Protein AF-A0A2V9QFQ6-F1 (afdb_monomer)

Radius of gyration: 29.49 Å; Cα contacts (8 Å, |Δi|>4): 1393; chains: 1; bounding box: 113×43×101 Å

pLDDT: mean 92.81, std 12.6, range [38.09, 98.94]

Foldseek 3Di:
DDDDDDDDDDDDDPVNVVVVVVVVVVVVVVVVVPPQQDWAKEKPPQEEEDEAFWKDKMAMAIDSDPQGAWFKDKQPHGQYDQQRWGKAHQQFPDNRMIMTTGHNDQHVVQKMWIKTAGPVDNVYIGIHIYGYDHFQLVDEEFEEECPADLPFPRDPVHHHHAPQSVLVVDDASYEYAYEADEHQAQHERPAEHDRPNAAHEYEHHPPHEYELAPVPPDQDAQDEGESYEAEAYERYEAYRYEFEHNEDAWFNREYEHYYHEEAYEHYEYYQYEFAHQEFQDQAQNGTFYEPEYAFHQEPPGGHERYEAENYEYAHYQGQNDEHAEHWFQYEHYEREHYEFAHYEAEGYEWEFDPCSYVDNVRGGYAHYEYYQYEFAHYWNCPRSHCVRDTDHESYEYALHESYEHDPYHFDHHSHDYYFAHPDPPGGYYSYHHD

Mean predicted aligned error: 6.87 Å

Solvent-accessible surface area (backbone atoms only — not comparable to full-atom values): 20189 Å² total; per-residue (Å²): 141,78,89,88,79,86,83,79,81,80,73,80,47,77,67,56,55,50,50,53,50,50,51,49,49,49,48,47,52,50,53,62,73,59,62,70,55,65,70,44,45,42,50,39,60,52,60,50,77,41,40,48,50,36,54,48,75,37,38,36,51,50,42,50,52,91,59,50,54,64,47,42,20,28,73,86,32,73,36,27,44,76,64,70,8,34,33,42,63,64,37,45,91,51,77,42,30,28,47,32,34,37,14,85,53,67,38,91,65,41,57,40,38,44,30,41,29,31,68,73,45,75,92,31,52,24,65,20,46,36,37,43,36,75,62,42,61,78,39,58,74,34,23,27,25,78,86,36,37,74,88,42,86,20,33,90,92,38,18,15,31,44,67,50,60,50,42,76,68,61,50,45,6,17,35,39,34,29,37,54,42,79,40,79,52,67,28,63,45,85,65,48,24,39,92,80,41,9,33,28,33,42,31,30,24,91,98,37,54,18,27,39,33,26,70,90,55,81,59,52,72,76,36,72,53,21,43,40,25,39,62,52,42,27,22,38,35,45,31,40,33,38,31,31,46,25,50,30,79,44,62,40,10,24,26,23,36,37,25,36,42,27,30,32,36,46,36,36,43,32,44,28,38,30,30,37,19,27,20,69,35,55,48,50,98,33,10,32,10,19,39,27,41,40,35,6,48,30,69,92,54,33,28,30,32,34,28,40,30,50,26,37,39,32,55,30,31,10,32,64,33,33,33,30,35,34,27,7,12,26,32,42,32,36,44,29,44,28,40,35,32,56,23,23,22,28,39,38,36,28,24,27,72,83,63,53,7,84,41,77,94,45,11,29,16,25,55,26,38,40,34,47,26,39,30,32,44,11,31,13,53,81,27,53,37,53,73,56,43,71,72,7,23,22,33,38,25,32,25,15,32,26,32,39,40,34,64,54,49,64,44,73,22,64,32,42,71,50,76,40,38,90,48,89,94,56,56,40,38,40,66,44,80,92

Nearest PDB structures (foldseek):
  5olq-assembly3_C  TM=6.083E-01  e=1.394E-06  Bacteroides thetaiotaomicron
  3vsv-assembly1_C  TM=3.151E-01  e=6.504E-07  Thermoanaerobacterium saccharolyticum JW/SL-YS485
  4xb7-assembly1_B  TM=5.404E-01  e=2.211E-02  Drosophila melanogaster
  1qz1-assembly1_A-2  TM=5.161E-01  e=3.917E-02  Rattus norvegicus
  2yd1-assembly1_A  TM=5.219E-01  e=1.887E-01  Drosophila mela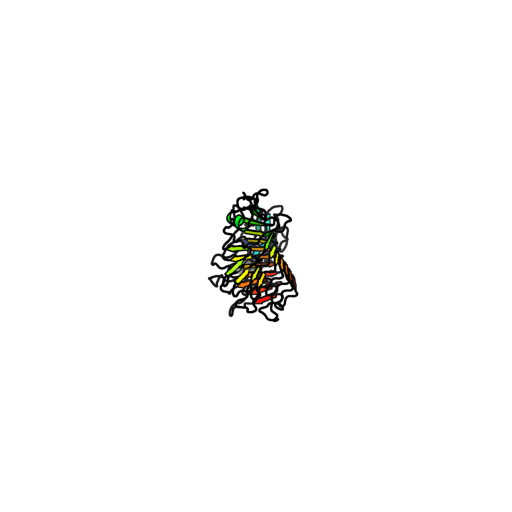nogaster

Secondary structure (DSSP, 8-state):
---------PPPPHHHHHHHHHHHHHHHHHHHHT-PPPPEEEEESSEEEEETT-EEEEEEEEESSS---EEEEETTEETEETTTEEEPPPPTTSSSEEEEE--SS--SSSEEEEEEEESS-TT-EEEEEEEEE---B-S-EEEE-TT--TTS-SBTTB-BS-HHHHHHH--TT-EEEE-SEEE---EEE----BTTTB-EEEEEPTT--EEEE-TTPPPPTTEEEEEEEEES--SEEEES-EEEEEEE-STTEEEEEEEEES-EEEEEEES-EEEEEEE--S-GGG-B-EEEEEEE-SSSSPEEEEEEES-EEES-B-BTS-SEEEEESEES-EEES-EEEEESS-SEEEEBSSS-SSSTTT-B-BS-EEES-EEEEE-STT-TTTTT----EEEEEEB-BS-EEES-EEESSSEEEEEE-SSTT---BS-EE-

Sequence (434 aa):
MTNMSFVHQSGISRGTARVYLAVLLFLFVVLQGYARAQVSVTISPTTATLATLATQPFTATVSGNTNTAVTWQVNGVSGGNSTVGLVSTTVPGTSNEALYLGPSAVPSPATVSVTAVSQADPTKSASATVTLQVPSRSGSTFFVSTTGNDANAGTSTAPWRTIQHAANSVHPGDTVQVMGGVYNESVTIPGSGNATTGYITFESALGQTAIFDGTGINVAKGQEFGLFTLRTNSYIVVQGFEIRNFQSSTSNAVPVGIDFEGSGSNIEILNNHIHNIVQTLGTCNSANALAMAIYGTQAPTSISNITISGNELDHNTTGCSENMSLDGNVQFFAVTKNLVHDNDNIGIDNIGFEGVAPNVSFDQARDGWDFQNTIFNITAANNPVYHGKLGANGQYCDGCTRVIIERNLIHDSDIPVEVASEHAGHVSSFVAVR

Structure (mmCIF, N/CA/C/O backbone):
data_AF-A0A2V9QFQ6-F1
#
_entry.id   AF-A0A2V9QFQ6-F1
#
loop_
_atom_site.group_PDB
_atom_site.id
_atom_site.type_symbol
_atom_site.label_atom_id
_atom_site.label_alt_id
_atom_site.label_comp_id
_atom_site.label_asym_id
_atom_site.label_entity_id
_atom_site.label_seq_id
_atom_site.pdbx_PDB_ins_code
_atom_site.Cartn_x
_atom_site.Cartn_y
_atom_site.Cartn_z
_atom_site.occupancy
_atom_site.B_iso_or_equiv
_atom_site.auth_seq_id
_atom_site.auth_comp_id
_atom_site.auth_asym_id
_atom_site.auth_atom_id
_atom_site.pdbx_PDB_model_num
ATOM 1 N N . MET A 1 1 ? -87.354 17.783 68.858 1.00 38.09 1 MET A N 1
ATOM 2 C CA . MET A 1 1 ? -86.927 17.130 67.602 1.00 38.09 1 MET A CA 1
ATOM 3 C C . MET A 1 1 ? -86.293 18.205 66.730 1.00 38.09 1 MET A C 1
ATOM 5 O O . MET A 1 1 ? -86.997 19.151 66.434 1.00 38.09 1 MET A O 1
ATOM 9 N N . THR A 1 2 ? -85.023 18.242 66.346 1.00 40.25 2 THR A N 1
ATOM 10 C CA . THR A 1 2 ? -83.809 17.472 66.657 1.00 40.25 2 THR A CA 1
ATOM 11 C C . THR A 1 2 ? -82.666 18.404 66.212 1.00 40.25 2 THR A C 1
ATOM 13 O O . THR A 1 2 ? -82.749 18.968 65.124 1.00 40.25 2 THR A O 1
ATOM 16 N N . ASN A 1 3 ? -81.662 18.643 67.061 1.00 38.81 3 ASN A N 1
ATOM 17 C CA . ASN A 1 3 ? -80.534 19.542 66.776 1.00 38.81 3 ASN A CA 1
ATOM 18 C C . ASN A 1 3 ? -79.631 18.968 65.669 1.00 38.81 3 ASN A C 1
ATOM 20 O O . ASN A 1 3 ? -79.190 17.825 65.779 1.00 38.81 3 ASN A O 1
ATOM 24 N N . MET A 1 4 ? -79.310 19.773 64.651 1.00 41.16 4 MET A N 1
ATOM 25 C CA . MET A 1 4 ? -78.215 19.509 63.711 1.00 41.16 4 MET A CA 1
ATOM 26 C C . MET A 1 4 ? -76.890 19.947 64.343 1.00 41.16 4 MET A C 1
ATOM 28 O O . MET A 1 4 ? -76.680 21.130 64.604 1.00 41.16 4 MET A O 1
ATOM 32 N N . SER A 1 5 ? -75.994 18.992 64.584 1.00 38.62 5 SER A N 1
ATOM 33 C CA . SER A 1 5 ? -74.608 19.234 64.982 1.00 38.62 5 SER A CA 1
ATOM 34 C C . SER A 1 5 ? -73.700 19.267 63.748 1.00 38.62 5 SER A C 1
ATOM 36 O O . SER A 1 5 ? -73.650 18.326 62.958 1.00 38.62 5 SER A O 1
ATOM 38 N N . PHE A 1 6 ? -72.959 20.365 63.593 1.00 43.91 6 PHE A N 1
ATOM 39 C CA . PHE A 1 6 ? -71.849 20.479 62.651 1.00 43.91 6 PHE A CA 1
ATOM 40 C C . PHE A 1 6 ? -70.670 19.629 63.146 1.00 43.91 6 PHE A C 1
ATOM 42 O O . PHE A 1 6 ? -70.131 19.880 64.224 1.00 43.91 6 PHE A O 1
ATOM 49 N N . VAL A 1 7 ? -70.254 18.637 62.355 1.00 41.50 7 VAL A N 1
ATOM 50 C CA . VAL A 1 7 ? -69.014 17.885 62.587 1.00 41.50 7 VAL A CA 1
ATOM 51 C C . VAL A 1 7 ? -67.854 18.655 61.957 1.00 41.50 7 VAL A C 1
ATOM 53 O O . VAL A 1 7 ? -67.786 18.843 60.745 1.00 41.50 7 VAL A O 1
ATOM 56 N N . HIS A 1 8 ? -66.945 19.113 62.811 1.00 42.25 8 HIS A N 1
ATOM 57 C CA . HIS A 1 8 ? -65.693 19.764 62.455 1.00 42.25 8 HIS A CA 1
ATOM 58 C C . HIS A 1 8 ? -64.721 18.707 61.899 1.00 42.25 8 HIS A C 1
ATOM 60 O O . HIS A 1 8 ? -64.248 17.852 62.647 1.00 42.25 8 HIS A O 1
ATOM 66 N N . GLN A 1 9 ? -64.439 18.726 60.591 1.00 43.78 9 GLN A N 1
ATOM 67 C CA . GLN A 1 9 ? -63.351 17.925 60.024 1.00 43.78 9 GLN A CA 1
ATOM 68 C C . GLN A 1 9 ? -62.015 18.496 60.508 1.00 43.78 9 GLN A C 1
ATOM 70 O O . GLN A 1 9 ? -61.644 19.629 60.204 1.00 43.78 9 GLN A O 1
ATOM 75 N N . SER A 1 10 ? -61.319 17.691 61.304 1.00 50.31 10 SER A N 1
ATOM 76 C CA . SER A 1 10 ? -60.003 17.960 61.867 1.00 50.31 10 SER A CA 1
ATOM 77 C C . SER A 1 10 ? -58.984 18.271 60.772 1.00 50.31 10 SER A C 1
ATOM 79 O O . SER A 1 10 ? -58.693 17.426 59.924 1.00 50.31 10 SER A O 1
ATOM 81 N N . GLY A 1 11 ? -58.420 19.478 60.823 1.00 52.62 11 GLY A N 1
ATOM 82 C CA . GLY A 1 11 ? -57.299 19.879 59.985 1.00 52.62 11 GLY A CA 1
ATOM 83 C C . GLY A 1 11 ? -56.081 18.983 60.205 1.00 52.62 11 GLY A C 1
ATOM 84 O O . GLY A 1 11 ? -55.742 18.626 61.335 1.00 52.62 11 GLY A O 1
ATOM 85 N N . ILE A 1 12 ? -55.409 18.646 59.105 1.00 53.03 12 ILE A N 1
ATOM 86 C CA . ILE A 1 12 ? -54.086 18.017 59.103 1.00 53.03 12 ILE A CA 1
ATOM 87 C C . ILE A 1 12 ? -53.173 18.859 60.005 1.00 53.03 12 ILE A C 1
ATOM 89 O O . ILE A 1 12 ? -53.021 20.067 59.806 1.00 53.03 12 ILE A O 1
ATOM 93 N N . SER A 1 13 ? -52.596 18.246 61.039 1.00 55.25 13 SER A N 1
ATOM 94 C CA . SER A 1 13 ? -51.735 18.960 61.980 1.00 55.25 13 SER A CA 1
ATOM 95 C C . SER A 1 13 ? -50.508 19.521 61.249 1.00 55.25 13 SER A C 1
ATOM 97 O O . SER A 1 13 ? -49.960 18.895 60.341 1.00 55.25 13 SER A O 1
ATOM 99 N N . ARG A 1 14 ? -50.006 20.693 61.663 1.00 56.25 14 ARG A N 1
ATOM 100 C CA . ARG A 1 14 ? -48.775 21.278 61.085 1.00 56.25 14 ARG A CA 1
ATOM 101 C C . ARG A 1 14 ? -47.582 20.304 61.105 1.00 56.25 14 ARG A C 1
ATOM 103 O O . ARG A 1 14 ? -46.694 20.422 60.267 1.00 56.25 14 ARG A O 1
ATOM 110 N N . GLY A 1 15 ? -47.571 19.345 62.036 1.00 58.03 15 GLY A N 1
ATOM 111 C CA . GLY A 1 15 ? -46.583 18.265 62.097 1.00 58.03 15 GLY A CA 1
ATOM 112 C C . GLY A 1 15 ? -46.756 17.214 60.997 1.00 58.03 15 GLY A C 1
ATOM 113 O O . GLY A 1 15 ? -45.775 16.841 60.366 1.00 58.03 15 GLY A O 1
ATOM 114 N N . THR A 1 16 ? -47.989 16.794 60.694 1.00 58.22 16 THR A N 1
ATOM 115 C CA . THR A 1 16 ? -48.260 15.827 59.614 1.00 58.22 16 THR A CA 1
ATOM 116 C C . THR A 1 16 ? -48.013 16.439 58.235 1.00 58.22 16 THR A C 1
ATOM 118 O O . THR A 1 16 ? -47.343 15.818 57.417 1.00 58.22 16 THR A O 1
ATOM 121 N N . ALA A 1 17 ? -48.416 17.692 57.998 1.00 56.34 17 ALA A N 1
ATOM 122 C CA . ALA A 1 17 ? -48.123 18.397 56.743 1.00 56.34 17 ALA A CA 1
ATOM 123 C C . ALA A 1 17 ? -46.609 18.562 56.470 1.00 56.34 17 ALA A C 1
ATOM 125 O O . ALA A 1 17 ? -46.172 18.440 55.328 1.00 56.34 17 ALA A O 1
ATOM 126 N N . ARG A 1 18 ? -45.791 18.783 57.512 1.00 58.53 18 ARG A N 1
ATOM 127 C CA . ARG A 1 18 ? -44.321 18.859 57.393 1.00 58.53 18 ARG A CA 1
ATOM 128 C C . ARG A 1 18 ? -43.680 17.514 57.060 1.00 58.53 18 ARG A C 1
ATOM 130 O O . ARG A 1 18 ? -42.728 17.490 56.291 1.00 58.53 18 ARG A O 1
ATOM 137 N N . VAL A 1 19 ? -44.206 16.414 57.599 1.00 64.88 19 VAL A N 1
ATOM 138 C CA . VAL A 1 19 ? -43.727 15.060 57.281 1.00 64.88 19 VAL A CA 1
ATOM 139 C C . VAL A 1 19 ? -44.084 14.686 55.842 1.00 64.88 19 VAL A C 1
ATOM 141 O O . VAL A 1 19 ? -43.213 14.217 55.120 1.00 64.88 19 VAL A O 1
ATOM 144 N N . TYR A 1 20 ? -45.303 14.978 55.376 1.00 65.50 20 TYR A N 1
ATOM 145 C CA . TYR A 1 20 ? -45.672 14.761 53.971 1.00 65.50 20 TYR A CA 1
ATOM 146 C C . TYR A 1 20 ? -44.826 15.599 53.011 1.00 65.50 20 TYR A C 1
ATOM 148 O O . TYR A 1 20 ? -44.370 15.074 52.001 1.00 65.50 20 TYR A O 1
ATOM 156 N N . LEU A 1 21 ? -44.562 16.868 53.337 1.00 64.19 21 LEU A N 1
ATOM 157 C CA . LEU A 1 21 ? -43.717 17.733 52.514 1.00 64.19 21 LEU A CA 1
ATOM 158 C C . LEU A 1 21 ? -42.255 17.263 52.501 1.00 64.19 21 LEU A C 1
ATOM 160 O O . LEU A 1 21 ? -41.631 17.283 51.449 1.00 64.19 21 LEU A O 1
ATOM 164 N N . ALA A 1 22 ? -41.723 16.789 53.632 1.00 65.69 22 ALA A N 1
ATOM 165 C CA . ALA A 1 22 ? -40.377 16.225 53.714 1.00 65.69 22 ALA A CA 1
ATOM 166 C C . ALA A 1 22 ? -40.254 14.894 52.957 1.00 65.69 22 ALA A C 1
ATOM 168 O O . ALA A 1 22 ? -39.265 14.688 52.266 1.00 65.69 22 ALA A O 1
ATOM 169 N N . VAL A 1 23 ? -41.264 14.019 53.024 1.00 71.44 23 VAL A N 1
ATOM 170 C CA . VAL A 1 23 ? -41.313 12.770 52.246 1.00 71.44 23 VAL A CA 1
ATOM 171 C C . VAL A 1 23 ? -41.471 13.059 50.754 1.00 71.44 23 VAL A C 1
ATOM 173 O O . VAL A 1 23 ? -40.799 12.421 49.957 1.00 71.44 23 VAL A O 1
ATOM 176 N N . LEU A 1 24 ? -42.286 14.045 50.364 1.00 64.50 24 LEU A N 1
ATOM 177 C CA . LEU A 1 24 ? -42.423 14.484 48.972 1.00 64.50 24 LEU A CA 1
ATOM 178 C C . LEU A 1 24 ? -41.142 15.127 48.442 1.00 64.50 24 LEU A C 1
ATOM 180 O O . LEU A 1 24 ? -40.755 14.796 47.331 1.00 64.50 24 LEU A O 1
ATOM 184 N N . LEU A 1 25 ? -40.458 15.981 49.215 1.00 60.75 25 LEU A N 1
ATOM 185 C CA . LEU A 1 25 ? -39.150 16.533 48.840 1.00 60.75 25 LEU A CA 1
ATOM 186 C C . LEU A 1 25 ? -38.073 15.449 48.781 1.00 60.75 25 LEU A C 1
ATOM 188 O O . LEU A 1 25 ? -37.262 15.469 47.867 1.00 60.75 25 LEU A O 1
ATOM 192 N N . PHE A 1 26 ? -38.070 14.490 49.709 1.00 63.09 26 PHE A N 1
ATOM 193 C CA . PHE A 1 26 ? -37.130 13.372 49.683 1.00 63.09 26 PHE A CA 1
ATOM 194 C C . PHE A 1 26 ? -37.408 12.450 48.493 1.00 63.09 26 PHE A C 1
ATOM 196 O O . PHE A 1 26 ? -36.474 12.082 47.795 1.00 63.09 26 PHE A O 1
ATOM 203 N N . LEU A 1 27 ? -38.675 12.158 48.171 1.00 57.12 27 LEU A N 1
ATOM 204 C CA . LEU A 1 27 ? -39.034 11.462 46.935 1.00 57.12 27 LEU A CA 1
ATOM 205 C C . LEU A 1 27 ? -38.672 12.283 45.697 1.00 57.12 27 LEU A C 1
ATOM 207 O O . LEU A 1 27 ? -38.217 11.686 44.738 1.00 57.12 27 LEU A O 1
ATOM 211 N N . PHE A 1 28 ? -38.828 13.610 45.694 1.00 57.25 28 PHE A N 1
ATOM 212 C CA . PHE A 1 28 ? -38.440 14.463 44.564 1.00 57.25 28 PHE A CA 1
ATOM 213 C C . PHE A 1 28 ? -36.920 14.506 44.377 1.00 57.25 28 PHE A C 1
ATOM 215 O O . PHE A 1 28 ? -36.457 14.451 43.248 1.00 57.25 28 PHE A O 1
ATOM 222 N N . VAL A 1 29 ? -36.141 14.554 45.460 1.00 58.47 29 VAL A N 1
ATOM 223 C CA . VAL A 1 29 ? -34.669 14.524 45.436 1.00 58.47 29 VAL A CA 1
ATOM 224 C C . VAL A 1 29 ? -34.154 13.133 45.065 1.00 58.47 29 VAL A C 1
ATOM 226 O O . VAL A 1 29 ? -33.204 13.024 44.298 1.00 58.47 29 VAL A O 1
ATOM 229 N N . VAL A 1 30 ? -34.808 12.064 45.526 1.00 57.91 30 VAL A N 1
ATOM 230 C CA . VAL A 1 30 ? -34.511 10.691 45.098 1.00 57.91 30 VAL A CA 1
ATOM 231 C C . VAL A 1 30 ? -34.912 10.507 43.628 1.00 57.91 30 VAL A C 1
ATOM 233 O O . VAL A 1 30 ? -34.092 10.063 42.844 1.00 57.91 30 VAL A O 1
ATOM 236 N N . LEU A 1 31 ? -36.095 10.940 43.187 1.00 52.84 31 LEU A N 1
ATOM 237 C CA . LEU A 1 31 ? -36.527 10.865 41.782 1.00 52.84 31 LEU A CA 1
ATOM 238 C C . LEU A 1 31 ? -35.673 11.740 40.847 1.00 52.84 31 LEU A C 1
ATOM 240 O O . LEU A 1 31 ? -35.397 11.317 39.729 1.00 52.84 31 LEU A O 1
ATOM 244 N N . GLN A 1 32 ? -35.195 12.907 41.296 1.00 51.34 32 GLN A N 1
ATOM 245 C CA . GLN A 1 32 ? -34.226 13.728 40.554 1.00 51.34 32 GLN A CA 1
ATOM 246 C C . GLN A 1 32 ? -32.814 13.124 40.569 1.00 51.34 32 GLN A C 1
ATOM 248 O O . GLN A 1 32 ? -32.103 13.235 39.576 1.00 51.34 32 GLN A O 1
ATOM 253 N N . GLY A 1 33 ? -32.431 12.417 41.637 1.00 46.69 33 GLY A N 1
ATOM 254 C CA . GLY A 1 33 ? -31.207 11.608 41.706 1.00 46.69 33 GLY A CA 1
ATOM 255 C C . GLY A 1 33 ? -31.271 10.292 40.913 1.00 46.69 33 GLY A C 1
ATOM 256 O O . GLY A 1 33 ? -30.243 9.649 40.721 1.00 46.69 33 GLY A O 1
ATOM 257 N N . TYR A 1 34 ? -32.459 9.909 40.430 1.00 48.81 34 TYR A N 1
ATOM 258 C CA . TYR A 1 34 ? -32.731 8.724 39.607 1.00 48.81 34 TYR A CA 1
ATOM 259 C C . TYR A 1 34 ? -33.163 9.063 38.172 1.00 48.81 34 TYR A C 1
ATOM 261 O O . TYR A 1 34 ? -33.603 8.172 37.440 1.00 48.81 34 TYR A O 1
ATOM 269 N N . ALA A 1 35 ? -33.001 10.309 37.714 1.00 53.59 35 ALA A N 1
ATOM 270 C CA . ALA A 1 35 ? -33.013 10.583 36.283 1.00 53.59 35 ALA A CA 1
ATOM 271 C C . ALA A 1 35 ? -31.761 9.931 35.673 1.00 53.59 35 ALA A C 1
ATOM 273 O O . ALA A 1 35 ? -30.704 10.552 35.581 1.00 53.59 35 ALA A O 1
ATOM 274 N N . ARG A 1 36 ? -31.853 8.637 35.322 1.00 60.62 36 ARG A N 1
ATOM 275 C CA . ARG A 1 36 ? -30.806 7.939 34.567 1.00 60.62 36 ARG A CA 1
ATOM 276 C C . ARG A 1 36 ? -30.476 8.809 33.363 1.00 60.62 36 ARG A C 1
ATOM 278 O O . ARG A 1 36 ? -31.368 9.097 32.564 1.00 60.62 36 ARG A O 1
ATOM 285 N N . ALA A 1 37 ? -29.217 9.221 33.246 1.00 70.38 37 ALA A N 1
ATOM 286 C CA . ALA A 1 37 ? -28.752 9.875 32.039 1.00 70.38 37 ALA A CA 1
ATOM 287 C C . ALA A 1 37 ? -29.097 8.958 30.856 1.00 70.38 37 ALA A C 1
ATOM 289 O O . ALA A 1 37 ? -28.812 7.760 30.878 1.00 70.38 37 ALA A O 1
ATOM 290 N N . GLN A 1 38 ? -29.831 9.489 29.883 1.00 88.25 38 GLN A N 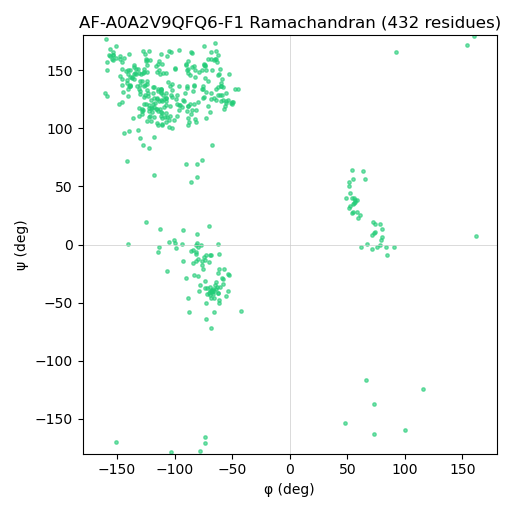1
ATOM 291 C CA . GLN A 1 38 ? -30.293 8.696 28.755 1.00 88.25 38 GLN A CA 1
ATOM 292 C C . GLN A 1 38 ? -29.101 8.403 27.845 1.00 88.25 38 GLN A C 1
ATOM 294 O O . GLN A 1 38 ? -28.362 9.323 27.498 1.00 88.25 38 GLN A O 1
ATOM 299 N N . VAL A 1 39 ? -28.925 7.138 27.452 1.00 96.31 39 VAL A N 1
ATOM 300 C CA . VAL A 1 39 ? -27.876 6.771 26.498 1.00 96.31 39 VAL A CA 1
ATOM 301 C C . VAL A 1 39 ? -28.138 7.479 25.170 1.00 96.31 39 VAL A C 1
ATOM 303 O O . VAL A 1 39 ? -29.241 7.400 24.618 1.00 96.31 39 VAL A O 1
ATOM 306 N N . SER A 1 40 ? -27.120 8.162 24.659 1.00 96.88 40 SER A N 1
ATOM 307 C CA . SER A 1 40 ? -27.129 8.787 23.338 1.00 96.88 40 SER A CA 1
ATOM 308 C C . SER A 1 40 ? -25.829 8.496 22.606 1.00 96.88 40 SER A C 1
ATOM 310 O O . SER A 1 40 ? -24.776 8.383 23.232 1.00 96.88 40 SER A O 1
ATOM 312 N N . VAL A 1 41 ? -25.921 8.387 21.282 1.00 98.38 41 VAL A N 1
ATOM 313 C CA . VAL A 1 41 ? -24.790 8.125 20.391 1.00 98.38 41 VAL A CA 1
ATOM 314 C C . VAL A 1 41 ? -24.733 9.239 19.351 1.00 98.38 41 VAL A C 1
ATOM 316 O O . VAL A 1 41 ? -25.773 9.639 18.827 1.00 98.38 41 VAL A O 1
ATOM 319 N N . THR A 1 42 ? -23.539 9.734 19.044 1.00 98.44 42 THR A N 1
ATOM 320 C CA . THR A 1 42 ? -23.266 10.577 17.872 1.00 98.44 42 THR A CA 1
ATOM 321 C C . THR A 1 42 ? -22.152 9.954 17.038 1.00 98.44 42 THR A C 1
ATOM 323 O O . THR A 1 42 ? -21.398 9.123 17.538 1.00 98.44 42 THR A O 1
ATOM 326 N N . ILE A 1 43 ? -22.060 10.341 15.766 1.00 98.56 43 ILE A N 1
ATOM 327 C CA . ILE A 1 43 ? -21.033 9.877 14.828 1.00 98.56 43 ILE A CA 1
ATOM 328 C C . ILE A 1 43 ? -20.482 11.063 14.034 1.00 98.56 43 ILE A C 1
ATOM 330 O O . ILE A 1 43 ? -21.237 11.978 13.697 1.00 98.56 43 ILE A O 1
ATOM 334 N N . SER A 1 44 ? -19.180 11.057 13.756 1.00 97.94 44 SER A N 1
ATOM 335 C CA . SER A 1 44 ? -18.506 12.058 12.929 1.00 97.94 44 SER A CA 1
ATOM 336 C C . SER A 1 44 ? -17.478 11.398 11.999 1.00 97.94 44 SER A C 1
ATOM 338 O O . SER A 1 44 ? -16.729 10.548 12.473 1.00 97.94 44 SER A O 1
ATOM 340 N N . PRO A 1 45 ? -17.391 11.802 10.718 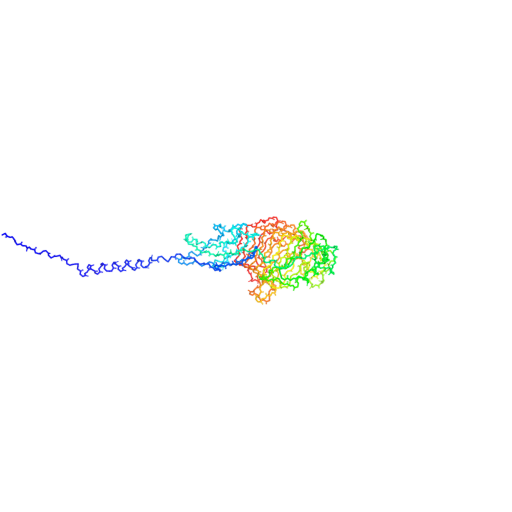1.00 97.94 45 PRO A N 1
ATOM 341 C CA . PRO A 1 45 ? -18.337 12.685 10.032 1.00 97.94 45 PRO A CA 1
ATOM 342 C C . PRO A 1 45 ? -19.721 12.022 9.877 1.00 97.94 45 PRO A C 1
ATOM 344 O O . PRO A 1 45 ? -19.851 10.805 9.952 1.00 97.94 45 PRO A O 1
ATOM 347 N N . THR A 1 46 ? -20.781 12.813 9.686 1.00 98.25 46 THR A N 1
ATOM 348 C CA . THR A 1 46 ? -22.142 12.279 9.448 1.00 98.25 46 THR A CA 1
ATOM 349 C C . THR A 1 46 ? -22.391 11.930 7.982 1.00 98.25 46 THR A C 1
ATOM 351 O O . THR A 1 46 ? -23.333 11.199 7.667 1.00 98.25 46 THR A O 1
ATOM 354 N N . THR A 1 47 ? -21.547 12.425 7.078 1.00 97.94 47 THR A N 1
ATOM 355 C CA . THR A 1 47 ? -21.553 12.085 5.657 1.00 97.94 47 THR A CA 1
ATOM 356 C C . THR A 1 47 ? -20.132 11.948 5.124 1.00 97.94 47 THR A C 1
ATOM 358 O O . THR A 1 47 ? -19.216 12.614 5.602 1.00 97.94 47 THR A O 1
ATOM 361 N N . ALA A 1 48 ? -19.954 11.101 4.114 1.00 95.88 48 ALA A N 1
ATOM 362 C CA . ALA A 1 48 ? -18.722 11.012 3.336 1.00 95.88 48 ALA A CA 1
ATOM 363 C C . ALA A 1 48 ? -19.047 10.662 1.877 1.00 95.88 48 ALA A C 1
ATOM 365 O O . ALA A 1 48 ? -20.042 9.985 1.609 1.00 95.88 48 ALA A O 1
ATOM 366 N N . THR A 1 49 ? -18.198 11.097 0.948 1.00 93.38 49 THR A N 1
ATOM 367 C CA . THR A 1 49 ? -18.235 10.668 -0.456 1.00 93.38 49 THR A CA 1
ATOM 368 C C . THR A 1 49 ? -16.889 10.056 -0.790 1.00 93.38 49 THR A C 1
ATOM 370 O O . THR A 1 49 ? -15.874 10.738 -0.671 1.00 93.38 49 THR A O 1
ATOM 373 N N . LEU A 1 50 ? -16.880 8.785 -1.182 1.00 90.56 50 LEU A N 1
ATOM 374 C CA . LEU A 1 50 ? -15.660 8.000 -1.358 1.00 90.56 50 LEU A CA 1
ATOM 375 C C . LEU A 1 50 ? -15.661 7.292 -2.710 1.00 90.56 50 LEU A C 1
ATOM 377 O O . LEU A 1 50 ? -16.710 6.876 -3.213 1.00 90.56 50 LEU A O 1
ATOM 381 N N . ALA A 1 51 ? -14.469 7.125 -3.274 1.00 88.06 51 ALA A N 1
ATOM 382 C CA . ALA A 1 51 ? -14.250 6.129 -4.309 1.00 88.06 51 ALA A CA 1
ATOM 383 C C . ALA A 1 51 ? -14.481 4.712 -3.748 1.00 88.06 51 ALA A C 1
ATOM 385 O O . ALA A 1 51 ? -14.380 4.476 -2.540 1.00 88.06 51 ALA A O 1
ATOM 386 N N . THR A 1 52 ? -14.782 3.752 -4.623 1.00 89.75 52 THR A N 1
ATOM 387 C CA . THR A 1 52 ? -14.658 2.322 -4.292 1.00 89.75 52 THR A CA 1
ATOM 388 C C . THR A 1 52 ? -13.261 2.025 -3.748 1.00 89.75 52 THR A C 1
ATOM 390 O O . THR A 1 52 ? -12.311 2.661 -4.180 1.00 89.75 52 THR A O 1
ATOM 393 N N . LEU A 1 53 ? -13.140 1.072 -2.818 1.00 89.50 53 LEU A N 1
ATOM 394 C CA . LEU A 1 53 ? -11.879 0.682 -2.162 1.00 89.50 53 LEU A CA 1
ATOM 395 C C . LEU A 1 53 ? -11.157 1.764 -1.338 1.00 89.50 53 LEU A C 1
ATOM 397 O O . LEU A 1 53 ? -10.162 1.444 -0.695 1.00 89.50 53 LEU A O 1
ATOM 401 N N . ALA A 1 54 ? -11.652 3.000 -1.275 1.00 89.94 54 ALA A N 1
ATOM 402 C CA . ALA A 1 54 ? -11.086 4.023 -0.401 1.00 89.94 54 ALA A CA 1
ATOM 403 C C . ALA A 1 54 ? -11.443 3.774 1.074 1.00 89.94 54 ALA A C 1
ATOM 405 O O . ALA A 1 54 ? -12.480 3.173 1.395 1.00 89.94 54 ALA A O 1
ATOM 406 N N . THR A 1 55 ? -10.599 4.284 1.971 1.00 92.19 55 THR A N 1
ATOM 407 C CA . THR A 1 55 ? -10.797 4.221 3.420 1.00 92.19 55 THR A CA 1
ATOM 408 C C . THR A 1 55 ? -11.352 5.536 3.980 1.00 92.19 55 THR A C 1
ATOM 410 O O . THR A 1 55 ? -11.128 6.614 3.431 1.00 92.19 55 THR A O 1
ATOM 413 N N . GLN A 1 56 ? -12.109 5.461 5.079 1.00 93.94 56 GLN A N 1
ATOM 414 C CA . GLN A 1 56 ? -12.625 6.631 5.797 1.00 93.94 56 GLN A CA 1
ATOM 415 C C . GLN A 1 56 ? -12.741 6.345 7.299 1.00 93.94 56 GLN A C 1
ATOM 417 O O . GLN A 1 56 ? -13.496 5.446 7.682 1.00 93.94 56 GLN A O 1
ATOM 422 N N . PRO A 1 57 ? -12.064 7.113 8.169 1.00 94.62 57 PRO A N 1
ATOM 423 C CA . PRO A 1 57 ? -12.267 7.005 9.606 1.00 94.62 57 PRO A CA 1
ATOM 424 C C . PRO A 1 57 ? -13.610 7.615 10.034 1.00 94.62 57 PRO A C 1
ATOM 426 O O . PRO A 1 57 ? -14.032 8.655 9.518 1.00 94.62 57 PRO A O 1
ATOM 429 N N . PHE A 1 58 ? -14.254 6.988 11.016 1.00 97.31 58 PHE A N 1
ATOM 430 C CA . PHE A 1 58 ? -15.427 7.493 11.728 1.00 97.31 58 PHE A CA 1
ATOM 431 C C . PHE A 1 58 ? -15.209 7.397 13.233 1.00 97.31 58 PHE A C 1
ATOM 433 O O . PHE A 1 58 ? -14.720 6.384 13.719 1.00 97.31 58 PHE A O 1
ATOM 440 N N . THR A 1 59 ? -15.653 8.404 13.979 1.00 97.88 59 THR A N 1
ATOM 441 C CA . THR A 1 59 ? -15.611 8.429 15.446 1.00 97.88 59 THR A CA 1
ATOM 442 C C . THR A 1 59 ? -17.026 8.416 16.004 1.00 97.88 59 THR A C 1
ATOM 444 O O . THR A 1 59 ? -17.873 9.192 15.551 1.00 97.88 59 THR A O 1
ATOM 447 N N . ALA A 1 60 ? -17.287 7.582 17.011 1.00 98.31 60 ALA A N 1
ATOM 448 C CA . ALA A 1 60 ? -18.562 7.547 17.720 1.00 98.31 60 ALA A CA 1
ATOM 449 C C . ALA A 1 60 ? -18.440 8.029 19.173 1.00 98.31 60 ALA A C 1
ATOM 451 O O . ALA A 1 60 ? -17.627 7.529 19.944 1.00 98.31 60 ALA A O 1
ATOM 452 N N . THR A 1 61 ? -19.324 8.929 19.601 1.00 98.00 61 THR A N 1
ATOM 453 C CA . THR A 1 61 ? -19.387 9.366 21.004 1.00 98.00 61 THR A CA 1
ATOM 454 C C . THR A 1 61 ? -20.623 8.785 21.666 1.00 98.00 61 THR A C 1
ATOM 456 O O . THR A 1 61 ? -21.740 9.020 21.208 1.00 98.00 61 THR A O 1
ATOM 459 N N . VAL A 1 62 ? -20.437 8.056 22.767 1.00 97.50 62 VAL A N 1
ATOM 460 C CA . VAL A 1 62 ? -21.525 7.545 23.611 1.00 97.50 62 VAL A CA 1
ATOM 461 C C . VAL A 1 62 ? -21.552 8.337 24.915 1.00 97.50 62 VAL A C 1
ATOM 463 O O . VAL A 1 62 ? -20.541 8.426 25.609 1.00 97.50 62 VAL A O 1
ATOM 466 N N . SER A 1 63 ? -22.705 8.900 25.271 1.00 96.00 63 SER A N 1
ATOM 467 C CA . SER A 1 63 ? -22.913 9.615 26.537 1.00 96.00 63 SER A CA 1
ATOM 468 C C . SER A 1 63 ? -24.103 9.059 27.311 1.00 96.00 63 SER A C 1
ATOM 470 O O . SER A 1 63 ? -24.925 8.323 26.771 1.00 96.00 63 SER A O 1
ATOM 472 N N . GLY A 1 64 ? -24.192 9.402 28.597 1.00 93.88 64 GLY A N 1
ATOM 473 C CA . GLY A 1 64 ? -25.259 8.925 29.482 1.00 93.88 64 GLY A CA 1
ATOM 474 C C . GLY A 1 64 ? -25.049 7.510 30.033 1.00 93.88 64 GLY A C 1
ATOM 475 O O . GLY A 1 64 ? -25.919 6.985 30.720 1.00 93.88 64 GLY A O 1
ATOM 476 N N . ASN A 1 65 ? -23.890 6.896 29.784 1.00 93.88 65 ASN A N 1
ATOM 477 C CA . ASN A 1 65 ? -23.488 5.627 30.383 1.00 93.88 65 ASN A CA 1
ATOM 478 C C . ASN A 1 65 ? -21.975 5.593 30.629 1.00 93.88 65 ASN A C 1
ATOM 480 O O . ASN A 1 65 ? -21.227 6.304 29.963 1.00 93.88 65 ASN A O 1
ATOM 484 N N . THR A 1 66 ? -21.528 4.755 31.563 1.00 94.00 66 THR A N 1
ATOM 485 C CA . THR A 1 66 ? -20.100 4.482 31.781 1.00 94.00 66 THR A CA 1
ATOM 486 C C . THR A 1 66 ? -19.540 3.489 30.766 1.00 94.00 66 THR A C 1
ATOM 488 O O . THR A 1 66 ? -18.354 3.547 30.461 1.00 94.00 66 THR A O 1
ATOM 491 N N . ASN A 1 67 ? -20.372 2.597 30.219 1.00 95.19 67 ASN A N 1
ATOM 492 C CA . ASN A 1 67 ? -20.007 1.790 29.064 1.00 95.19 67 ASN A CA 1
ATOM 493 C C . ASN A 1 67 ? -20.203 2.617 27.787 1.00 95.19 67 ASN A C 1
ATOM 495 O O . ASN A 1 67 ? -21.330 2.840 27.342 1.00 95.19 67 ASN A O 1
ATOM 499 N N . THR A 1 68 ? -19.093 3.067 27.208 1.00 95.81 68 THR A N 1
ATOM 500 C CA . THR A 1 68 ? -19.073 3.876 25.986 1.00 95.81 68 THR A CA 1
ATOM 501 C C . THR A 1 68 ? -18.744 3.073 24.728 1.00 95.81 68 THR A C 1
ATOM 503 O O . THR A 1 68 ? -18.640 3.666 23.659 1.00 95.81 68 THR A O 1
ATOM 506 N N . ALA A 1 69 ? -18.593 1.748 24.821 1.00 96.69 69 ALA A N 1
ATOM 507 C CA . ALA A 1 69 ? -18.244 0.913 23.678 1.00 96.69 69 ALA A CA 1
ATOM 508 C C . ALA A 1 69 ? -19.373 0.862 22.637 1.00 96.69 69 ALA A C 1
ATOM 510 O O . ALA A 1 69 ? -20.567 0.918 22.965 1.00 96.69 69 ALA A O 1
ATOM 511 N N . VAL A 1 70 ? -18.988 0.694 21.372 1.00 98.25 70 VAL A N 1
ATOM 512 C CA . VAL A 1 70 ? -19.914 0.553 20.245 1.00 98.25 70 VAL A CA 1
ATOM 513 C C . VAL A 1 70 ? -19.671 -0.739 19.469 1.00 98.25 70 VAL A C 1
ATOM 515 O O . VAL A 1 70 ? -18.608 -1.351 19.540 1.00 98.25 70 VAL A O 1
ATOM 518 N N . THR A 1 71 ? -20.690 -1.173 18.738 1.00 98.06 71 THR A N 1
ATOM 519 C CA . THR A 1 71 ? -20.581 -2.166 17.668 1.00 98.06 71 THR A CA 1
ATOM 520 C C . THR A 1 71 ? -20.742 -1.443 16.342 1.00 98.06 71 THR A C 1
ATOM 522 O O . THR A 1 71 ? -21.739 -0.747 16.140 1.00 98.06 71 THR A O 1
ATOM 525 N N . TRP A 1 72 ? -19.773 -1.617 15.450 1.00 98.31 72 TRP A N 1
ATOM 526 C CA . TRP A 1 72 ? -19.784 -1.014 14.124 1.00 98.31 72 TRP A CA 1
ATOM 527 C C . TRP A 1 72 ? -20.477 -1.918 13.108 1.00 98.31 72 TRP A C 1
ATOM 529 O O . TRP A 1 72 ? -20.252 -3.131 13.061 1.00 98.31 72 TRP A O 1
ATOM 539 N N . GLN A 1 73 ? -21.344 -1.320 12.298 1.00 98.56 73 GLN A N 1
ATOM 540 C CA . GLN A 1 73 ? -22.114 -2.006 11.267 1.00 98.56 73 GLN A CA 1
ATOM 541 C C . GLN A 1 73 ? -22.099 -1.206 9.966 1.00 98.56 73 GLN A C 1
ATOM 543 O O . GLN A 1 73 ? -22.028 0.021 9.993 1.00 98.56 73 GLN A O 1
ATOM 548 N N . VAL A 1 74 ? -22.253 -1.896 8.838 1.00 98.50 74 VAL A N 1
ATOM 549 C CA . VAL A 1 74 ? -22.566 -1.274 7.546 1.00 98.50 74 VAL A CA 1
ATOM 550 C C . VAL A 1 74 ? -23.878 -1.855 7.040 1.00 98.50 74 VAL A C 1
ATOM 552 O O . VAL A 1 74 ? -24.023 -3.074 6.959 1.00 98.50 74 VAL A O 1
ATOM 555 N N . ASN A 1 75 ? -24.860 -1.000 6.744 1.00 97.69 75 ASN A N 1
ATOM 556 C CA . ASN A 1 75 ? -26.216 -1.401 6.346 1.00 97.69 75 ASN A CA 1
ATOM 557 C C . ASN A 1 75 ? -26.839 -2.456 7.288 1.00 97.69 75 ASN A C 1
ATOM 559 O O . ASN A 1 75 ? -27.483 -3.405 6.846 1.00 97.69 75 ASN A O 1
ATOM 563 N N . GLY A 1 76 ? -26.621 -2.302 8.599 1.00 96.75 76 GLY A N 1
ATOM 564 C CA . GLY A 1 76 ? -27.132 -3.216 9.629 1.00 96.75 76 GLY A CA 1
ATOM 565 C C . GLY A 1 76 ? -26.352 -4.528 9.788 1.00 96.75 76 GLY A C 1
ATOM 566 O O . GLY A 1 76 ? -26.694 -5.341 10.644 1.00 96.75 76 GLY A O 1
ATOM 567 N N . VAL A 1 77 ? -25.300 -4.754 8.995 1.00 97.75 77 VAL A N 1
ATOM 568 C CA . VAL A 1 77 ? -24.432 -5.935 9.096 1.00 97.75 77 VAL A CA 1
ATOM 569 C C . VAL A 1 77 ? -23.212 -5.593 9.945 1.00 97.75 77 VAL A C 1
ATOM 571 O O . VAL A 1 77 ? -22.447 -4.697 9.595 1.00 97.75 77 VAL A O 1
ATOM 574 N N . SER A 1 78 ? -23.009 -6.306 11.057 1.00 96.75 78 SER A N 1
ATOM 575 C CA . SER A 1 78 ? -21.830 -6.130 11.921 1.00 96.75 78 SER A CA 1
ATOM 576 C C . SER A 1 78 ? -20.536 -6.353 11.145 1.00 96.75 78 SER A C 1
ATOM 578 O O . SER A 1 78 ? -20.361 -7.407 10.541 1.00 96.75 78 SER A O 1
ATOM 580 N N . GLY A 1 79 ? -19.641 -5.363 11.163 1.00 95.25 79 GLY A N 1
ATOM 581 C CA . GLY A 1 79 ? -18.404 -5.363 10.371 1.00 95.25 79 GLY A CA 1
ATOM 582 C C . GLY A 1 79 ? -18.592 -5.171 8.858 1.00 95.25 79 GLY A C 1
ATOM 583 O O . GLY A 1 79 ? -17.606 -5.049 8.138 1.00 95.25 79 GLY A O 1
ATOM 584 N N . GLY A 1 80 ? -19.831 -5.105 8.362 1.00 96.75 80 GLY A N 1
ATOM 585 C CA . GLY A 1 80 ? -20.130 -4.999 6.935 1.00 96.75 80 GLY A CA 1
ATOM 586 C C . GLY A 1 80 ? -19.903 -6.297 6.152 1.00 96.75 80 GLY A C 1
ATOM 587 O O . GLY A 1 80 ? -19.856 -7.392 6.711 1.00 96.75 80 GLY A O 1
ATOM 588 N N . ASN A 1 81 ? -19.826 -6.180 4.826 1.00 95.19 81 ASN A N 1
ATOM 589 C CA . ASN A 1 81 ? -19.526 -7.280 3.907 1.00 95.19 81 ASN A CA 1
ATOM 590 C C . ASN A 1 81 ? -19.012 -6.741 2.557 1.00 95.19 81 ASN A C 1
ATOM 592 O O . ASN A 1 81 ? -19.005 -5.540 2.308 1.00 95.19 81 ASN A O 1
ATOM 596 N N . SER A 1 82 ? -18.628 -7.628 1.641 1.00 92.62 82 SER A N 1
ATOM 597 C CA . SER A 1 82 ? -18.039 -7.247 0.348 1.00 92.62 82 SER A CA 1
ATOM 598 C C . SER A 1 82 ? -18.936 -6.398 -0.565 1.00 92.62 82 SER A C 1
ATOM 600 O O . SER A 1 82 ? -18.413 -5.734 -1.454 1.00 92.62 82 SER A O 1
ATOM 602 N N . THR A 1 83 ? -20.259 -6.409 -0.373 1.00 95.06 83 THR A N 1
ATOM 603 C CA . THR A 1 83 ? -21.215 -5.693 -1.240 1.00 95.06 83 THR A CA 1
ATOM 604 C C . THR A 1 83 ? -21.493 -4.267 -0.783 1.00 95.06 83 THR A C 1
ATOM 606 O O . THR A 1 83 ? -21.793 -3.412 -1.609 1.00 95.06 83 THR A O 1
ATOM 609 N N . VAL A 1 84 ? -21.395 -4.001 0.521 1.00 95.75 84 VAL A N 1
ATOM 610 C CA . VAL A 1 84 ? -21.691 -2.684 1.114 1.00 95.75 84 VAL A CA 1
ATOM 611 C C . VAL A 1 84 ? -20.454 -2.010 1.698 1.00 95.75 84 VAL A C 1
ATOM 613 O O . VAL A 1 84 ? -20.554 -0.891 2.182 1.00 95.75 84 VAL A O 1
ATOM 616 N N . GLY A 1 85 ? -19.302 -2.675 1.649 1.00 95.81 85 GLY A N 1
ATOM 617 C CA . GLY A 1 85 ? -18.093 -2.246 2.334 1.00 95.81 85 GLY A CA 1
ATOM 618 C C . GLY A 1 85 ? -17.974 -2.866 3.717 1.00 95.81 85 GLY A C 1
ATOM 619 O O . GLY A 1 85 ? -18.913 -3.451 4.269 1.00 95.81 85 GLY A O 1
ATOM 620 N N . LEU A 1 86 ? -16.775 -2.750 4.263 1.00 95.69 86 LEU A N 1
ATOM 621 C CA . LEU A 1 86 ? -16.396 -3.304 5.550 1.00 95.69 86 LEU A CA 1
ATOM 622 C C . LEU A 1 86 ? -16.123 -2.162 6.523 1.00 95.69 86 LEU A C 1
ATOM 624 O O . LEU A 1 86 ? -15.706 -1.080 6.123 1.00 95.69 86 LEU A O 1
ATOM 628 N N . VAL A 1 87 ? -16.354 -2.397 7.807 1.00 96.62 87 VAL A N 1
ATOM 629 C CA . VAL A 1 87 ? -15.961 -1.469 8.869 1.00 96.62 87 VAL A CA 1
ATOM 630 C C . VAL A 1 87 ? -15.204 -2.243 9.930 1.00 96.62 87 VAL A C 1
ATOM 632 O O . VAL A 1 87 ? -15.639 -3.323 10.344 1.00 96.62 87 VAL A O 1
ATOM 635 N N . SER A 1 88 ? -14.061 -1.710 10.346 1.00 94.94 88 SER A N 1
ATOM 636 C CA . SER A 1 88 ? -13.253 -2.320 11.390 1.00 94.94 88 SER A CA 1
ATOM 637 C C . SER A 1 88 ? -14.011 -2.341 12.722 1.00 94.94 88 SER A C 1
ATOM 639 O O . SER A 1 88 ? -15.009 -1.642 12.934 1.00 94.94 88 SER A O 1
ATOM 641 N N . THR A 1 89 ? -13.512 -3.113 13.684 1.00 92.62 89 THR A N 1
ATOM 642 C CA . THR A 1 89 ? -13.842 -2.823 15.087 1.00 92.62 89 THR A CA 1
ATOM 643 C C . THR A 1 89 ? -13.279 -1.475 15.514 1.00 92.62 89 THR A C 1
ATOM 645 O O . THR A 1 89 ? -12.494 -0.863 14.790 1.00 92.62 89 THR A O 1
ATOM 648 N N . THR A 1 90 ? -13.637 -1.042 16.725 1.00 94.62 90 THR A N 1
ATOM 649 C CA . THR A 1 90 ? -12.986 0.104 17.357 1.00 94.62 90 THR A CA 1
ATOM 650 C C . THR A 1 90 ? -11.465 -0.056 17.321 1.00 94.62 90 THR A C 1
ATOM 652 O O . THR A 1 90 ? -10.933 -1.046 17.829 1.00 94.62 90 THR A O 1
ATOM 655 N N . VAL A 1 91 ? -10.792 0.926 16.726 1.00 94.31 91 VAL A N 1
ATOM 656 C CA . VAL A 1 91 ? -9.341 1.072 16.709 1.00 94.31 91 VAL A CA 1
ATOM 657 C C . VAL A 1 91 ? -8.866 1.182 18.158 1.00 94.31 91 VAL A C 1
ATOM 659 O O . VAL A 1 91 ? -9.371 2.039 18.898 1.00 94.31 91 VAL A O 1
ATOM 662 N N . PRO A 1 92 ? -7.947 0.317 18.621 1.00 92.25 92 PRO A N 1
ATOM 663 C CA . PRO A 1 92 ? -7.522 0.356 20.011 1.00 92.25 92 PRO A CA 1
ATOM 664 C C . PRO A 1 92 ? -6.889 1.709 20.356 1.00 92.25 92 PRO A C 1
ATOM 666 O O . PRO A 1 92 ? -6.342 2.399 19.502 1.00 92.25 92 PRO A O 1
ATOM 669 N N . GLY A 1 93 ? -6.990 2.121 21.620 1.00 90.94 93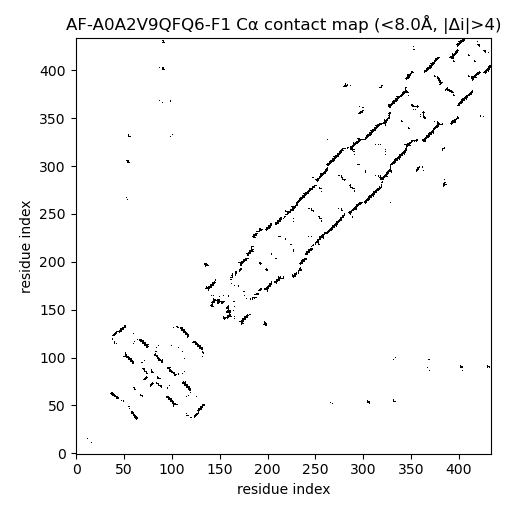 GLY A N 1
ATOM 670 C CA . GLY A 1 93 ? -6.441 3.406 22.072 1.00 90.94 93 GLY A CA 1
ATOM 671 C C . GLY A 1 93 ? -7.238 4.649 21.670 1.00 90.94 93 GLY A C 1
ATOM 672 O O . GLY A 1 93 ? -6.874 5.747 22.082 1.00 90.94 93 GLY A O 1
ATOM 673 N N . THR A 1 94 ? -8.335 4.500 20.922 1.00 92.88 94 THR A N 1
ATOM 674 C CA . THR A 1 94 ? -9.177 5.618 20.467 1.00 92.88 94 THR A CA 1
ATOM 675 C C . THR A 1 94 ? -10.491 5.722 21.249 1.00 92.88 94 THR A C 1
ATOM 677 O O . THR A 1 94 ? -10.913 4.795 21.945 1.00 92.88 94 THR A O 1
ATOM 680 N N . SER A 1 95 ? -11.184 6.857 21.110 1.00 88.31 95 SER A N 1
ATOM 681 C CA . SER A 1 95 ? -12.515 7.091 21.697 1.00 88.31 95 SER A CA 1
ATOM 682 C C . SER A 1 95 ? -13.632 6.559 20.789 1.00 88.31 95 SER A C 1
ATOM 684 O O . SER A 1 95 ? -14.540 7.300 20.429 1.00 88.31 95 SER A O 1
ATOM 686 N N . ASN A 1 96 ? -13.552 5.279 20.407 1.00 95.31 96 ASN A N 1
ATOM 687 C CA . ASN A 1 96 ? -14.390 4.633 19.386 1.00 95.31 96 ASN A CA 1
ATOM 688 C C . ASN A 1 96 ? -14.196 5.178 17.969 1.00 95.31 96 ASN A C 1
ATOM 690 O O . ASN A 1 96 ? -15.161 5.593 17.328 1.00 95.31 96 ASN A O 1
ATOM 694 N N . GLU A 1 97 ? -12.972 5.161 17.463 1.00 95.94 97 GLU A N 1
ATOM 695 C CA . GLU A 1 97 ? -12.736 5.326 16.030 1.00 95.94 97 GLU A CA 1
ATOM 696 C C . GLU A 1 97 ? -12.830 3.974 15.321 1.00 95.94 97 GLU A C 1
ATOM 698 O O . GLU A 1 97 ? -12.479 2.952 15.901 1.00 95.94 97 GLU A O 1
ATOM 703 N N . ALA A 1 98 ? -13.319 3.946 14.087 1.00 96.06 98 ALA A N 1
ATOM 704 C CA . ALA A 1 98 ? -13.267 2.786 13.203 1.00 96.06 98 ALA A CA 1
ATOM 705 C C . ALA A 1 98 ? -12.931 3.223 11.781 1.00 96.06 98 ALA A C 1
ATOM 707 O O . ALA A 1 98 ? -13.299 4.321 11.358 1.00 96.06 98 ALA A O 1
ATOM 708 N N . LEU A 1 99 ? -12.268 2.340 11.040 1.00 95.25 99 LEU A N 1
ATOM 709 C CA . LEU A 1 99 ? -11.939 2.541 9.640 1.00 95.25 99 LEU A CA 1
ATOM 710 C C . LEU A 1 99 ? -12.980 1.829 8.772 1.00 95.25 99 LEU A C 1
ATOM 712 O O . LEU A 1 99 ? -13.179 0.619 8.876 1.00 95.25 99 LEU A O 1
ATOM 716 N N . TYR A 1 100 ? -13.670 2.585 7.923 1.00 96.50 100 TYR A N 1
ATOM 717 C CA . TYR A 1 100 ? -14.524 2.042 6.873 1.00 96.50 100 TYR A CA 1
ATOM 718 C C . TYR A 1 100 ? -13.706 1.836 5.595 1.00 96.50 100 TYR A C 1
ATOM 720 O O . TYR A 1 100 ? -12.954 2.730 5.217 1.00 96.50 100 TYR A O 1
ATOM 728 N N . LEU A 1 101 ? -13.890 0.700 4.921 1.00 95.06 101 LEU A N 1
ATOM 729 C CA . LEU A 1 101 ? -13.333 0.372 3.609 1.00 95.06 101 LEU A CA 1
ATOM 730 C C . LEU A 1 101 ? -14.476 0.180 2.606 1.00 95.06 101 LEU A C 1
ATOM 732 O O . LEU A 1 101 ? -15.337 -0.690 2.784 1.00 95.06 101 LEU A O 1
ATOM 736 N N . GLY A 1 102 ? -14.470 0.972 1.533 1.00 94.25 102 GLY A N 1
ATOM 737 C CA . GLY A 1 102 ? -15.443 0.844 0.453 1.00 94.25 102 GLY A CA 1
ATOM 738 C C . GLY A 1 102 ? -15.391 -0.528 -0.252 1.00 94.25 102 GLY A C 1
ATOM 739 O O . GLY A 1 102 ? -14.317 -1.106 -0.398 1.00 94.25 102 GLY A O 1
ATOM 740 N N . PRO A 1 103 ? -16.529 -1.063 -0.735 1.00 94.19 103 PRO A N 1
ATOM 741 C CA . PRO A 1 103 ? -16.571 -2.233 -1.607 1.00 94.19 103 PRO A CA 1
ATOM 742 C C . PRO A 1 103 ? -15.849 -1.974 -2.939 1.00 94.19 103 PRO A C 1
ATOM 744 O O . PRO A 1 103 ? -15.646 -0.827 -3.345 1.00 94.19 103 PRO A O 1
ATOM 747 N N . SER A 1 104 ? -15.514 -3.053 -3.651 1.00 89.75 104 SER A N 1
ATOM 748 C CA . SER A 1 104 ? -14.865 -3.003 -4.972 1.00 89.75 104 SER A CA 1
ATOM 749 C C . SER A 1 104 ? -15.797 -2.580 -6.110 1.00 89.75 104 SER A C 1
ATOM 751 O O . SER A 1 104 ? -15.337 -2.275 -7.205 1.00 89.75 104 SER A O 1
ATOM 753 N N . ALA A 1 105 ? -17.107 -2.565 -5.869 1.00 92.12 105 ALA A N 1
ATOM 754 C CA . ALA A 1 105 ? -18.112 -2.116 -6.818 1.00 92.12 105 ALA A CA 1
ATOM 755 C C . ALA A 1 105 ? -19.098 -1.180 -6.121 1.00 92.12 105 ALA A C 1
ATOM 757 O O . ALA A 1 105 ? -19.417 -1.363 -4.946 1.00 92.12 105 ALA A O 1
ATOM 758 N N . VAL A 1 106 ? -19.608 -0.192 -6.858 1.00 94.12 106 VAL A N 1
ATOM 759 C CA . VAL A 1 106 ? -20.632 0.716 -6.335 1.00 94.12 106 VAL A CA 1
ATOM 760 C C . VAL A 1 106 ? -21.910 -0.084 -6.035 1.00 94.12 106 VAL A C 1
ATOM 762 O O . VAL A 1 106 ? -22.424 -0.755 -6.935 1.00 94.12 106 VAL A O 1
ATOM 765 N N . PRO A 1 107 ? -22.439 -0.036 -4.799 1.00 95.38 107 PRO A N 1
ATOM 766 C CA . PRO A 1 107 ? -23.670 -0.730 -4.446 1.00 95.38 107 PRO A CA 1
ATOM 767 C C . PRO A 1 107 ? -24.888 -0.115 -5.149 1.00 95.38 107 PRO A C 1
ATOM 769 O O . PRO A 1 107 ? -24.848 1.001 -5.664 1.00 95.38 107 PRO A O 1
ATOM 772 N N . SER A 1 108 ? -26.009 -0.839 -5.143 1.00 94.00 108 SER A N 1
ATOM 773 C CA . SER A 1 108 ? -27.306 -0.334 -5.604 1.00 94.00 108 SER A CA 1
ATOM 774 C C . SER A 1 108 ? -28.317 -0.400 -4.453 1.00 94.00 108 SER A C 1
ATOM 776 O O . SER A 1 108 ? -28.773 -1.499 -4.129 1.00 94.00 108 SER A O 1
ATOM 778 N N . PRO A 1 109 ? -28.695 0.737 -3.833 1.00 95.12 109 PRO A N 1
ATOM 779 C CA . PRO A 1 109 ? -28.310 2.116 -4.167 1.00 95.12 109 PRO A CA 1
ATOM 780 C C . PRO A 1 109 ? -26.839 2.435 -3.846 1.00 95.12 109 PRO A C 1
ATOM 782 O O . PRO A 1 109 ? -26.238 1.788 -2.994 1.00 95.12 109 PRO A O 1
ATOM 785 N N . ALA A 1 110 ? -26.292 3.483 -4.474 1.00 96.62 110 ALA A N 1
ATOM 786 C CA . ALA A 1 110 ? -24.897 3.935 -4.331 1.00 96.62 110 ALA A CA 1
ATOM 787 C C . ALA A 1 110 ? -24.563 4.555 -2.957 1.00 96.62 110 ALA A C 1
ATOM 789 O O . ALA A 1 110 ? -23.566 5.253 -2.793 1.00 96.62 110 ALA A O 1
ATOM 790 N N . THR A 1 111 ? -25.413 4.334 -1.960 1.00 97.50 111 THR A N 1
ATOM 791 C CA . THR A 1 111 ? -25.275 4.868 -0.609 1.00 97.50 111 THR A CA 1
ATOM 792 C C . THR A 1 111 ? -25.336 3.736 0.397 1.00 97.50 111 THR A C 1
ATOM 794 O O . THR A 1 111 ? -26.220 2.879 0.311 1.00 97.50 111 THR A O 1
ATOM 797 N N . VAL A 1 112 ? -24.458 3.782 1.391 1.00 98.38 112 VAL A N 1
ATOM 798 C CA . VAL A 1 112 ? -24.467 2.868 2.535 1.00 98.38 112 VAL A CA 1
ATOM 799 C C . VAL A 1 112 ? -24.521 3.650 3.845 1.00 98.38 112 VAL A C 1
ATOM 801 O O . VAL A 1 112 ? -24.173 4.829 3.906 1.00 98.38 112 VAL A O 1
ATOM 804 N N . SER A 1 113 ? -24.985 2.990 4.897 1.00 98.31 113 SER A N 1
ATOM 805 C CA . SER A 1 113 ? -25.077 3.522 6.251 1.00 98.31 113 SER A CA 1
ATOM 806 C C . SER A 1 113 ? -24.014 2.868 7.121 1.00 98.31 113 SER A C 1
ATOM 808 O O . SER A 1 113 ? -24.117 1.673 7.402 1.00 98.31 113 SER A O 1
ATOM 810 N N . VAL A 1 114 ? -23.029 3.642 7.573 1.00 98.75 114 VAL A N 1
ATOM 811 C CA . VAL A 1 114 ? -22.080 3.216 8.611 1.00 98.75 114 VAL A CA 1
ATOM 812 C C . VAL A 1 114 ? -22.684 3.577 9.961 1.00 98.75 114 VAL A C 1
ATOM 814 O O . VAL A 1 114 ? -22.957 4.745 10.227 1.00 98.75 114 VAL A O 1
ATOM 817 N N . THR A 1 115 ? -22.928 2.583 10.807 1.00 98.69 115 THR A N 1
ATOM 818 C CA . THR A 1 115 ? -23.702 2.743 12.041 1.00 98.69 115 THR A CA 1
ATOM 819 C C . THR A 1 115 ? -22.885 2.311 13.251 1.00 98.69 115 THR A C 1
ATOM 821 O O . THR A 1 115 ? -22.394 1.184 13.307 1.00 98.69 115 THR A O 1
ATOM 824 N N . ALA A 1 116 ? -22.805 3.187 14.251 1.00 98.69 116 ALA A N 1
ATOM 825 C CA . ALA A 1 116 ? -22.300 2.868 15.579 1.00 98.69 116 ALA A CA 1
ATOM 826 C C . ALA A 1 116 ? -23.482 2.557 16.505 1.00 98.69 116 ALA A C 1
ATOM 828 O O . ALA A 1 116 ? -24.317 3.426 16.765 1.00 98.69 116 ALA A O 1
ATOM 829 N N . VAL A 1 117 ? -23.567 1.323 16.999 1.00 98.62 117 VAL A N 1
ATOM 830 C CA . VAL A 1 117 ? -24.603 0.868 17.941 1.00 98.62 117 VAL A CA 1
ATOM 831 C C . VAL A 1 117 ? -24.015 0.812 19.345 1.00 98.62 117 VAL A C 1
ATOM 833 O O . VAL A 1 117 ? -22.985 0.173 19.541 1.00 98.62 117 VAL A O 1
ATOM 836 N N . SER A 1 118 ? -24.644 1.449 20.334 1.00 98.12 118 SER A N 1
ATOM 837 C CA . SER A 1 118 ? -24.154 1.399 21.716 1.00 98.12 118 SER A CA 1
ATOM 838 C C . SER A 1 118 ? -24.213 -0.026 22.265 1.00 98.12 118 SER A C 1
ATOM 840 O O . SER A 1 118 ? -25.237 -0.699 22.166 1.00 98.12 118 SER A O 1
ATOM 842 N N . GLN A 1 119 ? -23.135 -0.476 22.909 1.00 97.38 119 GLN A N 1
ATOM 843 C CA . GLN A 1 119 ? -23.156 -1.739 23.650 1.00 97.38 119 GLN A CA 1
ATOM 844 C C . GLN A 1 119 ? -23.906 -1.624 24.987 1.00 97.38 119 GLN A C 1
ATOM 846 O O . GLN A 1 119 ? -24.353 -2.633 25.528 1.00 97.38 119 GLN A O 1
ATOM 851 N N . ALA A 1 120 ? -24.061 -0.411 25.530 1.00 96.38 120 ALA A N 1
ATOM 852 C CA . ALA A 1 120 ? -24.781 -0.175 26.783 1.00 96.38 120 ALA A CA 1
ATOM 853 C C . ALA A 1 120 ? -26.306 -0.196 26.608 1.00 96.38 120 ALA A C 1
ATOM 855 O O . ALA A 1 120 ? -27.030 -0.630 27.504 1.00 96.38 120 ALA A O 1
ATOM 856 N N . ASP A 1 121 ? -26.784 0.287 25.463 1.00 96.75 121 ASP A N 1
ATOM 857 C CA . ASP A 1 121 ? -28.187 0.246 25.059 1.00 96.75 121 ASP A CA 1
ATOM 858 C C . ASP A 1 121 ? -28.259 0.011 23.540 1.00 96.75 121 ASP A C 1
ATOM 860 O O . ASP A 1 121 ? -28.177 0.972 22.772 1.00 96.75 121 ASP A O 1
ATOM 864 N N . PRO A 1 122 ? -28.436 -1.246 23.086 1.00 96.56 122 PRO A N 1
ATOM 865 C CA . PRO A 1 122 ? -28.497 -1.579 21.660 1.00 96.56 122 PRO A CA 1
ATOM 866 C C . PRO A 1 122 ? -29.651 -0.920 20.890 1.00 96.56 122 PRO A C 1
ATOM 868 O O . PRO A 1 122 ? -29.693 -1.007 19.665 1.00 96.56 122 PRO A O 1
ATOM 871 N N . THR A 1 123 ? -30.589 -0.253 21.575 1.00 96.31 123 THR A N 1
ATOM 872 C CA . THR A 1 123 ? -31.637 0.556 20.931 1.00 96.31 123 THR A CA 1
ATOM 873 C C . THR A 1 123 ? -31.153 1.956 20.537 1.00 96.31 123 THR A C 1
ATOM 875 O O . THR A 1 123 ? -31.887 2.708 19.890 1.00 96.31 123 THR A O 1
ATOM 878 N N . LYS A 1 124 ? -29.928 2.328 20.927 1.00 98.19 124 LYS A N 1
ATOM 879 C CA . LYS A 1 124 ? -29.303 3.620 20.639 1.00 98.19 124 LYS A CA 1
ATOM 880 C C . LYS A 1 124 ? -28.162 3.453 19.651 1.00 98.19 124 LYS A C 1
ATOM 882 O O . LYS A 1 124 ? -27.248 2.655 19.850 1.00 98.19 124 LYS A O 1
ATOM 887 N N . SER A 1 125 ? -28.200 4.258 18.602 1.00 98.50 125 SER A N 1
ATOM 888 C CA . SER A 1 125 ? -27.193 4.264 17.553 1.00 98.50 125 SER A CA 1
ATOM 889 C C . SER A 1 125 ? -27.119 5.626 16.873 1.00 98.50 125 SER A C 1
ATOM 891 O O . SER A 1 125 ? -28.030 6.448 16.992 1.00 98.50 125 SER A O 1
ATOM 893 N N . ALA A 1 126 ? -26.020 5.857 16.164 1.00 98.69 126 ALA A N 1
ATOM 894 C CA . ALA A 1 126 ? -25.864 6.960 15.228 1.00 98.69 126 ALA A CA 1
ATOM 895 C C . ALA A 1 126 ? -25.354 6.409 13.900 1.00 98.69 126 ALA A C 1
ATOM 897 O O . ALA A 1 126 ? -24.609 5.430 13.885 1.00 98.69 126 ALA A O 1
ATOM 898 N N . SER A 1 127 ? -25.773 7.019 12.793 1.00 98.69 127 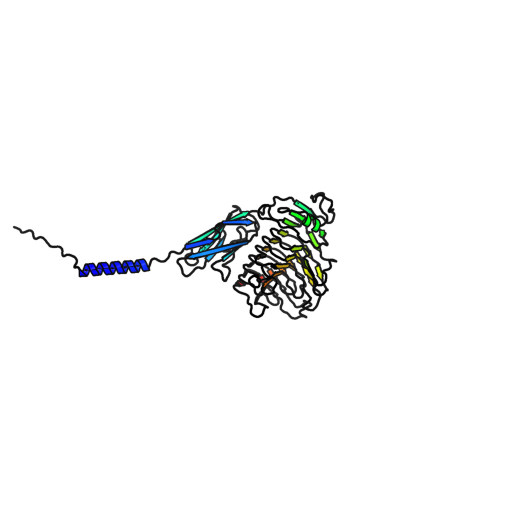SER A N 1
ATOM 899 C CA . SER A 1 127 ? -25.399 6.569 11.453 1.00 98.69 127 SER A CA 1
ATOM 900 C C . SER A 1 127 ? -24.840 7.707 10.618 1.00 98.69 127 SER A C 1
ATOM 902 O O . SER A 1 127 ? -25.349 8.827 10.674 1.00 98.69 127 SER A O 1
ATOM 904 N N . ALA A 1 128 ? -23.810 7.393 9.842 1.00 98.75 128 ALA A N 1
ATOM 905 C CA . ALA A 1 128 ? -23.260 8.238 8.804 1.00 98.75 128 ALA A CA 1
ATOM 906 C C . ALA A 1 128 ? -23.666 7.696 7.431 1.00 98.75 128 ALA A C 1
ATOM 908 O O . ALA A 1 128 ? -23.675 6.484 7.211 1.00 98.75 128 ALA A O 1
ATOM 909 N N . THR A 1 129 ? -24.000 8.592 6.503 1.00 98.62 129 THR A N 1
ATOM 910 C CA . THR A 1 129 ? -24.300 8.215 5.115 1.00 98.62 129 THR A CA 1
ATOM 911 C C . THR A 1 129 ? -23.041 8.321 4.270 1.00 98.62 129 THR A C 1
ATOM 913 O O . THR A 1 129 ? -22.490 9.408 4.104 1.00 98.62 129 THR A O 1
ATOM 916 N N . VAL A 1 130 ? -22.609 7.203 3.699 1.00 98.25 130 VAL A N 1
ATOM 917 C CA . VAL A 1 130 ? -21.477 7.153 2.776 1.00 98.25 130 VAL A CA 1
ATOM 918 C C . VAL A 1 130 ? -22.008 6.998 1.361 1.00 98.25 130 VAL A C 1
ATOM 920 O O . VAL A 1 130 ? -22.687 6.020 1.054 1.00 98.25 130 VAL A O 1
ATOM 923 N N . THR A 1 131 ? -21.706 7.965 0.501 1.00 97.12 131 THR A N 1
ATOM 924 C CA . THR A 1 131 ? -21.981 7.882 -0.936 1.00 97.12 131 THR A CA 1
ATOM 925 C C . THR A 1 131 ? -20.758 7.309 -1.627 1.00 97.12 131 THR A C 1
ATOM 927 O O . THR A 1 131 ? -19.661 7.850 -1.498 1.00 97.12 131 THR A O 1
ATOM 930 N N . LEU A 1 132 ? -20.944 6.215 -2.355 1.00 94.75 132 LEU A N 1
ATOM 931 C CA . LEU A 1 132 ? -19.886 5.576 -3.115 1.00 94.75 132 LEU A CA 1
ATOM 932 C C . LEU A 1 132 ? -20.039 5.873 -4.588 1.00 94.75 132 LEU A C 1
ATOM 934 O O . LEU A 1 132 ? -21.126 5.780 -5.156 1.00 94.75 132 LEU A O 1
ATOM 938 N N . GLN A 1 133 ? -18.918 6.186 -5.206 1.00 89.75 133 GLN A N 1
ATOM 939 C CA . GLN A 1 133 ? -18.842 6.444 -6.627 1.00 89.75 133 GLN A CA 1
ATOM 940 C C . GLN A 1 133 ? -17.689 5.652 -7.220 1.00 89.75 133 GLN A C 1
ATOM 942 O O . GLN A 1 133 ? -16.685 5.384 -6.560 1.00 89.75 133 GLN A O 1
ATOM 947 N N . VAL A 1 134 ? -17.834 5.291 -8.491 1.00 81.00 134 VAL A N 1
ATOM 948 C CA . VAL A 1 134 ? -16.663 4.932 -9.284 1.00 81.00 134 VAL A CA 1
ATOM 949 C C . VAL A 1 134 ? -15.769 6.175 -9.283 1.00 81.00 134 VAL A C 1
ATOM 951 O O . VAL A 1 134 ? -16.312 7.278 -9.431 1.00 81.00 134 VAL A O 1
ATOM 954 N N . PRO A 1 135 ? -14.443 6.045 -9.096 1.00 71.62 135 PRO A N 1
ATOM 955 C CA . PRO A 1 135 ? -13.537 7.162 -9.317 1.00 71.62 135 PRO A CA 1
ATOM 956 C C . PRO A 1 135 ? -13.897 7.869 -10.625 1.00 71.62 135 PRO A C 1
ATOM 958 O O . PRO A 1 135 ? -14.145 7.201 -11.635 1.00 71.62 135 PRO A O 1
ATOM 961 N N . SER A 1 136 ? -13.966 9.202 -10.625 1.00 67.88 136 SER A N 1
ATOM 962 C CA . SER A 1 136 ? -14.118 9.929 -11.881 1.00 67.88 136 SER A CA 1
ATOM 963 C C . SER A 1 136 ? -12.974 9.508 -12.812 1.00 67.88 136 SER A C 1
ATOM 965 O O . SER A 1 136 ? -11.806 9.540 -12.450 1.00 67.88 136 SER A O 1
ATOM 967 N N . ARG A 1 137 ? -13.310 9.012 -14.001 1.00 69.19 137 ARG A N 1
ATOM 968 C CA . ARG A 1 137 ? -12.357 8.765 -15.091 1.00 69.19 137 ARG A CA 1
ATOM 969 C C . ARG A 1 137 ? -12.780 9.644 -16.254 1.00 69.19 137 ARG A C 1
ATOM 971 O O . ARG A 1 137 ? -13.228 9.158 -17.286 1.00 69.19 137 ARG A O 1
ATOM 978 N N . SER A 1 138 ? -12.793 10.958 -16.028 1.00 78.44 138 SER A N 1
ATOM 979 C CA . SER A 1 138 ? -13.162 11.914 -17.078 1.00 78.44 138 SER A CA 1
ATOM 980 C C . SER A 1 138 ? -12.014 12.193 -18.052 1.00 78.44 138 SER A C 1
ATOM 982 O O . SER A 1 138 ? -12.209 12.951 -19.003 1.00 78.44 138 SER A O 1
ATOM 984 N N . GLY A 1 139 ? -10.841 11.595 -17.819 1.00 88.94 139 GLY A N 1
ATOM 985 C CA . GLY A 1 139 ? -9.707 11.632 -18.729 1.00 88.94 139 GLY A CA 1
ATOM 986 C C . GLY A 1 139 ? -9.843 10.666 -19.906 1.00 88.94 139 GLY A C 1
ATOM 987 O O . GLY A 1 139 ? -10.853 9.986 -20.099 1.00 88.94 139 GLY A O 1
ATOM 988 N N . SER A 1 140 ? -8.803 10.640 -20.729 1.00 96.25 140 SER A N 1
ATOM 989 C CA . SER A 1 140 ? -8.694 9.782 -21.905 1.00 96.25 140 SER A CA 1
ATOM 990 C C . SER A 1 140 ? -8.076 8.428 -21.559 1.00 96.25 140 SER A C 1
ATOM 992 O O . SER A 1 140 ? -7.357 8.270 -20.574 1.00 96.25 140 SER A O 1
ATOM 994 N N . THR A 1 141 ? -8.337 7.432 -22.403 1.00 97.56 141 THR A N 1
ATOM 995 C CA . THR A 1 141 ? -7.645 6.141 -22.342 1.00 97.56 141 THR A CA 1
ATOM 996 C C . THR A 1 141 ? -6.527 6.102 -23.375 1.00 97.56 141 THR A C 1
ATOM 998 O O . THR A 1 141 ? -6.782 6.280 -24.569 1.00 97.56 141 THR A O 1
ATOM 1001 N N . PHE A 1 142 ? -5.313 5.820 -22.915 1.00 98.69 142 PHE A N 1
ATOM 1002 C CA . PHE A 1 142 ? -4.121 5.645 -23.733 1.00 98.69 142 PHE A CA 1
ATOM 1003 C C . PHE A 1 142 ? -3.623 4.202 -23.685 1.00 98.69 142 PHE A C 1
ATOM 1005 O O . PHE A 1 142 ? -3.925 3.459 -22.754 1.00 98.69 142 PHE A O 1
ATOM 1012 N N . PHE A 1 143 ? -2.857 3.808 -24.697 1.00 98.81 143 PHE A N 1
ATOM 1013 C CA . PHE A 1 143 ? -2.383 2.443 -24.887 1.00 98.81 143 PHE A CA 1
ATOM 1014 C C . PHE A 1 143 ? -0.868 2.413 -25.043 1.00 98.81 143 PHE A C 1
ATOM 1016 O O . PHE A 1 143 ? -0.296 3.197 -25.805 1.00 98.81 143 PHE A O 1
ATOM 1023 N N . VAL A 1 144 ? -0.241 1.456 -24.365 1.00 98.88 144 VAL A N 1
ATOM 1024 C CA . VAL A 1 144 ? 1.189 1.154 -24.478 1.00 98.88 144 VAL A CA 1
ATOM 1025 C C . VAL A 1 144 ? 1.350 -0.272 -24.996 1.00 98.88 144 VAL A C 1
ATOM 1027 O O . VAL A 1 144 ? 0.678 -1.181 -24.523 1.00 98.88 144 VAL A O 1
ATOM 1030 N N . SER A 1 145 ? 2.244 -0.496 -25.957 1.00 98.75 145 SER A N 1
ATOM 1031 C CA . SER A 1 145 ? 2.552 -1.815 -26.522 1.00 98.75 145 SER A CA 1
ATOM 1032 C C . SER A 1 145 ? 4.045 -1.940 -26.792 1.00 98.75 145 SER A C 1
ATOM 1034 O O . SER A 1 145 ? 4.652 -1.020 -27.329 1.00 98.75 145 SER A O 1
ATOM 1036 N N . THR A 1 146 ? 4.625 -3.114 -26.549 1.00 98.56 146 THR A N 1
ATOM 1037 C CA . THR A 1 146 ? 6.029 -3.417 -26.891 1.00 98.56 146 THR A CA 1
ATOM 1038 C C . THR A 1 146 ? 6.364 -3.221 -28.379 1.00 98.56 146 THR A C 1
ATOM 1040 O O . THR A 1 146 ? 7.524 -3.012 -28.735 1.00 98.56 146 THR A O 1
ATOM 1043 N N . THR A 1 147 ? 5.351 -3.243 -29.253 1.00 98.31 147 THR A N 1
ATOM 1044 C CA . THR A 1 147 ? 5.472 -2.999 -30.705 1.00 98.31 147 THR A CA 1
ATOM 1045 C C . THR A 1 147 ? 5.082 -1.577 -31.131 1.00 98.31 147 THR A C 1
ATOM 1047 O O . THR A 1 147 ? 5.110 -1.260 -32.321 1.00 98.31 147 THR A O 1
ATOM 1050 N N . GLY A 1 148 ? 4.712 -0.722 -30.174 1.00 98.50 148 GLY A N 1
ATOM 1051 C CA . GLY A 1 148 ? 4.311 0.663 -30.400 1.00 98.50 148 GLY A CA 1
ATOM 1052 C C . GLY A 1 148 ? 5.473 1.600 -30.740 1.00 98.50 148 GLY A C 1
ATOM 1053 O O . GLY A 1 148 ? 6.615 1.190 -30.966 1.00 98.50 148 GLY A O 1
ATOM 1054 N N . ASN A 1 149 ? 5.175 2.900 -30.763 1.00 98.75 149 ASN A N 1
ATOM 1055 C CA . ASN A 1 149 ? 6.152 3.968 -30.980 1.00 98.75 149 ASN A CA 1
ATOM 1056 C C . ASN A 1 149 ? 5.765 5.196 -30.144 1.00 98.75 149 ASN A C 1
ATOM 1058 O O . ASN A 1 149 ? 4.621 5.631 -30.204 1.00 98.75 149 ASN A O 1
ATOM 1062 N N . ASP A 1 150 ? 6.702 5.781 -29.398 1.00 98.81 150 ASP A N 1
ATOM 1063 C CA . ASP A 1 150 ? 6.448 6.964 -28.554 1.00 98.81 150 ASP A CA 1
ATOM 1064 C C . ASP A 1 150 ? 6.173 8.246 -29.359 1.00 98.81 150 ASP A C 1
ATOM 1066 O O . ASP A 1 150 ? 5.741 9.252 -28.812 1.00 98.81 150 ASP A O 1
ATOM 1070 N N . ALA A 1 151 ? 6.369 8.219 -30.680 1.00 98.62 151 ALA A N 1
ATOM 1071 C CA . ALA A 1 151 ? 5.881 9.262 -31.581 1.00 98.62 151 ALA A CA 1
ATOM 1072 C C . ALA A 1 151 ? 4.393 9.103 -31.957 1.00 98.62 151 ALA A C 1
ATOM 1074 O O . ALA A 1 151 ? 3.833 9.978 -32.620 1.00 98.62 151 ALA A O 1
ATOM 1075 N N . ASN A 1 152 ? 3.751 7.987 -31.594 1.00 98.75 152 ASN A N 1
ATOM 1076 C CA . ASN A 1 152 ? 2.332 7.769 -31.855 1.00 98.75 152 ASN A CA 1
ATOM 1077 C C . ASN A 1 152 ? 1.448 8.604 -30.914 1.00 98.75 152 ASN A C 1
ATOM 1079 O O . ASN A 1 152 ? 1.900 9.183 -29.933 1.00 98.75 152 ASN A O 1
ATOM 1083 N N . ALA A 1 153 ? 0.145 8.622 -31.194 1.00 98.44 153 ALA A N 1
ATOM 1084 C CA . ALA A 1 153 ? -0.839 9.348 -30.393 1.00 98.44 153 ALA A CA 1
ATOM 1085 C C . ALA A 1 153 ? -1.295 8.614 -29.110 1.00 98.44 153 ALA A C 1
ATOM 1087 O O . ALA A 1 153 ? -2.185 9.110 -28.427 1.00 98.44 153 ALA A O 1
ATOM 1088 N N . GLY A 1 154 ? -0.768 7.420 -28.813 1.00 98.56 154 GLY A N 1
ATOM 1089 C CA . GLY A 1 154 ? -1.187 6.624 -27.651 1.00 98.56 154 GLY A CA 1
ATOM 1090 C C . GLY A 1 154 ? -2.581 6.001 -27.792 1.00 98.56 154 GLY A C 1
ATOM 1091 O O . GLY A 1 154 ? -3.197 5.635 -26.801 1.00 98.56 154 GLY A O 1
ATOM 1092 N N . THR A 1 155 ? -3.107 5.879 -29.012 1.00 98.44 155 THR A N 1
ATOM 1093 C CA . THR A 1 155 ? -4.421 5.257 -29.275 1.00 98.44 155 THR A CA 1
ATOM 1094 C C . THR A 1 155 ? -4.298 3.738 -29.398 1.00 98.44 155 THR A C 1
ATOM 1096 O O . THR A 1 155 ? -3.211 3.228 -29.652 1.00 98.44 155 THR A O 1
ATOM 1099 N N . SER A 1 156 ? -5.403 2.993 -29.321 1.00 96.94 156 SER A N 1
ATOM 1100 C CA . SER A 1 156 ? -5.374 1.524 -29.448 1.00 96.94 156 SER A CA 1
ATOM 1101 C C . SER A 1 156 ? -4.794 1.021 -30.777 1.00 96.94 156 SER A C 1
ATOM 1103 O O . SER A 1 156 ? -4.205 -0.054 -30.824 1.00 96.94 156 SER A O 1
ATOM 1105 N N . THR A 1 157 ? -4.924 1.793 -31.861 1.00 97.94 157 THR A N 1
ATOM 1106 C CA . THR A 1 157 ? -4.365 1.464 -33.187 1.00 97.94 157 THR A CA 1
ATOM 1107 C C . THR A 1 157 ? -2.977 2.051 -33.437 1.00 97.94 157 THR A C 1
ATOM 1109 O O . THR A 1 157 ? -2.315 1.675 -34.399 1.00 97.94 157 THR A O 1
ATOM 1112 N N . ALA A 1 158 ? -2.548 2.999 -32.606 1.00 98.50 158 ALA A N 1
ATOM 1113 C CA . ALA A 1 158 ? -1.229 3.617 -32.658 1.00 98.50 158 ALA A CA 1
ATOM 1114 C C . ALA A 1 158 ? -0.745 3.837 -31.213 1.00 98.50 158 ALA A C 1
ATOM 1116 O O . ALA A 1 158 ? -0.777 4.975 -30.728 1.00 98.50 158 ALA A O 1
ATOM 1117 N N . PRO A 1 159 ? -0.381 2.751 -30.504 1.00 98.81 159 PRO A N 1
ATOM 1118 C CA . PRO A 1 159 ? -0.003 2.820 -29.100 1.00 98.81 159 PRO A CA 1
ATOM 1119 C C . PRO A 1 159 ? 1.394 3.416 -28.944 1.00 98.81 159 PRO A C 1
ATOM 1121 O O . PRO A 1 159 ? 2.236 3.318 -29.849 1.00 98.81 159 PRO A O 1
ATOM 1124 N N . TRP A 1 160 ? 1.650 3.999 -27.778 1.00 98.94 160 TRP A N 1
ATOM 1125 C CA . TRP A 1 160 ? 3.005 4.326 -27.348 1.00 98.94 160 TRP A CA 1
ATOM 1126 C C . TRP A 1 160 ? 3.823 3.053 -27.138 1.00 98.94 160 TRP A C 1
ATOM 1128 O O . TRP A 1 160 ? 3.267 1.957 -27.015 1.00 98.94 160 TRP A O 1
ATOM 1138 N N . ARG A 1 161 ? 5.150 3.179 -27.152 1.00 98.75 161 ARG A N 1
ATOM 1139 C CA . ARG A 1 161 ? 6.053 2.044 -26.960 1.00 98.75 161 ARG A CA 1
ATOM 1140 C C . ARG A 1 161 ? 6.368 1.816 -25.491 1.00 98.75 161 ARG A C 1
ATOM 1142 O O . ARG A 1 161 ? 6.363 0.668 -25.058 1.00 98.75 161 ARG A O 1
ATOM 1149 N N . THR A 1 162 ? 6.685 2.888 -24.774 1.00 98.81 162 THR A N 1
ATOM 1150 C CA . THR A 1 162 ? 7.239 2.817 -23.422 1.00 98.81 162 THR A CA 1
ATOM 1151 C C . THR A 1 162 ? 6.224 3.234 -22.371 1.00 98.81 162 THR A C 1
ATOM 1153 O O . THR A 1 162 ? 5.362 4.091 -22.603 1.00 98.81 162 THR A O 1
ATOM 1156 N N . ILE A 1 163 ? 6.321 2.620 -21.194 1.00 98.69 163 ILE A N 1
ATOM 1157 C CA . ILE A 1 163 ? 5.451 2.954 -20.064 1.00 98.69 163 ILE A CA 1
ATOM 1158 C C . ILE A 1 163 ? 5.870 4.307 -19.480 1.00 98.69 163 ILE A C 1
ATOM 1160 O O . ILE A 1 163 ? 5.007 5.123 -19.151 1.00 98.69 163 ILE A O 1
ATOM 1164 N N . GLN A 1 164 ? 7.174 4.611 -19.433 1.00 98.75 164 GLN A N 1
ATOM 1165 C CA . GLN A 1 164 ? 7.639 5.915 -18.957 1.00 98.75 164 GLN A CA 1
ATOM 1166 C C . GLN A 1 164 ? 7.150 7.070 -19.846 1.00 98.75 164 GLN A C 1
ATOM 1168 O O . GLN A 1 164 ? 6.809 8.137 -19.329 1.00 98.75 164 GLN A O 1
ATOM 1173 N N . HIS A 1 165 ? 7.069 6.887 -21.171 1.00 98.81 165 HIS A N 1
ATOM 1174 C CA . HIS A 1 165 ? 6.486 7.907 -22.046 1.00 98.81 165 HIS A CA 1
ATOM 1175 C C . HIS A 1 165 ? 5.014 8.162 -21.709 1.00 98.81 165 HIS A C 1
ATOM 1177 O O . HIS A 1 165 ? 4.601 9.322 -21.636 1.00 98.81 165 HIS A O 1
ATOM 1183 N N . ALA A 1 166 ? 4.242 7.106 -21.443 1.00 98.75 166 ALA A N 1
ATOM 1184 C CA . ALA A 1 166 ? 2.864 7.252 -20.990 1.00 98.75 166 ALA A CA 1
ATOM 1185 C C . ALA A 1 166 ? 2.794 8.008 -19.657 1.00 98.75 166 ALA A C 1
ATOM 1187 O O . ALA A 1 166 ? 2.058 8.987 -19.561 1.00 98.75 166 ALA A O 1
ATOM 1188 N N . ALA A 1 167 ? 3.618 7.636 -18.671 1.00 98.69 167 ALA A N 1
ATOM 1189 C CA . ALA A 1 167 ? 3.666 8.298 -17.366 1.00 98.69 167 ALA A CA 1
ATOM 1190 C C . ALA A 1 167 ? 3.987 9.799 -17.452 1.00 98.69 167 ALA A C 1
ATOM 1192 O O . ALA A 1 167 ? 3.442 10.592 -16.689 1.00 98.69 167 ALA A O 1
ATOM 1193 N N . ASN A 1 168 ? 4.815 10.201 -18.418 1.00 98.75 168 ASN A N 1
ATOM 1194 C CA . ASN A 1 168 ? 5.139 11.606 -18.674 1.00 98.75 168 ASN A CA 1
ATOM 1195 C C . ASN A 1 168 ? 4.026 12.380 -19.401 1.00 98.75 168 ASN A C 1
ATOM 1197 O O . ASN A 1 168 ? 4.062 13.609 -19.423 1.00 98.75 168 ASN A O 1
ATOM 1201 N N . SER A 1 169 ? 3.086 11.677 -20.035 1.00 98.50 169 SER A N 1
ATOM 1202 C CA . SER A 1 169 ? 2.105 12.261 -20.959 1.00 98.50 169 SER A CA 1
ATOM 1203 C C . SER A 1 169 ? 0.694 12.343 -20.382 1.00 98.50 169 SER A C 1
ATOM 1205 O O . SER A 1 169 ? -0.113 13.144 -20.856 1.00 98.50 169 SER A O 1
ATOM 1207 N N . VAL A 1 170 ? 0.374 11.512 -19.391 1.00 98.31 170 VAL A N 1
ATOM 1208 C CA . VAL A 1 170 ? -0.969 11.439 -18.810 1.00 98.31 170 VAL A CA 1
ATOM 1209 C C . VAL A 1 170 ? -1.234 12.503 -17.750 1.00 98.31 170 VAL A C 1
ATOM 1211 O O . VAL A 1 170 ? -0.338 13.007 -17.077 1.00 98.31 170 VAL A O 1
ATOM 1214 N N . HIS A 1 171 ? -2.511 12.835 -17.614 1.00 97.19 171 HIS A N 1
ATOM 1215 C CA . HIS A 1 171 ? -3.063 13.872 -16.756 1.00 97.19 171 HIS A CA 1
ATOM 1216 C C . HIS A 1 171 ? -4.092 13.260 -15.788 1.00 97.19 171 HIS A C 1
ATOM 1218 O O . HIS A 1 171 ? -4.528 12.124 -15.987 1.00 97.19 171 HIS A O 1
ATOM 1224 N N . PRO A 1 172 ? -4.516 13.985 -14.732 1.00 96.94 172 PRO A N 1
ATOM 1225 C CA . PRO A 1 172 ? -5.551 13.502 -13.821 1.00 96.94 172 PRO A CA 1
ATOM 1226 C C . PRO A 1 172 ? -6.778 12.931 -14.542 1.00 96.94 172 PRO A C 1
ATOM 1228 O O . PRO A 1 172 ? -7.307 13.568 -15.450 1.00 96.94 172 PRO A O 1
ATOM 1231 N N . GLY A 1 173 ? -7.251 11.766 -14.100 1.00 95.19 173 GLY A N 1
ATOM 1232 C CA . GLY A 1 173 ? -8.401 11.066 -14.677 1.00 95.19 173 GLY A CA 1
ATOM 1233 C C . GLY A 1 173 ? -8.089 10.189 -15.894 1.00 95.19 173 GLY A C 1
ATOM 1234 O O . GLY A 1 173 ? -8.982 9.458 -16.330 1.00 95.19 173 GLY A O 1
ATOM 1235 N N . ASP A 1 174 ? -6.877 10.256 -16.456 1.00 97.75 174 AS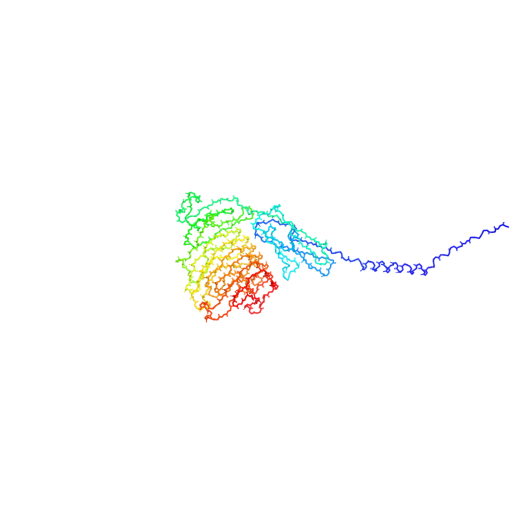P A N 1
ATOM 1236 C CA . ASP A 1 174 ? -6.470 9.412 -17.582 1.00 97.75 174 ASP A CA 1
ATOM 1237 C C . ASP A 1 174 ? -6.214 7.961 -17.146 1.00 97.75 174 ASP A C 1
ATOM 1239 O O . ASP A 1 174 ? -5.857 7.659 -16.004 1.00 97.75 174 ASP A O 1
ATOM 1243 N N . THR A 1 175 ? -6.374 7.037 -18.091 1.00 97.44 175 THR A N 1
ATOM 1244 C CA . THR A 1 175 ? -6.072 5.612 -17.913 1.00 97.44 175 THR A CA 1
ATOM 1245 C C . THR A 1 175 ? -5.059 5.157 -18.957 1.00 97.44 175 THR A C 1
ATOM 1247 O O . THR A 1 175 ? -5.267 5.369 -20.149 1.00 97.44 175 THR A O 1
ATOM 1250 N N . VAL A 1 176 ? -3.998 4.480 -18.530 1.00 98.56 176 VAL A N 1
ATOM 1251 C CA . VAL A 1 176 ? -3.010 3.820 -19.384 1.00 98.56 176 VAL A CA 1
ATOM 1252 C C . VAL A 1 176 ? -3.272 2.317 -19.367 1.00 98.56 176 VAL A C 1
ATOM 1254 O O . VAL A 1 176 ? -3.041 1.653 -18.361 1.00 98.56 176 VAL A O 1
ATOM 1257 N N . GLN A 1 177 ? -3.740 1.792 -20.498 1.00 98.69 177 GLN A N 1
ATOM 1258 C CA . GLN A 1 177 ? -3.884 0.363 -20.764 1.00 98.69 177 GLN A CA 1
ATOM 1259 C C . GLN A 1 177 ? -2.563 -0.167 -21.329 1.00 98.69 177 GLN A C 1
ATOM 1261 O O . GLN A 1 177 ? -2.225 0.081 -22.492 1.00 98.69 177 GLN A O 1
ATOM 1266 N N . VAL A 1 178 ? -1.802 -0.894 -20.518 1.00 98.88 178 VAL A N 1
ATOM 1267 C CA . VAL A 1 178 ? -0.540 -1.496 -20.957 1.00 98.88 178 VAL A CA 1
ATOM 1268 C C . VAL A 1 178 ? -0.835 -2.881 -21.522 1.00 98.88 178 VAL A C 1
ATOM 1270 O O . VAL A 1 178 ? -1.328 -3.767 -20.829 1.00 98.88 178 VAL A O 1
ATOM 1273 N N . MET A 1 179 ? -0.594 -3.061 -22.815 1.00 98.75 179 MET A N 1
ATOM 1274 C CA . MET A 1 179 ? -0.832 -4.331 -23.495 1.00 98.75 179 MET A CA 1
ATOM 1275 C C . MET A 1 179 ? 0.155 -5.402 -23.024 1.00 98.75 179 MET A C 1
ATOM 1277 O O . MET A 1 179 ? 1.225 -5.103 -22.502 1.00 98.75 179 MET A O 1
ATOM 1281 N N . GLY A 1 180 ? -0.199 -6.666 -23.239 1.00 98.62 180 GLY A N 1
ATOM 1282 C CA . GLY A 1 180 ? 0.629 -7.787 -22.826 1.00 98.62 180 GLY A CA 1
ATOM 1283 C C . GLY A 1 180 ? 2.008 -7.764 -23.481 1.00 98.62 180 GLY A C 1
ATOM 1284 O O . GLY A 1 180 ? 2.143 -7.521 -24.684 1.00 98.62 180 GLY A O 1
ATOM 1285 N N . GLY A 1 181 ? 3.037 -8.037 -22.686 1.00 98.50 181 GLY A N 1
ATOM 1286 C CA . GLY A 1 181 ? 4.421 -8.006 -23.139 1.00 98.50 181 GLY A CA 1
ATOM 1287 C C . GLY A 1 181 ? 5.405 -7.722 -22.013 1.00 98.50 181 GLY A C 1
ATOM 1288 O O . GLY A 1 181 ? 5.016 -7.393 -20.897 1.00 98.50 181 GLY A O 1
ATOM 1289 N N . VAL A 1 182 ? 6.691 -7.858 -22.336 1.00 98.81 182 VAL A N 1
ATOM 1290 C CA . VAL A 1 182 ? 7.801 -7.596 -21.415 1.00 98.81 182 VAL A CA 1
ATOM 1291 C C . VAL A 1 182 ? 8.327 -6.184 -21.642 1.00 98.81 182 VAL A C 1
ATOM 1293 O O . VAL A 1 182 ? 8.791 -5.862 -22.739 1.00 98.81 182 VAL A O 1
ATOM 1296 N N . TYR A 1 183 ? 8.275 -5.368 -20.594 1.00 98.69 183 TYR A N 1
ATOM 1297 C CA . TYR A 1 183 ? 8.765 -3.998 -20.549 1.00 98.69 183 TYR A CA 1
ATOM 1298 C C . TYR A 1 183 ? 9.970 -3.941 -19.619 1.00 98.69 183 TYR A C 1
ATOM 1300 O O . TYR A 1 183 ? 9.856 -4.112 -18.408 1.00 98.69 183 TYR A O 1
ATOM 1308 N N . ASN A 1 184 ? 11.144 -3.726 -20.206 1.00 97.69 184 ASN A N 1
ATOM 1309 C CA . ASN A 1 184 ? 12.396 -3.605 -19.469 1.00 97.69 184 ASN A CA 1
ATOM 1310 C C . ASN A 1 184 ? 12.640 -2.137 -19.102 1.00 97.69 184 ASN A C 1
ATOM 1312 O O . ASN A 1 184 ? 13.477 -1.460 -19.695 1.00 97.69 184 ASN A O 1
ATOM 1316 N N . GLU A 1 185 ? 11.818 -1.631 -18.186 1.00 95.25 185 GLU A N 1
ATOM 1317 C CA . GLU A 1 185 ? 11.795 -0.233 -17.762 1.00 95.25 185 GLU A CA 1
ATOM 1318 C C . GLU A 1 185 ? 11.698 -0.145 -16.235 1.00 95.25 185 GLU A C 1
ATOM 1320 O O . GLU A 1 185 ? 11.037 -0.961 -15.597 1.00 95.25 185 GLU A O 1
ATOM 1325 N N . SER A 1 186 ? 12.321 0.886 -15.666 1.00 96.00 186 SER A N 1
ATOM 1326 C CA . SER A 1 186 ? 11.936 1.428 -14.364 1.00 96.00 186 SER A CA 1
ATOM 1327 C C . SER A 1 186 ? 11.157 2.709 -14.636 1.00 96.00 186 SER A C 1
ATOM 1329 O O . SER A 1 186 ? 11.605 3.549 -15.425 1.00 96.00 186 SER A O 1
ATOM 1331 N N . VAL A 1 187 ? 9.969 2.818 -14.048 1.00 98.19 187 VAL A N 1
ATOM 1332 C CA . VAL A 1 187 ? 9.013 3.888 -14.328 1.00 98.19 187 VAL A CA 1
ATOM 1333 C C . VAL A 1 187 ? 8.816 4.734 -13.086 1.00 98.19 187 VAL A C 1
ATOM 1335 O O . VAL A 1 187 ? 8.410 4.224 -12.049 1.00 98.19 187 VAL A O 1
ATOM 1338 N N . THR A 1 188 ? 9.015 6.039 -13.217 1.00 98.31 188 THR A N 1
ATOM 1339 C CA . THR A 1 188 ? 8.687 7.022 -12.183 1.00 98.31 188 THR A CA 1
ATOM 1340 C C . THR A 1 188 ? 7.469 7.819 -12.604 1.00 98.31 188 THR A C 1
ATOM 1342 O O . THR A 1 188 ? 7.426 8.356 -13.714 1.00 98.31 188 THR A O 1
ATOM 1345 N N . ILE A 1 189 ? 6.492 7.932 -11.706 1.00 98.25 189 ILE A N 1
ATOM 1346 C CA . ILE A 1 189 ? 5.260 8.684 -11.936 1.00 98.25 189 ILE A CA 1
ATOM 1347 C C . ILE A 1 189 ? 5.468 10.151 -11.529 1.00 98.25 189 ILE A C 1
ATOM 1349 O O . ILE A 1 189 ? 5.545 10.455 -10.336 1.00 98.25 189 ILE A O 1
ATOM 1353 N N . PRO A 1 190 ? 5.530 11.094 -12.489 1.00 97.25 190 PRO A N 1
ATOM 1354 C CA . PRO A 1 190 ? 5.866 12.485 -12.188 1.00 97.25 190 PRO A CA 1
ATOM 1355 C C . PRO A 1 190 ? 4.675 13.304 -11.668 1.00 97.25 190 PRO A C 1
ATOM 1357 O O . PRO A 1 190 ? 4.861 14.422 -11.190 1.00 97.25 190 PRO A O 1
ATOM 1360 N N . GLY A 1 191 ? 3.448 12.794 -11.813 1.00 95.75 191 GLY A N 1
ATOM 1361 C CA . GLY A 1 191 ? 2.212 13.537 -11.576 1.00 95.75 191 GLY A CA 1
ATOM 1362 C C . GLY A 1 191 ? 1.247 12.834 -10.628 1.00 95.75 191 GLY A C 1
ATOM 1363 O O . GLY A 1 191 ? 1.387 11.657 -10.316 1.00 95.75 191 GLY A O 1
ATOM 1364 N N . SER A 1 192 ? 0.244 13.571 -10.166 1.00 97.94 192 SER A N 1
ATOM 1365 C CA . SER A 1 192 ? -0.854 13.052 -9.344 1.00 97.94 192 SER A CA 1
ATOM 1366 C C . SER A 1 192 ? -2.176 13.197 -10.082 1.00 97.94 192 SER A C 1
ATOM 1368 O O . SER A 1 192 ? -2.332 14.122 -10.880 1.00 97.94 192 SER A O 1
ATOM 1370 N N . GLY A 1 193 ? -3.144 12.338 -9.768 1.00 96.81 193 GLY A N 1
ATOM 1371 C CA . GLY A 1 193 ? -4.550 12.628 -10.032 1.00 96.81 193 GLY A CA 1
ATOM 1372 C C . GLY A 1 193 ? -5.101 13.672 -9.050 1.00 96.81 193 GLY A C 1
ATOM 1373 O O . GLY A 1 193 ? -4.355 14.352 -8.341 1.00 96.81 193 GLY A O 1
ATOM 1374 N N . ASN A 1 194 ? -6.424 13.817 -8.982 1.00 93.19 194 ASN A N 1
ATOM 1375 C CA . ASN A 1 194 ? -7.074 14.674 -7.985 1.00 93.19 194 ASN A CA 1
ATOM 1376 C C . ASN A 1 194 ? -8.529 14.259 -7.718 1.00 93.19 194 ASN A C 1
ATOM 1378 O O . ASN A 1 194 ? -9.119 13.515 -8.488 1.00 93.19 194 ASN A O 1
ATOM 1382 N N . ALA A 1 195 ? -9.142 14.803 -6.665 1.00 87.94 195 ALA A N 1
ATOM 1383 C CA . ALA A 1 195 ? -10.519 14.479 -6.277 1.00 87.94 195 ALA A CA 1
ATOM 1384 C C . ALA A 1 195 ? -11.598 14.832 -7.325 1.00 87.94 195 ALA A C 1
ATOM 1386 O O . ALA A 1 195 ? -12.685 14.261 -7.296 1.00 87.94 195 ALA A O 1
ATOM 1387 N N . THR A 1 196 ? -11.334 15.795 -8.214 1.00 87.38 196 THR A N 1
ATOM 1388 C CA . THR A 1 196 ? -12.320 16.302 -9.182 1.00 87.38 196 THR A CA 1
ATOM 1389 C C . THR A 1 196 ? -12.313 15.460 -10.455 1.00 87.38 196 THR A C 1
ATOM 1391 O O . THR A 1 196 ? -13.334 14.889 -10.840 1.00 87.38 196 THR A O 1
ATOM 1394 N N . THR A 1 197 ? -11.158 15.375 -11.113 1.00 90.00 197 THR A N 1
ATOM 1395 C CA . THR A 1 197 ? -10.976 14.648 -12.379 1.00 90.00 197 THR A CA 1
ATOM 1396 C C . THR A 1 197 ? -10.750 13.155 -12.153 1.00 90.00 197 THR A C 1
ATOM 1398 O O . THR A 1 197 ? -11.103 12.352 -13.011 1.00 90.00 197 THR A O 1
ATOM 1401 N N . GLY A 1 198 ? -10.215 12.808 -10.981 1.00 91.25 198 GLY A N 1
ATOM 1402 C CA . GLY A 1 198 ? -9.999 11.454 -10.500 1.00 91.25 198 GLY A CA 1
ATOM 1403 C C . GLY A 1 198 ? -8.566 10.965 -10.655 1.00 91.25 198 GLY A C 1
ATOM 1404 O O . GLY A 1 198 ? -7.614 11.752 -10.740 1.00 91.25 198 GLY A O 1
ATOM 1405 N N . TYR A 1 199 ? -8.423 9.644 -10.626 1.00 94.94 199 TYR A N 1
ATOM 1406 C CA . TYR A 1 199 ? -7.137 8.966 -10.531 1.00 94.94 199 TYR A CA 1
ATOM 1407 C C . TYR A 1 199 ? -6.421 8.929 -11.877 1.00 94.94 199 TYR A C 1
ATOM 1409 O O . TYR A 1 199 ? -7.064 8.823 -12.919 1.00 94.94 199 TYR A O 1
ATOM 1417 N N . ILE A 1 200 ? -5.090 8.950 -11.849 1.00 97.56 200 ILE A N 1
ATOM 1418 C CA . ILE A 1 200 ? -4.294 8.435 -12.967 1.00 97.56 200 ILE A CA 1
ATOM 1419 C C . ILE A 1 200 ? -4.198 6.922 -12.769 1.00 97.56 200 ILE A C 1
ATOM 1421 O O . ILE A 1 200 ? -3.740 6.462 -11.724 1.00 97.56 200 ILE A O 1
ATOM 1425 N N . THR A 1 201 ? -4.669 6.149 -13.743 1.00 97.25 201 THR A N 1
ATOM 1426 C CA . THR A 1 201 ? -4.708 4.681 -13.653 1.00 97.25 201 THR A CA 1
ATOM 1427 C C . THR A 1 201 ? -3.687 4.065 -14.594 1.00 97.25 201 THR A C 1
ATOM 1429 O O . THR A 1 201 ? -3.742 4.319 -15.794 1.00 97.25 201 THR A O 1
ATOM 1432 N N . PHE A 1 202 ? -2.802 3.222 -14.073 1.00 98.44 202 PHE A N 1
ATOM 1433 C CA . PHE A 1 202 ? -1.967 2.319 -14.860 1.00 98.44 202 PHE A CA 1
ATOM 1434 C C . PHE A 1 202 ? -2.475 0.902 -14.632 1.00 98.44 202 PHE A C 1
ATOM 1436 O O . PHE A 1 202 ? -2.468 0.419 -13.500 1.00 98.44 202 PHE A O 1
ATOM 1443 N N . GLU A 1 203 ? -2.930 0.248 -15.699 1.00 98.12 203 GLU A N 1
ATOM 1444 C CA . GLU A 1 203 ? -3.430 -1.120 -15.608 1.00 98.12 203 GLU A CA 1
ATOM 1445 C C . GLU A 1 203 ? -3.012 -1.981 -16.801 1.00 98.12 203 GLU A C 1
ATOM 1447 O O . GLU A 1 203 ? -2.906 -1.498 -17.935 1.00 98.12 203 GLU A O 1
ATOM 1452 N N . SER A 1 204 ? -2.792 -3.274 -16.554 1.00 98.50 204 SER A N 1
ATOM 1453 C CA . SER A 1 204 ? -2.709 -4.256 -17.637 1.00 98.50 204 SER A CA 1
ATOM 1454 C C . SER A 1 204 ? -4.006 -4.249 -18.448 1.00 98.50 204 SER A C 1
ATOM 1456 O O . SER A 1 204 ? -5.109 -4.251 -17.897 1.00 98.50 204 SER A O 1
ATOM 1458 N N . ALA A 1 205 ? -3.878 -4.274 -19.774 1.00 97.12 205 ALA A N 1
ATOM 1459 C CA . ALA A 1 205 ? -5.023 -4.349 -20.667 1.00 97.12 205 ALA A CA 1
ATOM 1460 C C . ALA A 1 205 ? -5.844 -5.617 -20.389 1.00 97.12 205 ALA A C 1
ATOM 1462 O O . ALA A 1 205 ? -5.290 -6.686 -20.137 1.00 97.12 205 ALA A O 1
ATOM 1463 N N . LEU A 1 206 ? -7.173 -5.513 -20.474 1.00 92.38 206 LEU A N 1
ATOM 1464 C CA . LEU A 1 206 ? -8.085 -6.596 -20.093 1.00 92.38 206 LEU A CA 1
ATOM 1465 C C . LEU A 1 206 ? -7.705 -7.950 -20.725 1.00 92.38 206 LEU A C 1
ATOM 1467 O O . LEU A 1 206 ? -7.657 -8.091 -21.949 1.00 92.38 206 LEU A O 1
ATOM 1471 N N . GLY A 1 207 ? -7.487 -8.957 -19.873 1.00 93.44 207 GLY A N 1
ATOM 1472 C CA . GLY A 1 207 ? -7.134 -10.321 -20.284 1.00 93.44 207 GLY A CA 1
ATOM 1473 C C . GLY A 1 207 ? -5.695 -10.492 -20.781 1.00 93.44 207 GLY A C 1
ATOM 1474 O O . GLY A 1 207 ? -5.375 -11.533 -21.350 1.00 93.44 207 GLY A O 1
ATOM 1475 N N . GLN A 1 208 ? -4.842 -9.485 -20.599 1.00 97.50 208 GLN A N 1
ATOM 1476 C CA . GLN A 1 208 ? -3.421 -9.511 -20.931 1.00 97.50 208 GLN A CA 1
ATOM 1477 C C . GLN A 1 208 ? -2.592 -9.241 -19.672 1.00 97.50 208 GLN A C 1
ATOM 1479 O O . GLN A 1 208 ? -3.089 -8.651 -18.717 1.00 97.50 208 GLN A O 1
ATOM 1484 N N . THR A 1 209 ? -1.323 -9.643 -19.699 1.00 97.62 209 THR A N 1
ATOM 1485 C CA . THR A 1 209 ? -0.372 -9.401 -18.607 1.00 97.62 209 THR A CA 1
ATOM 1486 C C . THR A 1 209 ? 0.765 -8.536 -19.129 1.00 97.62 209 THR A C 1
ATOM 1488 O O . THR A 1 209 ? 1.564 -8.990 -19.956 1.00 97.62 209 THR A O 1
ATOM 1491 N N . ALA A 1 210 ? 0.816 -7.280 -18.691 1.00 98.69 210 ALA A N 1
ATOM 1492 C CA . ALA A 1 210 ? 1.987 -6.436 -18.877 1.00 98.69 210 ALA A CA 1
ATOM 1493 C C . ALA A 1 210 ? 2.996 -6.715 -17.758 1.00 98.69 210 ALA A C 1
ATOM 1495 O O . ALA A 1 210 ? 2.630 -6.772 -16.583 1.00 98.69 210 ALA A O 1
ATOM 1496 N N . ILE A 1 211 ? 4.255 -6.908 -18.148 1.00 98.88 211 ILE A N 1
ATOM 1497 C CA . ILE A 1 211 ? 5.326 -7.358 -17.261 1.00 98.88 211 ILE A CA 1
ATOM 1498 C C . ILE A 1 211 ? 6.373 -6.251 -17.151 1.00 98.88 211 ILE A C 1
ATOM 1500 O O . ILE A 1 211 ? 7.020 -5.930 -18.149 1.00 98.88 211 ILE A O 1
ATOM 1504 N N . PHE A 1 212 ? 6.569 -5.708 -15.952 1.00 98.75 212 PHE A N 1
ATOM 1505 C CA . PHE A 1 212 ? 7.738 -4.900 -15.608 1.00 98.75 212 PHE A CA 1
ATOM 1506 C C . PHE A 1 212 ? 8.874 -5.858 -15.252 1.00 98.75 212 PHE A C 1
ATOM 1508 O O . PHE A 1 212 ? 8.833 -6.520 -14.218 1.00 98.75 212 PHE A O 1
ATOM 1515 N N . ASP A 1 213 ? 9.873 -5.976 -16.124 1.00 98.62 213 ASP A N 1
ATOM 1516 C CA . ASP A 1 213 ? 10.971 -6.929 -15.946 1.00 98.62 213 ASP A CA 1
ATOM 1517 C C . ASP A 1 213 ? 12.284 -6.184 -15.700 1.00 98.62 213 ASP A C 1
ATOM 1519 O O . ASP A 1 213 ? 12.765 -5.453 -16.566 1.00 98.62 213 ASP A O 1
ATOM 1523 N N . GLY A 1 214 ? 12.871 -6.380 -14.521 1.00 98.38 214 GLY A N 1
ATOM 1524 C CA . GLY A 1 214 ? 14.107 -5.735 -14.085 1.00 98.38 214 GLY A CA 1
ATOM 1525 C C . GLY A 1 214 ? 15.389 -6.312 -14.686 1.00 98.38 214 GLY A C 1
ATOM 1526 O O . GLY A 1 214 ? 16.472 -5.807 -14.391 1.00 98.38 214 GLY A O 1
ATOM 1527 N N . THR A 1 215 ? 15.315 -7.343 -15.537 1.00 97.62 215 THR A N 1
ATOM 1528 C CA . THR A 1 215 ? 16.505 -8.016 -16.079 1.00 97.62 215 THR A CA 1
ATOM 1529 C C . THR A 1 215 ? 17.424 -7.035 -16.810 1.00 97.62 215 THR A C 1
ATOM 1531 O O . THR A 1 215 ? 17.069 -6.480 -17.841 1.00 97.62 215 THR A O 1
ATOM 1534 N N . GLY A 1 216 ? 18.648 -6.843 -16.321 1.00 94.94 216 GLY A N 1
ATOM 1535 C CA . GLY A 1 216 ? 19.616 -5.925 -16.937 1.00 94.94 216 GLY A CA 1
ATOM 1536 C C . GLY A 1 216 ? 19.464 -4.455 -16.527 1.00 94.94 216 GLY A C 1
ATOM 1537 O O . GLY A 1 216 ? 20.299 -3.638 -16.922 1.00 94.94 216 GLY A O 1
ATOM 1538 N N . ILE A 1 217 ? 18.472 -4.121 -15.695 1.00 96.31 217 ILE A N 1
ATOM 1539 C CA . ILE A 1 217 ? 18.398 -2.833 -15.002 1.00 96.31 217 ILE A CA 1
ATOM 1540 C C . ILE A 1 217 ? 19.334 -2.897 -13.793 1.00 96.31 217 ILE A C 1
ATOM 1542 O O . ILE A 1 217 ? 19.211 -3.768 -12.938 1.00 96.31 217 ILE A O 1
ATOM 1546 N N . ASN A 1 218 ? 20.295 -1.973 -13.728 1.00 92.00 218 ASN A N 1
ATOM 1547 C CA . ASN A 1 218 ? 21.277 -1.927 -12.647 1.00 92.00 218 ASN A CA 1
ATOM 1548 C C . ASN A 1 218 ? 20.865 -0.905 -11.587 1.00 92.00 218 ASN A C 1
ATOM 1550 O O . ASN A 1 218 ? 20.661 0.265 -11.916 1.00 92.00 218 ASN A O 1
ATOM 1554 N N . VAL A 1 219 ? 20.848 -1.320 -10.320 1.00 90.56 219 VAL A N 1
ATOM 1555 C CA . VAL A 1 219 ? 20.750 -0.397 -9.183 1.00 90.56 219 VAL A CA 1
ATOM 1556 C C . VAL A 1 219 ? 22.148 0.072 -8.802 1.00 90.56 219 VAL A C 1
ATOM 1558 O O . VAL A 1 219 ? 23.028 -0.746 -8.519 1.00 90.56 219 VAL A O 1
ATOM 1561 N N . ALA A 1 220 ? 22.400 1.383 -8.837 1.00 90.94 220 ALA A N 1
ATOM 1562 C CA . ALA A 1 220 ? 23.713 1.894 -8.463 1.00 90.94 220 ALA A CA 1
ATOM 1563 C C . ALA A 1 220 ? 23.907 1.844 -6.941 1.00 90.94 220 ALA A C 1
ATOM 1565 O O . ALA A 1 220 ? 22.962 1.903 -6.157 1.00 90.94 220 ALA A O 1
ATOM 1566 N N . LYS A 1 221 ? 25.169 1.777 -6.512 1.00 93.38 221 LYS A N 1
ATOM 1567 C CA . LYS A 1 221 ? 25.527 1.844 -5.093 1.00 93.38 221 LYS A CA 1
ATOM 1568 C C . LYS A 1 221 ? 24.967 3.116 -4.446 1.00 93.38 221 LYS A C 1
ATOM 1570 O O . LYS A 1 221 ? 25.241 4.217 -4.918 1.00 93.38 221 LYS A O 1
ATOM 1575 N N . GLY A 1 222 ? 24.295 2.947 -3.311 1.00 92.06 222 GLY A N 1
ATOM 1576 C CA . GLY A 1 222 ? 23.683 4.026 -2.538 1.00 92.06 222 GLY A CA 1
ATOM 1577 C C . GLY A 1 222 ? 22.334 4.489 -3.086 1.00 92.06 222 GLY A C 1
ATOM 1578 O O . GLY A 1 222 ? 21.896 5.569 -2.706 1.00 92.06 222 GLY A O 1
ATOM 1579 N N . GLN A 1 223 ? 21.720 3.728 -3.995 1.00 92.44 223 GLN A N 1
ATOM 1580 C CA . GLN A 1 223 ? 20.393 4.020 -4.526 1.00 92.44 223 GLN A CA 1
ATOM 1581 C C . GLN A 1 223 ? 19.377 2.979 -4.076 1.00 92.44 223 GLN A C 1
ATOM 1583 O O . GLN A 1 223 ? 19.685 1.792 -3.983 1.00 92.44 223 GLN A O 1
ATOM 1588 N N . GLU A 1 224 ? 18.158 3.463 -3.896 1.00 94.19 224 GLU A N 1
ATOM 1589 C CA . GLU A 1 224 ? 16.928 2.704 -3.741 1.00 94.19 224 GLU A CA 1
ATOM 1590 C C . GLU A 1 224 ? 15.948 3.243 -4.781 1.00 94.19 224 GLU A C 1
ATOM 1592 O O . GLU A 1 224 ? 15.819 4.463 -4.921 1.00 94.19 224 GLU A O 1
ATOM 1597 N N . PHE A 1 225 ? 15.372 2.361 -5.597 1.00 93.19 225 PHE A N 1
ATOM 1598 C CA . PHE A 1 225 ? 14.298 2.739 -6.515 1.00 93.19 225 PHE A CA 1
ATOM 1599 C C . PHE A 1 225 ? 13.460 1.536 -6.944 1.00 93.19 225 PHE A C 1
ATOM 1601 O O . PHE A 1 225 ? 13.937 0.398 -6.952 1.00 93.19 225 PHE A O 1
ATOM 1608 N N . GLY A 1 226 ? 12.225 1.817 -7.361 1.00 97.44 226 GLY A N 1
ATOM 1609 C CA . GLY A 1 226 ? 11.267 0.830 -7.841 1.00 97.44 226 GLY A CA 1
ATOM 1610 C C . GLY A 1 226 ? 11.313 0.563 -9.347 1.00 97.44 226 GLY A C 1
ATOM 1611 O O . GLY A 1 226 ? 11.625 1.450 -10.151 1.00 97.44 226 GLY A O 1
ATOM 1612 N N . LEU A 1 227 ? 10.871 -0.624 -9.774 1.00 98.50 227 LEU A N 1
ATOM 1613 C CA . LEU A 1 227 ? 10.400 -0.805 -11.157 1.00 98.50 227 LEU A CA 1
ATOM 1614 C C . LEU A 1 227 ? 9.156 0.049 -11.431 1.00 98.50 227 LEU A C 1
ATOM 1616 O O . LEU A 1 227 ? 9.006 0.576 -12.534 1.00 98.50 227 LEU A O 1
ATOM 1620 N N . PHE A 1 228 ? 8.323 0.255 -10.411 1.00 98.62 228 PHE A N 1
ATOM 1621 C CA . PHE A 1 228 ? 7.271 1.263 -10.399 1.00 98.62 228 PHE A CA 1
ATOM 1622 C C . PHE A 1 228 ? 7.473 2.207 -9.209 1.00 98.62 228 PHE A C 1
ATOM 1624 O O . PHE A 1 228 ? 7.374 1.797 -8.057 1.00 98.62 228 PHE A O 1
ATOM 1631 N N . THR A 1 229 ? 7.757 3.474 -9.493 1.00 98.56 229 THR A N 1
ATOM 1632 C CA . THR A 1 229 ? 8.208 4.463 -8.515 1.00 98.56 229 THR A CA 1
ATOM 1633 C C . THR A 1 229 ? 7.213 5.616 -8.388 1.00 98.56 229 THR A C 1
ATOM 1635 O O . THR A 1 229 ? 6.885 6.307 -9.357 1.00 98.56 229 THR A O 1
ATOM 1638 N N . LEU A 1 230 ? 6.786 5.870 -7.156 1.00 98.56 230 LEU A N 1
ATOM 1639 C CA . LEU A 1 230 ? 5.989 7.003 -6.713 1.00 98.56 230 LEU A CA 1
ATOM 1640 C C . LEU A 1 230 ? 6.857 7.887 -5.804 1.00 98.56 230 LEU A C 1
ATOM 1642 O O . LEU A 1 230 ? 7.547 7.419 -4.896 1.00 98.56 230 LEU A O 1
ATOM 1646 N N . ARG A 1 231 ? 6.830 9.193 -6.059 1.00 97.00 231 ARG A N 1
ATOM 1647 C CA . ARG A 1 231 ? 7.502 10.236 -5.285 1.00 97.00 231 ARG A CA 1
ATOM 1648 C C . ARG A 1 231 ? 6.515 11.355 -5.008 1.00 97.00 231 ARG A C 1
ATOM 1650 O O . ARG A 1 231 ? 6.303 12.239 -5.831 1.00 97.00 231 ARG A O 1
ATOM 1657 N N . THR A 1 232 ? 5.943 11.335 -3.810 1.00 97.69 232 THR A N 1
ATOM 1658 C CA . THR A 1 232 ? 4.917 12.295 -3.385 1.00 97.69 232 THR A CA 1
ATOM 1659 C C . THR A 1 232 ? 3.725 12.378 -4.353 1.00 97.69 232 THR A C 1
ATOM 1661 O O . THR A 1 232 ? 3.487 13.404 -4.994 1.00 97.69 232 THR A O 1
ATOM 1664 N N . ASN A 1 233 ? 2.973 11.284 -4.494 1.00 98.38 233 ASN A N 1
ATOM 1665 C CA . ASN A 1 233 ? 1.838 11.203 -5.418 1.00 98.38 233 ASN A CA 1
ATOM 1666 C C . ASN A 1 233 ? 0.507 11.032 -4.684 1.00 98.38 233 ASN A C 1
ATOM 1668 O O . ASN A 1 233 ? 0.437 10.524 -3.570 1.00 98.38 233 ASN A O 1
ATOM 1672 N N . SER A 1 234 ? -0.581 11.446 -5.324 1.00 97.75 234 SER A N 1
ATOM 1673 C CA . SER A 1 234 ? -1.948 11.195 -4.867 1.00 97.75 234 SER A CA 1
ATOM 1674 C C . SER A 1 234 ? -2.838 10.754 -6.025 1.00 97.75 234 SER A C 1
ATOM 1676 O O . SER A 1 234 ? -2.585 11.132 -7.171 1.00 97.75 234 SER A O 1
ATOM 1678 N N . TYR A 1 235 ? -3.911 10.018 -5.724 1.00 96.06 235 TYR A N 1
ATOM 1679 C CA . TYR A 1 235 ? -4.894 9.552 -6.710 1.00 96.06 235 TYR A CA 1
ATOM 1680 C C . TYR A 1 235 ? -4.233 8.768 -7.854 1.00 96.06 235 TYR A C 1
ATOM 1682 O O . TYR A 1 235 ? -4.364 9.132 -9.025 1.00 96.06 235 TYR A O 1
ATOM 1690 N N . ILE A 1 236 ? -3.492 7.714 -7.507 1.00 97.50 236 ILE A N 1
ATOM 1691 C CA . ILE A 1 236 ? -2.861 6.794 -8.465 1.00 97.50 236 ILE A CA 1
ATOM 1692 C C . ILE A 1 236 ? -3.410 5.387 -8.248 1.00 97.50 236 ILE A C 1
ATOM 1694 O O . ILE A 1 236 ? -3.515 4.937 -7.108 1.00 97.50 236 ILE A O 1
ATOM 1698 N N . VAL A 1 237 ? -3.739 4.705 -9.344 1.00 97.19 237 VAL A N 1
ATOM 1699 C CA . VAL A 1 237 ? -4.032 3.267 -9.350 1.00 97.19 237 VAL A CA 1
ATOM 1700 C C . VAL A 1 237 ? -2.924 2.540 -10.106 1.00 97.19 237 VAL A C 1
ATOM 1702 O O . VAL A 1 237 ? -2.593 2.927 -11.229 1.00 97.19 237 VAL A O 1
ATOM 1705 N N . VAL A 1 238 ? -2.386 1.483 -9.501 1.00 98.25 238 VAL A N 1
ATOM 1706 C CA . VAL A 1 238 ? -1.411 0.557 -10.092 1.00 98.25 238 VAL A CA 1
ATOM 1707 C C . VAL A 1 238 ? -2.003 -0.840 -10.027 1.00 98.25 238 VAL A C 1
ATOM 1709 O O . VAL A 1 238 ? -2.164 -1.384 -8.931 1.00 98.25 238 VAL A O 1
ATOM 1712 N N . GLN A 1 239 ? -2.379 -1.404 -11.177 1.00 97.50 239 GLN A N 1
ATOM 1713 C CA . GLN A 1 239 ? -3.197 -2.610 -11.175 1.00 97.50 239 GLN A CA 1
ATOM 1714 C C . GLN A 1 239 ? -2.836 -3.667 -12.220 1.00 97.50 239 GLN A C 1
ATOM 1716 O O . GLN A 1 239 ? -2.729 -3.395 -13.414 1.00 97.50 239 GLN A O 1
ATOM 1721 N N . GLY A 1 240 ? -2.823 -4.926 -11.777 1.00 98.31 240 GLY A N 1
ATOM 1722 C CA . GLY A 1 240 ? -2.816 -6.083 -12.671 1.00 98.31 240 GLY A CA 1
ATOM 1723 C C . GLY A 1 240 ? -1.478 -6.342 -13.358 1.00 98.31 240 GLY A C 1
ATOM 1724 O O . GLY A 1 240 ? -1.463 -7.017 -14.389 1.00 98.31 240 GLY A O 1
ATOM 1725 N N . PHE A 1 241 ? -0.379 -5.777 -12.861 1.00 98.88 241 PHE A N 1
ATOM 1726 C CA . PHE A 1 241 ? 0.949 -5.988 -13.430 1.00 98.88 241 PHE A CA 1
ATOM 1727 C C . PHE A 1 241 ? 1.638 -7.207 -12.832 1.00 98.88 241 PHE A C 1
ATOM 1729 O O . PHE A 1 241 ? 1.482 -7.497 -11.650 1.00 98.88 241 PHE A O 1
ATOM 1736 N N . GLU A 1 242 ? 2.455 -7.870 -13.644 1.00 98.94 242 GLU A N 1
ATOM 1737 C CA . GLU A 1 242 ? 3.540 -8.718 -13.147 1.00 98.94 242 GLU A CA 1
ATOM 1738 C C . GLU A 1 242 ? 4.797 -7.841 -13.033 1.00 98.94 242 GLU A C 1
ATOM 1740 O O . GLU A 1 242 ? 5.130 -7.106 -13.967 1.00 98.94 242 GLU A O 1
ATOM 1745 N N . ILE A 1 243 ? 5.481 -7.871 -11.894 1.00 98.94 243 ILE A N 1
ATOM 1746 C CA . ILE A 1 243 ? 6.670 -7.066 -11.598 1.00 98.94 243 ILE A CA 1
ATOM 1747 C C . ILE A 1 243 ? 7.751 -8.017 -11.104 1.00 98.94 243 ILE A C 1
ATOM 1749 O O . ILE A 1 243 ? 7.593 -8.644 -10.060 1.00 98.94 243 ILE A O 1
ATOM 1753 N N . ARG A 1 244 ? 8.847 -8.158 -11.856 1.00 98.81 244 ARG A N 1
ATOM 1754 C CA . ARG A 1 244 ? 9.782 -9.253 -11.593 1.00 98.81 244 ARG A CA 1
ATOM 1755 C C . ARG A 1 244 ? 11.233 -9.007 -11.945 1.00 98.81 244 ARG A C 1
ATOM 1757 O O . ARG A 1 244 ? 11.572 -8.075 -12.671 1.00 98.81 244 ARG A O 1
ATOM 1764 N N . ASN A 1 245 ? 12.074 -9.948 -11.516 1.00 98.62 245 ASN A N 1
ATOM 1765 C CA . ASN A 1 245 ? 13.470 -10.098 -11.936 1.00 98.62 245 ASN A CA 1
ATOM 1766 C C . ASN A 1 245 ? 14.320 -8.846 -11.695 1.00 98.62 245 ASN A C 1
ATOM 1768 O O . ASN A 1 245 ? 15.186 -8.515 -12.509 1.00 98.62 245 ASN A O 1
ATOM 1772 N N . PHE A 1 246 ? 14.093 -8.151 -10.581 1.00 98.50 246 PHE A N 1
ATOM 1773 C CA . PHE A 1 246 ? 14.871 -6.971 -10.236 1.00 98.50 246 PHE A CA 1
ATOM 1774 C C . PHE A 1 246 ? 15.833 -7.279 -9.104 1.00 98.50 246 PHE A C 1
ATOM 1776 O O . PHE A 1 246 ? 15.430 -7.554 -7.977 1.00 98.50 246 PHE A O 1
ATOM 1783 N N . GLN A 1 247 ? 17.121 -7.310 -9.433 1.00 96.38 247 GLN A N 1
ATOM 1784 C CA . GLN A 1 247 ? 18.107 -7.932 -8.564 1.00 96.38 247 GLN A CA 1
ATOM 1785 C C . GLN A 1 247 ? 19.341 -7.062 -8.385 1.00 96.38 247 GLN A C 1
ATOM 1787 O O . GLN A 1 247 ? 19.748 -6.322 -9.283 1.00 96.38 247 GLN A O 1
ATOM 1792 N N . SER A 1 248 ? 19.975 -7.204 -7.228 1.00 95.81 248 SER A N 1
ATOM 1793 C CA . SER A 1 248 ? 21.229 -6.550 -6.895 1.00 95.81 248 SER A CA 1
ATOM 1794 C C . SER A 1 248 ? 22.170 -7.518 -6.188 1.00 95.81 248 SER A C 1
ATOM 1796 O O . SER A 1 248 ? 21.770 -8.374 -5.403 1.00 95.81 248 SER A O 1
ATOM 1798 N N . SER A 1 249 ? 23.456 -7.357 -6.478 1.00 94.62 249 SER A N 1
ATOM 1799 C CA . SER A 1 249 ? 24.569 -7.964 -5.744 1.00 94.62 249 SER A CA 1
ATOM 1800 C C . SER A 1 249 ? 25.559 -6.891 -5.273 1.00 94.62 249 SER A C 1
ATOM 1802 O O . SER A 1 249 ? 26.740 -7.168 -5.053 1.00 94.62 249 SER A O 1
ATOM 1804 N N . THR A 1 250 ? 25.110 -5.633 -5.226 1.00 95.25 250 THR A N 1
ATOM 1805 C CA . THR A 1 250 ? 25.934 -4.453 -4.958 1.00 95.25 250 THR A CA 1
ATOM 1806 C C . THR A 1 250 ? 25.553 -3.855 -3.612 1.00 95.25 250 THR A C 1
ATOM 1808 O O . THR A 1 250 ? 24.378 -3.673 -3.311 1.00 95.25 250 THR A O 1
ATOM 1811 N N . SER A 1 251 ? 26.561 -3.525 -2.798 1.00 94.56 251 SER A N 1
ATOM 1812 C CA . SER A 1 251 ? 26.344 -2.963 -1.459 1.00 94.56 251 SER A CA 1
ATOM 1813 C C . SER A 1 251 ? 25.540 -1.670 -1.545 1.00 94.56 251 SER A C 1
ATOM 1815 O O . SER A 1 251 ? 25.924 -0.757 -2.280 1.00 94.56 251 SER A O 1
ATOM 1817 N N . ASN A 1 252 ? 24.465 -1.597 -0.756 1.00 94.12 252 ASN A N 1
ATOM 1818 C CA . ASN A 1 252 ? 23.558 -0.451 -0.633 1.00 94.12 252 ASN A CA 1
ATOM 1819 C C . ASN A 1 252 ? 22.864 -0.082 -1.953 1.00 94.12 252 ASN A C 1
ATOM 1821 O O . ASN A 1 252 ? 22.560 1.084 -2.180 1.00 94.12 252 ASN A O 1
ATOM 1825 N N . ALA A 1 253 ? 22.707 -1.039 -2.860 1.00 95.94 253 ALA A N 1
ATOM 1826 C CA . ALA A 1 253 ? 21.907 -0.885 -4.062 1.00 95.94 253 ALA A CA 1
ATOM 1827 C C . ALA A 1 253 ? 20.636 -1.712 -3.864 1.00 95.94 253 ALA A C 1
ATOM 1829 O O . ALA A 1 253 ? 20.716 -2.943 -3.885 1.00 95.94 253 ALA A O 1
ATOM 1830 N N . VAL A 1 254 ? 19.520 -1.028 -3.619 1.00 97.62 254 VAL A N 1
ATOM 1831 C CA . VAL A 1 254 ? 18.255 -1.594 -3.142 1.00 97.62 254 VAL A CA 1
ATOM 1832 C C . VAL A 1 254 ? 17.243 -1.654 -4.294 1.00 97.62 254 VAL A C 1
ATOM 1834 O O . VAL A 1 254 ? 16.696 -0.619 -4.680 1.00 97.62 254 VAL A O 1
ATOM 1837 N N . PRO A 1 255 ? 17.029 -2.829 -4.913 1.00 98.06 255 PRO A N 1
ATOM 1838 C CA . PRO A 1 255 ? 15.975 -3.004 -5.899 1.00 98.06 255 PRO A CA 1
ATOM 1839 C C . PRO A 1 255 ? 14.621 -3.108 -5.196 1.00 98.06 255 PRO A C 1
ATOM 1841 O O . PRO A 1 255 ? 14.476 -3.867 -4.235 1.00 98.06 255 PRO A O 1
ATOM 1844 N N . VAL A 1 256 ? 13.629 -2.379 -5.705 1.00 98.75 256 VAL A N 1
ATOM 1845 C CA . VAL A 1 256 ? 12.259 -2.419 -5.190 1.00 98.75 256 VAL A CA 1
ATOM 1846 C C . VAL A 1 256 ? 11.271 -2.765 -6.310 1.00 98.75 256 VAL A C 1
ATOM 1848 O O . VAL A 1 256 ? 11.427 -2.322 -7.448 1.00 98.75 256 VAL A O 1
ATOM 1851 N N . GLY A 1 257 ? 10.248 -3.573 -6.032 1.00 98.75 257 GLY A N 1
ATOM 1852 C CA . GLY A 1 257 ? 9.167 -3.823 -6.992 1.00 98.75 257 GLY A CA 1
ATOM 1853 C C . GLY A 1 257 ? 8.319 -2.564 -7.204 1.00 98.75 257 GLY A C 1
ATOM 1854 O O . GLY A 1 257 ? 8.418 -1.902 -8.243 1.00 98.75 257 GLY A O 1
ATOM 1855 N N . ILE A 1 258 ? 7.525 -2.215 -6.188 1.00 98.88 258 ILE A N 1
ATOM 1856 C CA . ILE A 1 258 ? 6.782 -0.948 -6.105 1.00 98.88 258 ILE A CA 1
ATOM 1857 C C . ILE A 1 258 ? 7.333 -0.107 -4.958 1.00 98.88 258 ILE A C 1
ATOM 1859 O O . ILE A 1 258 ? 7.332 -0.537 -3.809 1.00 98.88 258 ILE A O 1
ATOM 1863 N N . ASP A 1 259 ? 7.763 1.104 -5.275 1.00 98.69 259 ASP A N 1
ATOM 1864 C CA . ASP A 1 259 ? 8.419 2.018 -4.348 1.00 98.69 259 ASP A CA 1
ATOM 1865 C C . ASP A 1 259 ? 7.611 3.315 -4.248 1.00 98.69 259 ASP A C 1
ATOM 1867 O O . ASP A 1 259 ? 7.453 4.028 -5.242 1.00 98.69 259 ASP A O 1
ATOM 1871 N N . PHE A 1 260 ? 7.092 3.632 -3.064 1.00 98.69 260 PHE A N 1
ATOM 1872 C CA . PHE A 1 260 ? 6.416 4.889 -2.782 1.00 98.69 260 PHE A CA 1
ATOM 1873 C C . PHE A 1 260 ? 7.055 5.618 -1.605 1.00 98.69 260 PHE A C 1
ATOM 1875 O O . PHE A 1 260 ? 6.791 5.314 -0.447 1.00 98.69 260 PHE A O 1
ATOM 1882 N N . GLU A 1 261 ? 7.787 6.684 -1.919 1.00 98.12 261 GLU A N 1
ATOM 1883 C CA . GLU A 1 261 ? 8.372 7.582 -0.930 1.00 98.12 261 GLU A CA 1
ATOM 1884 C C . GLU A 1 261 ? 7.701 8.967 -0.919 1.00 98.12 261 GLU A C 1
ATOM 1886 O O . GLU A 1 261 ? 7.312 9.528 -1.955 1.00 98.12 261 GLU A O 1
ATOM 1891 N N . GLY A 1 262 ? 7.646 9.581 0.263 1.00 98.25 262 GLY A N 1
ATOM 1892 C CA . GLY A 1 262 ? 7.269 10.982 0.458 1.00 98.25 262 GLY A CA 1
ATOM 1893 C C . GLY A 1 262 ? 5.983 11.149 1.256 1.00 98.25 262 GLY A C 1
ATOM 1894 O O . GLY A 1 262 ? 5.875 10.704 2.394 1.00 98.25 262 GLY A O 1
ATOM 1895 N N . SER A 1 263 ? 5.019 11.863 0.678 1.00 98.56 263 SER A N 1
ATOM 1896 C CA . SER A 1 263 ? 3.669 12.015 1.228 1.00 98.56 263 SER A CA 1
ATOM 1897 C C . SER A 1 263 ? 2.616 11.941 0.131 1.00 98.56 263 SER A C 1
ATOM 1899 O O . SER A 1 263 ? 2.913 12.079 -1.050 1.00 98.56 263 SER A O 1
ATOM 1901 N N . GLY A 1 264 ? 1.357 11.734 0.482 1.00 98.00 264 GLY A N 1
ATOM 1902 C CA . GLY A 1 264 ? 0.317 11.632 -0.528 1.00 98.00 264 GLY A CA 1
ATOM 1903 C C . GLY A 1 264 ? -0.924 10.942 -0.023 1.00 98.00 264 GLY A C 1
ATOM 1904 O O . GLY A 1 264 ? -1.009 10.552 1.140 1.00 98.00 264 GLY A O 1
ATOM 1905 N N . SER A 1 265 ? -1.925 10.818 -0.887 1.00 96.31 265 SER A N 1
ATOM 1906 C CA . SER A 1 265 ? -3.163 10.163 -0.492 1.00 96.31 265 SER A CA 1
ATOM 1907 C C . SER A 1 265 ? -3.938 9.529 -1.631 1.00 96.31 265 SER A C 1
ATOM 1909 O O . SER A 1 265 ? -3.827 9.966 -2.776 1.00 96.31 265 SER A O 1
ATOM 1911 N N . ASN A 1 266 ? -4.808 8.575 -1.296 1.00 93.88 266 ASN A N 1
ATOM 1912 C CA . ASN A 1 266 ? -5.703 7.910 -2.246 1.00 93.88 266 ASN A CA 1
ATOM 1913 C C . ASN A 1 266 ? -4.890 7.131 -3.289 1.00 93.88 266 ASN A C 1
ATOM 1915 O O . ASN A 1 266 ? -4.873 7.469 -4.471 1.00 93.88 266 ASN A O 1
ATOM 1919 N N . ILE A 1 267 ? -4.148 6.132 -2.818 1.00 95.94 267 ILE A N 1
ATOM 1920 C CA . ILE A 1 267 ? -3.336 5.247 -3.658 1.00 95.94 267 ILE A CA 1
ATOM 1921 C C . ILE A 1 267 ? -3.944 3.851 -3.621 1.00 95.94 267 ILE A C 1
ATOM 1923 O O . ILE A 1 267 ? -4.278 3.348 -2.550 1.00 95.94 267 ILE A O 1
ATOM 1927 N N . GLU A 1 268 ? -4.074 3.226 -4.784 1.00 96.88 268 GLU A N 1
ATOM 1928 C CA . GLU A 1 268 ? -4.586 1.866 -4.920 1.00 96.88 268 GLU A CA 1
ATOM 1929 C C . GLU A 1 268 ? -3.543 0.997 -5.626 1.00 96.88 268 GLU A C 1
ATOM 1931 O O . GLU A 1 268 ? -3.186 1.251 -6.777 1.00 96.88 268 GLU A O 1
ATOM 1936 N N . ILE A 1 269 ? -3.052 -0.030 -4.932 1.00 98.50 269 ILE A N 1
ATOM 1937 C CA . ILE A 1 269 ? -2.119 -1.027 -5.465 1.00 98.50 269 ILE A CA 1
ATOM 1938 C C . ILE A 1 269 ? -2.863 -2.357 -5.481 1.00 98.50 269 ILE A C 1
ATOM 1940 O O . ILE A 1 269 ? -3.098 -2.956 -4.427 1.00 98.50 269 ILE A O 1
ATOM 1944 N N . LEU A 1 270 ? -3.316 -2.771 -6.664 1.00 97.88 270 LEU A N 1
ATOM 1945 C CA . LEU A 1 270 ? -4.354 -3.787 -6.801 1.00 97.88 270 LEU A CA 1
ATOM 1946 C C . LEU A 1 270 ? -3.929 -4.948 -7.698 1.00 97.88 270 LEU A C 1
ATOM 1948 O O . LEU A 1 270 ? -3.599 -4.747 -8.861 1.00 97.88 270 LEU A O 1
ATOM 1952 N N . ASN A 1 271 ? -4.082 -6.181 -7.223 1.00 98.12 271 ASN A N 1
ATOM 1953 C CA . ASN A 1 271 ? -3.948 -7.387 -8.050 1.00 98.12 271 ASN A CA 1
ATOM 1954 C C . ASN A 1 271 ? -2.636 -7.464 -8.855 1.00 98.12 271 ASN A C 1
ATOM 1956 O O . ASN A 1 271 ? -2.640 -7.948 -9.986 1.00 98.12 271 ASN A O 1
ATOM 1960 N N . ASN A 1 272 ? -1.539 -6.929 -8.320 1.00 98.88 272 ASN A N 1
ATOM 1961 C CA . ASN A 1 272 ? -0.219 -7.072 -8.923 1.00 98.88 272 ASN A CA 1
ATOM 1962 C C . ASN A 1 272 ? 0.445 -8.350 -8.410 1.00 98.88 272 ASN A C 1
ATOM 1964 O O . ASN A 1 272 ? 0.202 -8.765 -7.279 1.00 98.88 272 ASN A O 1
ATOM 1968 N N . HIS A 1 273 ? 1.306 -8.939 -9.227 1.00 98.94 273 HIS A N 1
ATOM 1969 C CA . HIS A 1 273 ? 2.138 -10.082 -8.875 1.00 98.94 273 HIS A CA 1
ATOM 1970 C C . HIS A 1 273 ? 3.596 -9.623 -8.842 1.00 98.94 273 HIS A C 1
ATOM 1972 O O . HIS A 1 273 ? 4.115 -9.204 -9.874 1.00 98.94 273 HIS A O 1
ATOM 1978 N N . ILE A 1 274 ? 4.236 -9.622 -7.670 1.00 98.94 274 ILE A N 1
ATOM 1979 C CA . ILE A 1 274 ? 5.600 -9.112 -7.484 1.00 98.94 274 ILE A CA 1
ATOM 1980 C C . ILE A 1 274 ? 6.509 -10.229 -6.983 1.00 98.94 274 ILE A C 1
ATOM 1982 O O . ILE A 1 274 ? 6.355 -10.704 -5.857 1.00 98.94 274 ILE A O 1
ATOM 1986 N N . HIS A 1 275 ? 7.481 -10.620 -7.804 1.00 98.88 275 HIS A N 1
ATOM 1987 C CA . HIS A 1 275 ? 8.317 -11.771 -7.492 1.00 98.88 275 HIS A CA 1
ATOM 1988 C C . HIS A 1 275 ? 9.753 -11.655 -7.996 1.00 98.88 275 HIS A C 1
ATOM 1990 O O . HIS A 1 275 ? 10.067 -10.909 -8.922 1.00 98.88 275 HIS A O 1
ATOM 1996 N N . ASN A 1 276 ? 10.662 -12.433 -7.408 1.00 98.75 276 ASN A N 1
ATOM 1997 C CA . ASN A 1 276 ? 12.087 -12.399 -7.751 1.00 98.75 276 ASN A CA 1
ATOM 1998 C C . ASN A 1 276 ? 12.708 -10.992 -7.662 1.00 98.75 276 ASN A C 1
ATOM 2000 O O . ASN A 1 276 ? 13.551 -10.621 -8.492 1.00 98.75 276 ASN A O 1
ATOM 2004 N N . ILE A 1 277 ? 12.322 -10.231 -6.636 1.00 98.75 277 ILE A N 1
ATOM 2005 C CA . ILE A 1 277 ? 13.058 -9.052 -6.185 1.00 98.75 277 ILE A CA 1
ATOM 2006 C C . ILE A 1 277 ? 14.141 -9.530 -5.217 1.00 98.75 277 ILE A C 1
ATOM 2008 O O . ILE A 1 277 ? 13.837 -10.105 -4.173 1.00 98.75 277 ILE A O 1
ATOM 2012 N N . VAL A 1 278 ? 15.410 -9.414 -5.619 1.00 97.94 278 VAL A N 1
ATOM 2013 C CA . VAL A 1 278 ? 16.502 -10.192 -5.006 1.00 97.94 278 VAL A CA 1
ATOM 2014 C C . VAL A 1 278 ? 17.694 -9.326 -4.633 1.00 97.94 278 VAL A C 1
ATOM 2016 O O . VAL A 1 278 ? 18.245 -8.588 -5.449 1.00 97.94 278 VAL A O 1
ATOM 2019 N N . GLN A 1 279 ? 18.188 -9.534 -3.423 1.00 96.31 279 GLN A N 1
ATOM 2020 C CA . GLN A 1 279 ? 19.503 -9.128 -2.974 1.00 96.31 279 GLN A CA 1
ATOM 2021 C C . GLN A 1 279 ? 20.348 -10.362 -2.652 1.00 96.31 279 GLN A C 1
ATOM 2023 O O . GLN A 1 279 ? 19.968 -11.198 -1.838 1.00 96.31 279 GLN A O 1
ATOM 2028 N N . THR A 1 280 ? 21.534 -10.471 -3.254 1.00 95.69 280 THR A N 1
ATOM 2029 C CA . THR A 1 280 ? 22.387 -11.664 -3.086 1.00 95.69 280 THR A CA 1
ATOM 2030 C C . THR A 1 280 ? 23.508 -11.490 -2.061 1.00 95.69 280 THR A C 1
ATOM 2032 O O . THR A 1 280 ? 24.312 -12.404 -1.860 1.00 95.69 280 THR A O 1
ATOM 2035 N N . LEU A 1 281 ? 23.653 -10.303 -1.471 1.00 96.25 281 LEU A N 1
ATOM 2036 C CA . LEU A 1 281 ? 24.682 -10.038 -0.469 1.00 96.25 281 LEU A CA 1
ATOM 2037 C C . LEU A 1 281 ? 24.383 -10.748 0.855 1.00 96.25 281 LEU A C 1
ATOM 2039 O O . LEU A 1 281 ? 23.255 -10.768 1.324 1.00 96.25 281 LEU A O 1
ATOM 2043 N N . GLY A 1 282 ? 25.430 -11.273 1.495 1.00 94.69 282 GLY A N 1
ATOM 2044 C CA . GLY A 1 282 ? 25.322 -12.018 2.754 1.00 94.69 282 GLY A CA 1
ATOM 2045 C C . GLY A 1 282 ? 25.501 -11.190 4.030 1.00 94.69 282 GLY A C 1
ATOM 2046 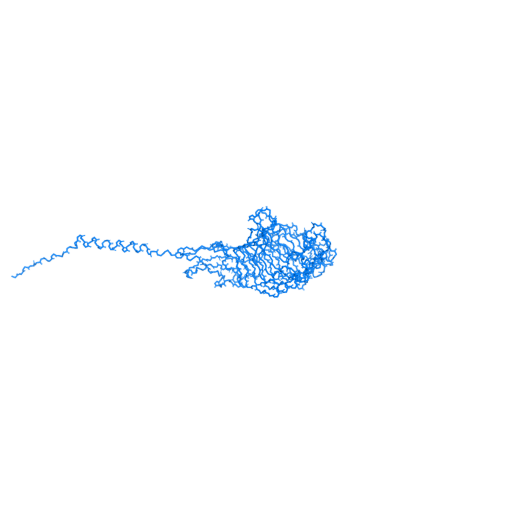O O . GLY A 1 282 ? 25.713 -11.775 5.084 1.00 94.69 282 GLY A O 1
ATOM 2047 N N . THR A 1 283 ? 25.479 -9.853 3.960 1.00 92.44 283 THR A N 1
ATOM 2048 C CA . THR A 1 283 ? 25.685 -8.986 5.135 1.00 92.44 283 THR A CA 1
ATOM 2049 C C . THR A 1 283 ? 24.606 -7.915 5.228 1.00 92.44 283 THR A C 1
ATOM 2051 O O . THR A 1 283 ? 24.555 -7.018 4.385 1.00 92.44 283 THR A O 1
ATOM 2054 N N . CYS A 1 284 ? 23.838 -7.972 6.318 1.00 88.31 284 CYS A N 1
ATOM 2055 C CA . CYS A 1 284 ? 22.651 -7.162 6.598 1.00 88.31 284 CYS A CA 1
ATOM 2056 C C . CYS A 1 284 ? 22.780 -5.681 6.240 1.00 88.31 284 CYS A C 1
ATOM 2058 O O . CYS A 1 284 ? 22.066 -5.196 5.374 1.00 88.31 284 CYS A O 1
ATOM 2060 N N . ASN A 1 285 ? 23.777 -4.989 6.804 1.00 83.88 285 ASN A N 1
ATOM 2061 C CA . ASN A 1 285 ? 23.948 -3.530 6.700 1.00 83.88 285 ASN A CA 1
ATOM 2062 C C . ASN A 1 285 ? 24.162 -2.990 5.271 1.00 83.88 285 ASN A C 1
ATOM 2064 O O . ASN A 1 285 ? 24.434 -1.805 5.092 1.00 83.88 285 ASN A O 1
ATOM 2068 N N . SER A 1 286 ? 24.158 -3.858 4.266 1.00 88.12 286 SER A N 1
ATOM 2069 C CA . SER A 1 286 ? 24.360 -3.495 2.869 1.00 88.12 286 SER A CA 1
ATOM 2070 C C . SER A 1 286 ? 23.468 -4.247 1.890 1.00 88.12 286 SER A C 1
ATOM 2072 O O . SER A 1 286 ? 23.609 -4.042 0.682 1.00 88.12 286 SER A O 1
ATOM 2074 N N . ALA A 1 287 ? 22.610 -5.128 2.400 1.00 94.75 287 ALA A N 1
ATOM 2075 C CA . ALA A 1 287 ? 21.898 -6.131 1.638 1.00 94.75 287 ALA A CA 1
ATOM 2076 C C . ALA A 1 287 ? 20.391 -5.945 1.823 1.00 94.75 287 ALA A C 1
ATOM 2078 O O . ALA A 1 287 ? 19.793 -6.658 2.614 1.00 94.75 287 ALA A O 1
ATOM 2079 N N . ASN A 1 288 ? 19.799 -5.036 1.050 1.00 96.94 288 ASN A N 1
ATOM 2080 C CA . ASN A 1 288 ? 18.358 -4.792 1.057 1.00 96.94 288 ASN A CA 1
ATOM 2081 C C . ASN A 1 288 ? 17.777 -4.948 -0.351 1.00 96.94 288 ASN A C 1
ATOM 2083 O O . ASN A 1 288 ? 18.465 -4.674 -1.345 1.00 96.94 288 ASN A O 1
ATOM 2087 N N . ALA A 1 289 ? 16.527 -5.385 -0.405 1.00 98.19 289 ALA A N 1
ATOM 2088 C CA . ALA A 1 289 ? 15.624 -5.415 -1.548 1.00 98.19 289 ALA A CA 1
ATOM 2089 C C . ALA A 1 289 ? 14.192 -5.499 -0.997 1.00 98.19 289 ALA A C 1
ATOM 2091 O O . ALA A 1 289 ? 14.018 -6.065 0.073 1.00 98.19 289 ALA A O 1
ATOM 2092 N N . LEU A 1 290 ? 13.184 -4.967 -1.692 1.00 98.56 290 LEU A N 1
ATOM 2093 C CA . LEU A 1 290 ? 11.794 -4.989 -1.206 1.00 98.56 290 LEU A CA 1
ATOM 2094 C C . LEU A 1 290 ? 10.821 -5.296 -2.339 1.00 98.56 290 LEU A C 1
ATOM 2096 O O . LEU A 1 290 ? 10.921 -4.714 -3.418 1.00 98.56 290 LEU A O 1
ATOM 2100 N N . ALA A 1 291 ? 9.828 -6.156 -2.123 1.00 98.75 291 ALA A N 1
ATOM 2101 C CA . ALA A 1 291 ? 8.778 -6.312 -3.131 1.00 98.75 291 ALA A CA 1
ATOM 2102 C C . ALA A 1 291 ? 7.901 -5.046 -3.192 1.00 98.75 291 ALA A C 1
ATOM 2104 O O . ALA A 1 291 ? 7.575 -4.558 -4.279 1.00 98.75 291 ALA A O 1
ATOM 2105 N N . MET A 1 292 ? 7.595 -4.456 -2.035 1.00 98.75 292 MET A N 1
ATOM 2106 C CA . MET A 1 292 ? 6.833 -3.221 -1.913 1.00 98.75 292 MET A CA 1
ATOM 2107 C C . MET A 1 292 ? 7.319 -2.375 -0.731 1.00 98.75 292 MET A C 1
ATOM 2109 O O . MET A 1 292 ? 7.267 -2.828 0.408 1.00 98.75 292 MET A O 1
ATOM 2113 N N . ALA A 1 293 ? 7.721 -1.132 -0.999 1.00 98.62 293 ALA A N 1
ATOM 2114 C CA . ALA A 1 293 ? 8.149 -0.165 0.011 1.00 98.62 293 ALA A CA 1
ATOM 2115 C C . ALA A 1 293 ? 7.217 1.054 0.003 1.00 98.62 293 ALA A C 1
ATOM 2117 O O . ALA A 1 293 ? 7.112 1.747 -1.009 1.00 98.62 293 ALA A O 1
ATOM 2118 N N . ILE A 1 294 ? 6.524 1.320 1.113 1.00 98.75 294 ILE A N 1
ATOM 2119 C CA . ILE A 1 294 ? 5.648 2.485 1.297 1.00 98.75 294 ILE A CA 1
ATOM 2120 C C . ILE A 1 294 ? 6.197 3.328 2.449 1.00 98.75 294 ILE A C 1
ATOM 2122 O O . ILE A 1 294 ? 5.870 3.105 3.614 1.00 98.75 294 ILE A O 1
ATOM 2126 N N . TYR A 1 295 ? 7.037 4.307 2.125 1.00 98.62 295 TYR A N 1
ATOM 2127 C CA . TYR A 1 295 ? 7.820 5.077 3.089 1.00 98.62 295 TYR A CA 1
ATOM 2128 C C . TYR A 1 295 ? 7.344 6.528 3.195 1.00 98.62 295 TYR A C 1
ATOM 2130 O O . TYR A 1 295 ? 7.544 7.374 2.315 1.00 98.62 295 TYR A O 1
ATOM 2138 N N . GLY A 1 296 ? 6.721 6.845 4.329 1.00 98.62 296 GLY A N 1
ATOM 2139 C CA . GLY A 1 296 ? 6.261 8.182 4.683 1.00 98.62 296 GLY A CA 1
ATOM 2140 C C . GLY A 1 296 ? 7.408 9.096 5.115 1.00 98.62 296 GLY A C 1
ATOM 2141 O O . GLY A 1 296 ? 7.522 9.437 6.291 1.00 98.62 296 GLY A O 1
ATOM 2142 N N . THR A 1 297 ? 8.242 9.530 4.169 1.00 98.44 297 THR A N 1
ATOM 2143 C CA . THR A 1 297 ? 9.474 10.305 4.425 1.00 98.44 297 THR A CA 1
ATOM 2144 C C . THR A 1 297 ? 9.253 11.806 4.665 1.00 98.44 297 THR A C 1
ATOM 2146 O O . THR A 1 297 ? 10.199 12.594 4.728 1.00 98.44 297 THR A O 1
ATOM 2149 N N . GLN A 1 298 ? 8.002 12.255 4.801 1.00 98.44 298 GLN A N 1
ATOM 2150 C CA . GLN A 1 298 ? 7.656 13.658 5.051 1.00 98.44 298 GLN A CA 1
ATOM 2151 C C . GLN A 1 298 ? 6.799 13.824 6.309 1.00 98.44 298 GLN A C 1
ATOM 2153 O O . GLN A 1 298 ? 6.073 12.931 6.733 1.00 98.44 298 GLN A O 1
ATOM 2158 N N . ALA A 1 299 ? 6.872 15.012 6.914 1.00 96.88 299 ALA A N 1
ATOM 2159 C CA . ALA A 1 299 ? 6.043 15.404 8.048 1.00 96.88 299 ALA A CA 1
ATOM 2160 C C . ALA A 1 299 ? 5.750 16.919 8.000 1.00 96.88 299 ALA A C 1
ATOM 2162 O O . ALA A 1 299 ? 6.618 17.691 7.585 1.00 96.88 299 ALA A O 1
ATOM 2163 N N . PRO A 1 300 ? 4.555 17.380 8.424 1.00 97.25 300 PRO A N 1
ATOM 2164 C CA . PRO A 1 300 ? 3.476 16.590 9.030 1.00 97.25 300 PRO A CA 1
ATOM 2165 C C . PRO A 1 300 ? 2.620 15.812 8.017 1.00 97.25 300 PRO A C 1
ATOM 2167 O O . PRO A 1 300 ? 1.843 14.949 8.417 1.00 97.25 300 PRO A O 1
ATOM 2170 N N . THR A 1 301 ? 2.743 16.100 6.720 1.00 97.56 301 THR A N 1
ATOM 2171 C CA . THR A 1 301 ? 1.972 15.419 5.672 1.00 97.56 301 THR A CA 1
ATOM 2172 C C . THR A 1 301 ? 2.410 13.963 5.548 1.00 97.56 301 THR A C 1
ATOM 2174 O O . THR A 1 301 ? 3.593 13.703 5.360 1.00 97.56 301 THR A O 1
ATOM 2177 N N . SER A 1 302 ? 1.464 13.035 5.650 1.00 97.94 302 SER A N 1
ATOM 2178 C CA . SER A 1 302 ? 1.687 11.588 5.591 1.00 97.94 302 SER A CA 1
ATOM 2179 C C . SER A 1 302 ? 1.441 11.011 4.201 1.00 97.94 302 SER A C 1
ATOM 2181 O O . SER A 1 302 ? 0.834 11.659 3.344 1.00 97.94 302 SER A O 1
ATOM 2183 N N . ILE A 1 303 ? 1.859 9.764 3.996 1.00 98.62 303 ILE A N 1
ATOM 2184 C CA . ILE A 1 303 ? 1.161 8.863 3.077 1.00 98.62 303 ILE A CA 1
ATOM 2185 C C . ILE A 1 303 ? -0.122 8.411 3.780 1.00 98.62 303 ILE A C 1
ATOM 2187 O O . ILE A 1 303 ? -0.083 7.952 4.920 1.00 98.62 303 ILE A O 1
ATOM 2191 N N . SER A 1 304 ? -1.278 8.583 3.141 1.00 96.31 304 SER A N 1
ATOM 2192 C CA . SER A 1 304 ? -2.565 8.255 3.758 1.00 96.31 304 SER A CA 1
ATOM 2193 C C . SER A 1 304 ? -3.595 7.680 2.798 1.00 96.31 304 SER A C 1
ATOM 2195 O O . SER A 1 304 ? -3.493 7.870 1.593 1.00 96.31 304 SER A O 1
ATOM 2197 N N . ASN A 1 305 ? -4.614 6.991 3.314 1.00 92.94 305 ASN A N 1
ATOM 2198 C CA . ASN A 1 305 ? -5.689 6.417 2.494 1.00 92.94 305 ASN A CA 1
ATOM 2199 C C . ASN A 1 305 ? -5.129 5.563 1.341 1.00 92.94 305 ASN A C 1
ATOM 2201 O O . ASN A 1 305 ? -5.401 5.824 0.165 1.00 92.94 305 ASN A O 1
ATOM 2205 N N . ILE A 1 306 ? -4.275 4.602 1.687 1.00 95.38 306 ILE A N 1
ATOM 2206 C CA . ILE A 1 306 ? -3.707 3.638 0.746 1.00 95.38 306 ILE A CA 1
ATOM 2207 C C . ILE A 1 306 ? -4.431 2.300 0.885 1.00 95.38 306 ILE A C 1
ATOM 2209 O O . ILE A 1 306 ? -4.616 1.803 1.996 1.00 95.38 306 ILE A O 1
ATOM 2213 N N . THR A 1 307 ? -4.815 1.719 -0.247 1.00 96.56 307 THR A N 1
ATOM 2214 C CA . THR A 1 307 ? -5.389 0.376 -0.317 1.00 96.56 307 THR A CA 1
ATOM 2215 C C . THR A 1 307 ? -4.455 -0.529 -1.101 1.00 96.56 307 THR A C 1
ATOM 2217 O O . THR A 1 307 ? -4.227 -0.326 -2.293 1.00 96.56 307 THR A O 1
ATOM 2220 N N . ILE A 1 308 ? -3.929 -1.547 -0.424 1.00 98.56 308 ILE A N 1
ATOM 2221 C CA . ILE A 1 308 ? -3.066 -2.579 -1.001 1.00 98.56 308 ILE A CA 1
ATOM 2222 C C . ILE A 1 308 ? -3.878 -3.864 -0.983 1.00 98.56 308 ILE A C 1
ATOM 2224 O O . ILE A 1 308 ? -4.104 -4.432 0.089 1.00 98.56 308 ILE A O 1
ATOM 2228 N N . SER A 1 309 ? -4.402 -4.288 -2.135 1.00 97.88 309 SER A N 1
ATOM 2229 C CA . SER A 1 309 ? -5.344 -5.405 -2.154 1.00 97.88 309 SER A CA 1
ATOM 2230 C C . SER A 1 309 ? -5.217 -6.373 -3.315 1.00 97.88 309 SER A C 1
ATOM 2232 O O . SER A 1 309 ? -5.065 -5.974 -4.465 1.00 97.88 309 SER A O 1
ATOM 2234 N N . GLY A 1 310 ? -5.352 -7.664 -3.009 1.00 98.06 310 GLY A N 1
ATOM 2235 C CA . GLY A 1 310 ? -5.339 -8.726 -4.012 1.00 98.06 310 GLY A CA 1
ATOM 2236 C C . GLY A 1 310 ? -3.970 -8.979 -4.637 1.00 98.06 310 GLY A C 1
ATOM 2237 O O . GLY A 1 310 ? -3.905 -9.713 -5.615 1.00 98.06 310 GLY A O 1
ATOM 2238 N N . ASN A 1 311 ? -2.900 -8.360 -4.129 1.00 98.94 311 ASN A N 1
ATOM 2239 C CA . ASN A 1 311 ? -1.559 -8.557 -4.669 1.00 98.94 311 ASN A CA 1
ATOM 2240 C C . ASN A 1 311 ? -0.991 -9.907 -4.220 1.00 98.94 311 ASN A C 1
ATOM 2242 O O . ASN A 1 311 ? -1.299 -10.377 -3.124 1.00 98.94 311 ASN A O 1
ATOM 2246 N N . GLU A 1 312 ? -0.142 -10.489 -5.056 1.00 98.94 312 GLU A N 1
ATOM 2247 C CA . GLU A 1 312 ? 0.642 -11.688 -4.774 1.00 98.94 312 GLU A CA 1
ATOM 2248 C C . GLU A 1 312 ? 2.118 -11.294 -4.680 1.00 98.94 312 GLU A C 1
ATOM 2250 O O . GLU A 1 312 ? 2.6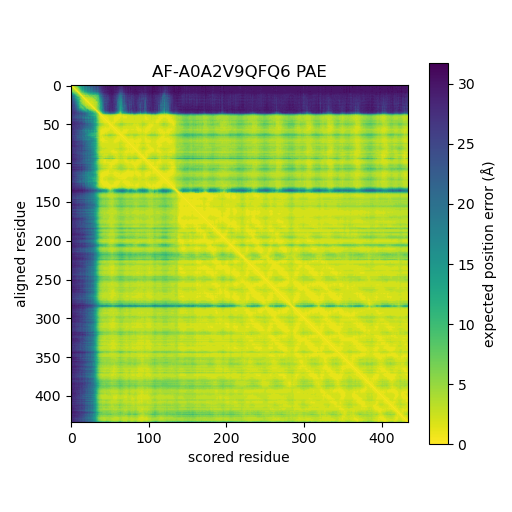33 -10.663 -5.604 1.00 98.94 312 GLU A O 1
ATOM 2255 N N . LEU A 1 313 ? 2.775 -11.602 -3.560 1.00 98.94 313 LEU A N 1
ATOM 2256 C CA . LEU A 1 313 ? 4.212 -11.394 -3.369 1.00 98.94 313 LEU A CA 1
ATOM 2257 C C . LEU A 1 313 ? 4.879 -12.739 -3.085 1.00 98.94 313 LEU A C 1
ATOM 2259 O O . LEU A 1 313 ? 4.585 -13.345 -2.049 1.00 98.94 313 LEU A O 1
ATOM 2263 N N . ASP A 1 314 ? 5.790 -13.178 -3.952 1.00 98.88 314 ASP A N 1
ATOM 2264 C CA . ASP A 1 314 ? 6.438 -14.487 -3.822 1.00 98.88 314 ASP A CA 1
ATOM 2265 C C . ASP A 1 314 ? 7.857 -14.583 -4.387 1.00 98.88 314 ASP A C 1
ATOM 2267 O O . ASP A 1 314 ? 8.291 -13.777 -5.203 1.00 98.88 314 ASP A O 1
ATOM 2271 N N . HIS A 1 315 ? 8.618 -15.588 -3.944 1.00 98.69 315 HIS A N 1
ATOM 2272 C CA . HIS A 1 315 ? 9.986 -15.861 -4.404 1.00 98.69 315 HIS A CA 1
ATOM 2273 C C . HIS A 1 315 ? 10.931 -14.645 -4.355 1.00 98.69 315 HIS A C 1
ATOM 2275 O O . HIS A 1 315 ? 11.838 -14.513 -5.191 1.00 98.69 315 HIS A O 1
ATOM 2281 N N . ASN A 1 316 ? 10.724 -13.747 -3.395 1.00 98.81 316 ASN A N 1
ATOM 2282 C CA . ASN A 1 316 ? 11.598 -12.610 -3.152 1.00 98.81 316 ASN A CA 1
ATOM 2283 C C . ASN A 1 316 ? 12.713 -12.985 -2.166 1.00 98.81 316 ASN A C 1
ATOM 2285 O O . ASN A 1 316 ? 12.573 -13.876 -1.324 1.00 98.81 316 ASN A O 1
ATOM 2289 N N . THR A 1 317 ? 13.855 -12.318 -2.323 1.00 98.12 317 THR A N 1
ATOM 2290 C CA . THR A 1 317 ? 15.028 -12.448 -1.453 1.00 98.12 317 THR A CA 1
ATOM 2291 C C . THR A 1 317 ? 15.429 -11.048 -1.009 1.00 98.12 317 THR A C 1
ATOM 2293 O O . THR A 1 317 ? 16.232 -10.387 -1.666 1.00 98.12 317 THR A O 1
ATOM 2296 N N . THR A 1 318 ? 14.812 -10.552 0.053 1.00 97.31 318 THR A N 1
ATOM 2297 C CA . THR A 1 318 ? 14.829 -9.146 0.473 1.00 97.31 318 THR A CA 1
ATOM 2298 C C . THR A 1 318 ? 16.063 -8.782 1.302 1.00 97.31 318 THR A C 1
ATOM 2300 O O . THR A 1 318 ? 16.313 -7.611 1.600 1.00 97.31 318 THR A O 1
ATOM 2303 N N . GLY A 1 319 ? 16.905 -9.769 1.625 1.00 96.00 319 GLY A N 1
ATOM 2304 C CA . GLY A 1 319 ? 18.094 -9.559 2.442 1.00 96.00 319 GLY A CA 1
ATOM 2305 C C . GLY A 1 319 ? 17.691 -9.172 3.863 1.00 96.00 319 GLY A C 1
ATOM 2306 O O . GLY A 1 319 ? 17.084 -9.978 4.554 1.00 96.00 319 GLY A O 1
ATOM 2307 N N . CYS A 1 320 ? 18.039 -7.971 4.312 1.00 95.06 320 CYS A N 1
ATOM 2308 C CA . CYS A 1 320 ? 17.652 -7.470 5.628 1.00 95.06 320 CYS A CA 1
ATOM 2309 C C . CYS A 1 320 ? 16.368 -6.645 5.661 1.00 95.06 320 CYS A C 1
ATOM 2311 O O . CYS A 1 320 ? 15.996 -6.205 6.739 1.00 95.06 320 CYS A O 1
ATOM 2313 N N . SER A 1 321 ? 15.708 -6.449 4.520 1.00 96.19 321 SER A N 1
ATOM 2314 C CA . SER A 1 321 ? 14.436 -5.725 4.438 1.00 96.19 321 SER A CA 1
ATOM 2315 C C . SER A 1 321 ? 13.253 -6.677 4.289 1.00 96.19 321 SER A C 1
ATOM 2317 O O . SER A 1 321 ? 13.419 -7.899 4.257 1.00 96.19 321 SER A O 1
ATOM 2319 N N . GLU A 1 322 ? 12.049 -6.138 4.179 1.00 96.56 322 GLU A N 1
ATOM 2320 C CA . GLU A 1 322 ? 10.801 -6.889 4.194 1.00 96.56 322 GLU A CA 1
ATOM 2321 C C . GLU A 1 322 ? 10.227 -7.025 2.777 1.00 96.56 322 GLU A C 1
ATOM 2323 O O . GLU A 1 322 ? 10.630 -6.358 1.820 1.00 96.56 322 GLU A O 1
ATOM 2328 N N . ASN A 1 323 ? 9.258 -7.922 2.624 1.00 98.62 323 ASN A N 1
ATOM 2329 C CA . ASN A 1 323 ? 8.535 -8.075 1.369 1.00 98.62 323 ASN A CA 1
ATOM 2330 C C . ASN A 1 323 ? 7.583 -6.901 1.154 1.00 98.62 323 ASN A C 1
ATOM 2332 O O . ASN A 1 323 ? 7.610 -6.283 0.092 1.00 98.62 323 ASN A O 1
ATOM 2336 N N . MET A 1 324 ? 6.765 -6.578 2.156 1.00 98.81 324 MET A N 1
ATOM 2337 C CA . MET A 1 324 ? 5.872 -5.424 2.144 1.00 98.81 324 MET A CA 1
ATOM 2338 C C . MET A 1 324 ? 6.090 -4.581 3.396 1.00 98.81 324 MET A C 1
ATOM 2340 O O . MET A 1 324 ? 5.756 -5.034 4.488 1.00 98.81 324 MET A O 1
ATOM 2344 N N . SER A 1 325 ? 6.558 -3.349 3.212 1.00 98.56 325 SER A N 1
ATOM 2345 C CA . SER A 1 325 ? 6.859 -2.424 4.310 1.00 98.56 325 SER A CA 1
ATOM 2346 C C . SER A 1 325 ? 5.997 -1.173 4.224 1.00 98.56 325 SER A C 1
ATOM 2348 O O . SER A 1 325 ? 5.923 -0.520 3.178 1.00 98.56 325 SER A O 1
ATOM 2350 N N . LEU A 1 326 ? 5.362 -0.815 5.336 1.00 98.81 326 LEU A N 1
ATOM 2351 C CA . LEU A 1 326 ? 4.733 0.483 5.547 1.00 98.81 326 LEU A CA 1
ATOM 2352 C C . LEU A 1 326 ? 5.498 1.173 6.676 1.00 98.81 326 LEU A C 1
ATOM 2354 O O . LEU A 1 326 ? 5.317 0.801 7.828 1.00 98.81 326 LEU A O 1
ATOM 2358 N N . ASP A 1 327 ? 6.337 2.161 6.362 1.00 98.56 327 ASP A N 1
ATOM 2359 C CA . ASP A 1 327 ? 7.296 2.744 7.316 1.00 98.56 327 ASP A CA 1
ATOM 2360 C C . ASP A 1 327 ? 7.199 4.275 7.397 1.00 98.56 327 ASP A C 1
ATOM 2362 O O . ASP A 1 327 ? 6.898 4.971 6.421 1.00 98.56 327 ASP A O 1
ATOM 2366 N N . GLY A 1 328 ? 7.466 4.828 8.575 1.00 98.38 328 GLY A N 1
ATOM 2367 C CA . GLY A 1 328 ? 7.472 6.255 8.842 1.00 98.38 328 GLY A CA 1
ATOM 2368 C C . GLY A 1 328 ? 6.065 6.844 8.873 1.00 98.38 328 GLY A C 1
ATOM 2369 O O . GLY A 1 328 ? 5.145 6.296 9.472 1.00 98.38 328 GLY A O 1
ATOM 2370 N N . ASN A 1 329 ? 5.858 8.014 8.267 1.00 98.62 329 ASN A N 1
ATOM 2371 C CA . ASN A 1 329 ? 4.590 8.740 8.369 1.00 98.62 329 ASN A CA 1
ATOM 2372 C C . ASN A 1 329 ? 3.511 8.198 7.416 1.00 98.62 329 ASN A C 1
ATOM 2374 O O . ASN A 1 329 ? 3.111 8.877 6.466 1.00 98.62 329 ASN A O 1
ATOM 2378 N N . VAL A 1 330 ? 3.017 6.992 7.699 1.00 98.56 330 VAL A N 1
ATOM 2379 C CA . VAL A 1 330 ? 1.953 6.300 6.956 1.00 98.56 330 VAL A CA 1
ATOM 2380 C C . VAL A 1 330 ? 0.722 6.143 7.849 1.00 98.56 330 VAL A C 1
ATOM 2382 O O . VAL A 1 330 ? 0.839 5.735 9.004 1.00 98.56 330 VAL A O 1
ATOM 2385 N N . GLN A 1 331 ? -0.475 6.478 7.357 1.00 95.62 331 GLN A N 1
ATOM 2386 C CA . GLN A 1 331 ? -1.703 6.321 8.148 1.00 95.62 331 GLN A CA 1
ATOM 2387 C C . GLN A 1 331 ? -2.959 5.971 7.343 1.00 95.62 331 GLN A C 1
ATOM 2389 O O . GLN A 1 331 ? -3.019 6.210 6.142 1.00 95.62 331 GLN A O 1
ATOM 2394 N N . PHE A 1 332 ? -4.009 5.473 8.002 1.00 94.50 332 PHE A N 1
ATOM 2395 C CA . PHE A 1 332 ? -5.311 5.185 7.367 1.00 94.50 332 PHE A CA 1
ATOM 2396 C C . PHE A 1 332 ? -5.219 4.216 6.179 1.00 94.50 332 PHE A C 1
ATOM 2398 O O . PHE A 1 332 ? -5.919 4.367 5.172 1.00 94.50 332 PHE A O 1
ATOM 2405 N N . PHE A 1 333 ? -4.329 3.233 6.288 1.00 97.00 333 PHE A N 1
ATOM 2406 C CA . PHE A 1 333 ? -4.090 2.228 5.262 1.00 97.00 333 PHE A CA 1
ATOM 2407 C C . PHE A 1 333 ? -4.973 0.990 5.441 1.00 97.00 333 PHE A C 1
ATOM 2409 O O . PHE A 1 333 ? -5.402 0.665 6.549 1.00 97.00 333 PHE A O 1
ATOM 2416 N N . ALA A 1 334 ? -5.220 0.285 4.341 1.00 97.12 334 ALA A N 1
ATOM 2417 C CA . ALA A 1 334 ? -5.867 -1.018 4.329 1.00 97.12 334 ALA A CA 1
ATOM 2418 C C . ALA A 1 334 ? -5.048 -2.005 3.482 1.00 97.12 334 ALA A C 1
ATOM 2420 O O . ALA A 1 334 ? -5.004 -1.890 2.255 1.00 97.12 334 ALA A O 1
ATOM 2421 N N . VAL A 1 335 ? -4.434 -2.993 4.133 1.00 98.56 335 VAL A N 1
ATOM 2422 C CA . VAL A 1 335 ? -3.705 -4.091 3.482 1.00 98.56 335 VAL A CA 1
ATOM 2423 C C . VAL A 1 335 ? -4.606 -5.313 3.509 1.00 98.56 335 VAL A C 1
ATOM 2425 O O . VAL A 1 335 ? -4.771 -5.948 4.552 1.00 98.56 335 VAL A O 1
ATOM 2428 N N . THR A 1 336 ? -5.270 -5.615 2.390 1.00 96.62 336 THR A N 1
ATOM 2429 C CA . THR A 1 336 ? -6.357 -6.601 2.402 1.00 96.62 336 THR A CA 1
ATOM 2430 C C . THR A 1 336 ? -6.306 -7.636 1.294 1.00 96.62 336 THR A C 1
ATOM 2432 O O . THR A 1 336 ? -6.165 -7.298 0.124 1.00 96.62 336 THR A O 1
ATOM 2435 N N . LYS A 1 337 ? -6.559 -8.905 1.624 1.00 97.19 337 LYS A N 1
ATOM 2436 C CA . LYS A 1 337 ? -6.659 -9.996 0.632 1.00 97.19 337 LYS A CA 1
ATOM 2437 C C . LYS A 1 337 ? -5.403 -10.176 -0.224 1.00 97.19 337 LYS A C 1
ATOM 2439 O O . LYS A 1 337 ? -5.517 -10.605 -1.367 1.00 97.19 337 LYS A O 1
ATOM 2444 N N . ASN A 1 338 ? -4.233 -9.827 0.299 1.00 98.88 338 ASN A N 1
ATOM 2445 C CA . ASN A 1 338 ? -2.972 -10.124 -0.369 1.00 98.88 338 ASN A CA 1
ATOM 2446 C C . ASN A 1 338 ? -2.552 -11.569 -0.068 1.00 98.88 338 ASN A C 1
ATOM 2448 O O . ASN A 1 338 ? -2.880 -12.114 0.993 1.00 98.88 338 ASN A O 1
ATOM 2452 N N . LEU A 1 339 ? -1.843 -12.173 -1.014 1.00 98.94 339 LEU A N 1
ATOM 2453 C CA . LEU A 1 339 ? -1.229 -13.488 -0.911 1.00 98.94 339 LEU A CA 1
ATOM 2454 C C . LEU A 1 339 ? 0.287 -13.278 -0.806 1.00 98.94 339 LEU A C 1
ATOM 2456 O O . LEU A 1 339 ? 0.907 -12.818 -1.754 1.00 98.94 339 LEU A O 1
ATOM 2460 N N . VAL A 1 340 ? 0.882 -13.543 0.353 1.00 98.94 340 VAL A N 1
ATOM 2461 C CA . VAL A 1 340 ? 2.313 -13.293 0.594 1.00 98.94 340 VAL A CA 1
ATOM 2462 C C . VAL A 1 340 ? 2.966 -14.608 0.978 1.00 98.94 340 VAL A C 1
ATOM 2464 O O . VAL A 1 340 ? 2.668 -15.148 2.044 1.00 98.94 340 VAL A O 1
ATOM 2467 N N . HIS A 1 341 ? 3.808 -15.165 0.112 1.00 98.81 341 HIS A N 1
ATOM 2468 C CA . HIS A 1 341 ? 4.315 -16.514 0.336 1.00 98.81 341 HIS A CA 1
ATOM 2469 C C . HIS A 1 341 ? 5.635 -16.844 -0.328 1.00 98.81 341 HIS A C 1
ATOM 2471 O O . HIS A 1 341 ? 6.040 -16.178 -1.262 1.00 98.81 341 HIS A O 1
ATOM 2477 N N . ASP A 1 342 ? 6.297 -17.903 0.136 1.00 98.75 342 ASP A N 1
ATOM 2478 C CA . ASP A 1 342 ? 7.543 -18.395 -0.469 1.00 98.75 342 ASP A CA 1
ATOM 2479 C C . ASP A 1 342 ? 8.626 -17.301 -0.562 1.00 98.75 342 ASP A C 1
ATOM 2481 O O . ASP A 1 342 ? 9.410 -17.256 -1.511 1.00 98.75 342 ASP A O 1
ATOM 2485 N N . ASN A 1 343 ? 8.657 -16.408 0.427 1.00 98.56 343 ASN A N 1
ATOM 2486 C CA . ASN A 1 343 ? 9.622 -15.320 0.512 1.00 98.56 343 ASN A CA 1
ATOM 2487 C C . ASN A 1 343 ? 10.592 -15.547 1.664 1.00 98.56 343 ASN A C 1
ATOM 2489 O O . ASN A 1 343 ? 10.268 -16.211 2.657 1.00 98.56 343 ASN A O 1
ATOM 2493 N N . ASP A 1 344 ? 11.772 -14.946 1.548 1.00 96.06 344 ASP A N 1
ATOM 2494 C CA . ASP A 1 344 ? 12.629 -14.769 2.709 1.00 96.06 344 ASP A CA 1
ATOM 2495 C C . ASP A 1 344 ? 12.289 -13.487 3.495 1.00 96.06 344 ASP A C 1
ATOM 2497 O O . ASP A 1 344 ? 11.525 -12.639 3.035 1.00 96.06 344 ASP A O 1
ATOM 2501 N N . ASN A 1 345 ? 12.821 -13.407 4.718 1.00 96.19 345 ASN A N 1
ATOM 2502 C CA . ASN A 1 345 ? 12.574 -12.348 5.705 1.00 96.19 345 ASN A CA 1
ATOM 2503 C C . ASN A 1 345 ? 11.084 -12.001 5.918 1.00 96.19 345 ASN A C 1
ATOM 2505 O O . ASN A 1 345 ? 10.244 -12.878 5.793 1.00 96.19 345 ASN A O 1
ATOM 2509 N N . ILE A 1 346 ? 10.734 -10.782 6.338 1.00 98.12 346 ILE A N 1
ATOM 2510 C CA . ILE A 1 346 ? 9.391 -10.464 6.848 1.00 98.12 346 ILE A CA 1
ATOM 2511 C C . ILE A 1 346 ? 8.357 -10.358 5.714 1.00 98.12 346 ILE A C 1
ATOM 2513 O O . ILE A 1 346 ? 8.617 -9.745 4.681 1.00 98.12 346 ILE A O 1
ATOM 2517 N N . GLY A 1 347 ? 7.170 -10.941 5.897 1.00 98.69 347 GLY A N 1
ATOM 2518 C CA . GLY A 1 347 ? 6.084 -10.934 4.912 1.00 98.69 347 GLY A CA 1
ATOM 2519 C C . GLY A 1 347 ? 5.391 -9.573 4.781 1.00 98.69 347 GLY A C 1
ATOM 2520 O O . GLY A 1 347 ? 5.436 -8.955 3.720 1.00 98.69 347 GLY A O 1
ATOM 2521 N N . ILE A 1 348 ? 4.735 -9.111 5.846 1.00 98.88 348 ILE A N 1
ATOM 2522 C CA . ILE A 1 348 ? 4.118 -7.776 5.925 1.00 98.88 348 ILE A CA 1
ATOM 2523 C C . ILE A 1 348 ? 4.574 -7.109 7.215 1.00 98.88 348 ILE A C 1
ATOM 2525 O O . ILE A 1 348 ? 4.417 -7.703 8.284 1.00 98.88 348 ILE A O 1
ATOM 2529 N N . ASP A 1 349 ? 5.072 -5.880 7.119 1.00 98.81 349 ASP A N 1
ATOM 2530 C CA . ASP A 1 349 ? 5.493 -5.092 8.268 1.00 98.81 349 ASP A CA 1
ATOM 2531 C C . ASP A 1 349 ? 4.904 -3.681 8.275 1.00 98.81 349 ASP A C 1
ATOM 2533 O O . ASP A 1 349 ? 4.866 -2.973 7.264 1.00 98.81 349 ASP A O 1
ATOM 2537 N N . ASN A 1 350 ? 4.463 -3.277 9.461 1.00 98.75 350 ASN A N 1
ATOM 2538 C CA . ASN A 1 350 ? 4.069 -1.916 9.772 1.00 98.75 350 ASN A CA 1
ATOM 2539 C C . ASN A 1 350 ? 5.114 -1.361 10.734 1.00 98.75 350 ASN A C 1
ATOM 2541 O O . ASN A 1 350 ? 5.185 -1.813 11.875 1.00 98.75 350 ASN A O 1
ATOM 2545 N N . ILE A 1 351 ? 5.876 -0.374 10.283 1.00 98.50 351 ILE A N 1
ATOM 2546 C CA . ILE A 1 351 ? 7.141 0.020 10.894 1.00 98.50 351 ILE A CA 1
ATOM 2547 C C . ILE A 1 351 ? 7.042 1.439 11.467 1.00 98.50 351 ILE A C 1
ATOM 2549 O O . ILE A 1 351 ? 6.295 2.304 10.986 1.00 98.50 351 ILE A O 1
ATOM 2553 N N . GLY A 1 352 ? 7.772 1.682 12.547 1.00 97.56 352 GLY A N 1
ATOM 2554 C CA . GLY A 1 352 ? 7.960 2.994 13.130 1.00 97.56 352 GLY A CA 1
ATOM 2555 C C . GLY A 1 352 ? 9.254 3.099 13.919 1.00 97.56 352 GLY A C 1
ATOM 2556 O O . GLY A 1 352 ? 9.781 2.115 14.418 1.00 97.56 352 GLY A O 1
ATOM 2557 N N . PHE A 1 353 ? 9.690 4.339 14.120 1.00 97.19 353 PHE A N 1
ATOM 2558 C CA . PHE A 1 353 ? 10.895 4.744 14.843 1.00 97.19 353 PHE A CA 1
ATOM 2559 C C . PHE A 1 353 ? 12.235 4.484 14.127 1.00 97.19 353 PHE A C 1
ATOM 2561 O O . PHE A 1 353 ? 13.282 4.746 14.727 1.00 97.19 353 PHE A O 1
ATOM 2568 N N . GLU A 1 354 ? 12.209 4.101 12.846 1.00 95.38 354 GLU A N 1
ATOM 2569 C CA . GLU A 1 354 ? 13.393 3.924 11.986 1.00 95.38 354 GLU A CA 1
ATOM 2570 C C . GLU A 1 354 ? 14.059 5.251 11.563 1.00 95.38 354 GLU A C 1
ATOM 2572 O O . GLU A 1 354 ? 15.161 5.290 11.010 1.00 95.38 354 GLU A O 1
ATOM 2577 N N . GLY A 1 355 ? 13.424 6.392 11.845 1.00 96.56 355 GLY A N 1
ATOM 2578 C CA . GLY A 1 355 ? 13.882 7.709 11.409 1.00 96.56 355 GLY A CA 1
ATOM 2579 C C . GLY A 1 355 ? 13.555 8.014 9.946 1.00 96.56 355 GLY A C 1
ATOM 2580 O O . GLY A 1 355 ? 14.148 8.935 9.375 1.00 96.56 355 GLY A O 1
ATOM 2581 N N . VAL A 1 356 ? 12.616 7.273 9.347 1.00 96.94 356 VAL A N 1
ATOM 2582 C CA . VAL A 1 356 ? 12.133 7.477 7.973 1.00 96.94 356 VAL A CA 1
ATOM 2583 C C . VAL A 1 356 ? 11.407 8.812 7.851 1.00 96.94 356 VAL A C 1
ATOM 2585 O O . VAL A 1 356 ? 11.680 9.597 6.938 1.00 96.94 356 VAL A O 1
ATOM 2588 N N . ALA A 1 357 ? 10.517 9.130 8.791 1.00 97.56 357 ALA A N 1
ATOM 2589 C CA . ALA A 1 357 ? 9.929 10.455 8.884 1.00 97.56 357 ALA A CA 1
ATOM 2590 C C . ALA A 1 357 ? 10.867 11.414 9.646 1.00 97.56 357 ALA A C 1
ATOM 2592 O O . ALA A 1 357 ? 11.346 11.103 10.737 1.00 97.56 357 ALA A O 1
ATOM 2593 N N . PRO A 1 358 ? 11.047 12.664 9.178 1.00 96.75 358 PRO A N 1
ATOM 2594 C CA . PRO A 1 358 ? 11.995 13.612 9.776 1.00 96.75 358 PRO A CA 1
ATOM 2595 C C . PRO A 1 358 ? 11.597 14.106 11.178 1.00 96.75 358 PRO A C 1
ATOM 2597 O O . PRO A 1 358 ? 12.362 14.819 11.830 1.00 96.75 358 PRO A O 1
ATOM 2600 N N . ASN A 1 359 ? 10.386 13.788 11.642 1.00 96.25 359 ASN A N 1
ATOM 2601 C CA . ASN A 1 359 ? 9.904 14.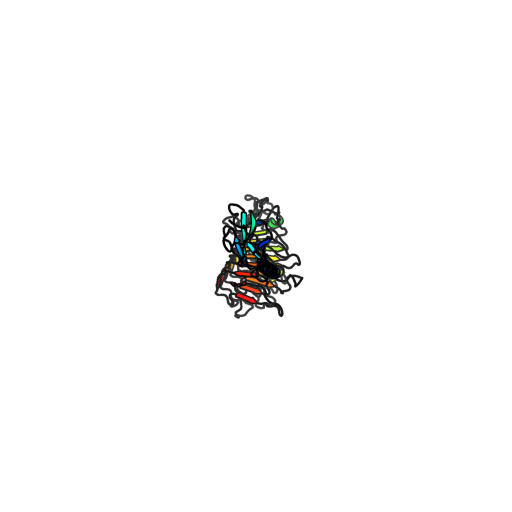115 12.976 1.00 96.25 359 ASN A CA 1
ATOM 2602 C C . ASN A 1 359 ? 9.369 12.847 13.647 1.00 96.25 359 ASN A C 1
ATOM 2604 O O . ASN A 1 359 ? 8.341 12.317 13.233 1.00 96.25 359 ASN A O 1
ATOM 2608 N N . VAL A 1 360 ? 10.020 12.450 14.743 1.00 93.88 360 VAL A N 1
ATOM 2609 C CA . VAL A 1 360 ? 9.724 11.239 15.527 1.00 93.88 360 VAL A CA 1
ATOM 2610 C C . VAL A 1 360 ? 8.266 11.122 15.992 1.00 93.88 360 VAL A C 1
ATOM 2612 O O . VAL A 1 360 ? 7.766 10.025 16.199 1.00 93.88 360 VAL A O 1
ATOM 2615 N N . SER A 1 361 ? 7.538 12.236 16.144 1.00 95.00 361 SER A N 1
ATOM 2616 C CA . SER A 1 361 ? 6.109 12.194 16.497 1.00 95.00 361 SER A CA 1
ATOM 2617 C C . SER A 1 361 ? 5.211 11.666 15.372 1.00 95.00 361 SER A C 1
ATOM 2619 O O . SER A 1 361 ? 4.053 11.347 15.630 1.00 95.00 361 SER A O 1
ATOM 2621 N N . PHE A 1 362 ? 5.722 11.605 14.142 1.00 96.88 362 PHE A N 1
ATOM 2622 C CA . PHE A 1 362 ? 5.020 11.106 12.959 1.00 96.88 362 PHE A CA 1
ATOM 2623 C C . PHE A 1 362 ? 5.645 9.832 12.387 1.00 96.88 362 PHE A C 1
ATOM 2625 O O . PHE A 1 362 ? 5.082 9.271 11.454 1.00 96.88 362 PHE A O 1
ATOM 2632 N N . ASP A 1 363 ? 6.787 9.403 12.916 1.00 97.75 363 ASP A N 1
ATOM 2633 C CA . ASP A 1 363 ? 7.618 8.322 12.389 1.00 97.75 363 ASP A CA 1
ATOM 2634 C C . ASP A 1 363 ? 7.093 6.942 12.792 1.00 97.75 363 ASP A C 1
ATOM 2636 O O . ASP A 1 363 ? 7.750 6.215 13.518 1.00 97.75 363 ASP A O 1
ATOM 2640 N N . GLN A 1 364 ? 5.848 6.647 12.428 1.00 97.44 364 GLN A N 1
ATOM 2641 C CA . GLN A 1 364 ? 5.142 5.412 12.759 1.00 97.44 364 GLN A CA 1
ATOM 2642 C C . GLN A 1 364 ? 3.991 5.185 11.785 1.00 97.44 364 GLN A C 1
ATOM 2644 O O . GLN A 1 364 ? 3.095 6.046 11.666 1.00 97.44 364 GLN A O 1
ATOM 2649 N N . ALA A 1 365 ? 3.957 3.988 11.201 1.00 98.38 365 ALA A N 1
ATOM 2650 C CA . ALA A 1 365 ? 2.771 3.446 10.570 1.00 98.38 365 ALA A CA 1
ATOM 2651 C C . ALA A 1 365 ? 1.647 3.315 11.605 1.00 98.38 365 ALA A C 1
ATOM 2653 O O . ALA A 1 365 ? 1.828 2.780 12.708 1.00 98.38 365 ALA A O 1
ATOM 2654 N N . ARG A 1 366 ? 0.472 3.860 11.273 1.00 96.88 366 ARG A N 1
ATOM 2655 C CA . ARG A 1 366 ? -0.631 3.950 12.232 1.00 96.88 366 ARG A CA 1
ATOM 2656 C C . ARG A 1 366 ? -2.025 3.981 11.637 1.00 96.88 366 ARG A C 1
ATOM 2658 O O . ARG A 1 366 ? -2.209 4.255 10.461 1.00 96.88 366 ARG A O 1
ATOM 2665 N N . ASP A 1 367 ? -3.028 3.765 12.482 1.00 95.31 367 ASP A N 1
ATOM 2666 C CA . ASP A 1 367 ? -4.442 3.874 12.094 1.00 95.31 367 ASP A CA 1
ATOM 2667 C C . ASP A 1 367 ? -4.796 2.967 10.897 1.00 95.31 367 ASP A C 1
ATOM 2669 O O . ASP A 1 367 ? -5.561 3.354 10.013 1.00 95.31 367 ASP A O 1
ATOM 2673 N N . GLY A 1 368 ? -4.179 1.785 10.842 1.00 96.25 368 GLY A N 1
ATOM 2674 C CA . GLY A 1 368 ? -4.212 0.877 9.698 1.00 96.25 368 GLY A CA 1
ATOM 2675 C C . GLY A 1 368 ? -4.974 -0.421 9.942 1.00 96.25 368 GLY A C 1
ATOM 2676 O O . GLY A 1 368 ? -5.262 -0.795 11.086 1.00 96.25 368 GLY A O 1
ATOM 2677 N N . TRP A 1 369 ? -5.310 -1.111 8.852 1.00 97.44 369 TRP A N 1
ATOM 2678 C CA . TRP A 1 369 ? -6.085 -2.347 8.887 1.00 97.44 369 TRP A CA 1
ATOM 2679 C C . TRP A 1 369 ? -5.529 -3.431 7.958 1.00 97.44 369 TRP A C 1
ATOM 2681 O O . TRP A 1 369 ? -5.707 -3.371 6.740 1.00 97.44 369 TRP A O 1
ATOM 2691 N N . ASP A 1 370 ? -4.950 -4.466 8.564 1.00 98.12 370 ASP A N 1
ATOM 2692 C CA . ASP A 1 370 ? -4.414 -5.642 7.883 1.00 98.12 370 ASP A CA 1
ATOM 2693 C C . ASP A 1 370 ? -5.423 -6.782 7.997 1.00 98.12 370 ASP A C 1
ATOM 2695 O O . ASP A 1 370 ? -5.649 -7.346 9.076 1.00 98.12 370 ASP A O 1
ATOM 2699 N N . PHE A 1 371 ? -6.079 -7.092 6.881 1.00 94.38 371 PHE A N 1
ATOM 2700 C CA . PHE A 1 371 ? -7.334 -7.831 6.890 1.00 94.38 371 PHE A CA 1
ATOM 2701 C C . PHE A 1 371 ? -7.460 -8.868 5.772 1.00 94.38 371 PHE A C 1
ATOM 2703 O O . PHE A 1 371 ? -7.407 -8.536 4.592 1.00 94.38 371 PHE A O 1
ATOM 2710 N N . GLN A 1 372 ? -7.777 -10.118 6.118 1.00 96.12 372 GLN A N 1
ATOM 2711 C CA . GLN A 1 372 ? -7.988 -11.201 5.139 1.00 96.12 372 GLN A CA 1
ATOM 2712 C C . GLN A 1 372 ? -6.787 -11.499 4.232 1.00 96.12 372 GLN A C 1
ATOM 2714 O O . GLN A 1 372 ? -6.964 -12.064 3.156 1.00 96.12 372 GLN A O 1
ATOM 2719 N N . ASN A 1 373 ? -5.573 -11.155 4.649 1.00 98.75 373 ASN A N 1
ATOM 2720 C CA . ASN A 1 373 ? -4.359 -11.594 3.973 1.00 98.75 373 ASN A CA 1
ATOM 2721 C C . ASN A 1 373 ? -4.119 -13.087 4.236 1.00 98.75 373 ASN A C 1
ATOM 2723 O O . ASN A 1 373 ? -4.503 -13.622 5.281 1.00 98.75 373 ASN A O 1
ATOM 2727 N N . THR A 1 374 ? -3.489 -13.760 3.278 1.00 98.88 374 THR A N 1
ATOM 2728 C CA . THR A 1 374 ? -2.978 -15.125 3.434 1.00 98.88 374 THR A CA 1
ATOM 2729 C C . THR A 1 374 ? -1.463 -15.064 3.339 1.00 98.88 374 THR A C 1
ATOM 2731 O O . THR A 1 374 ? -0.938 -14.676 2.299 1.00 98.88 374 THR A O 1
ATOM 2734 N N . ILE A 1 375 ? -0.778 -15.395 4.432 1.00 98.88 375 ILE A N 1
ATOM 2735 C CA . ILE A 1 375 ? 0.672 -15.257 4.570 1.00 98.88 375 ILE A CA 1
ATOM 2736 C C . ILE A 1 375 ? 1.260 -16.610 4.962 1.00 98.88 375 ILE A C 1
ATOM 2738 O O . ILE A 1 375 ? 0.868 -17.162 5.992 1.00 98.88 375 ILE A O 1
ATOM 2742 N N . PHE A 1 376 ? 2.172 -17.170 4.168 1.00 98.88 376 PHE A N 1
ATOM 2743 C CA . PHE A 1 376 ? 2.746 -18.473 4.508 1.00 98.88 376 PHE A CA 1
ATOM 2744 C C . PHE A 1 376 ? 4.107 -18.769 3.898 1.00 98.88 376 PHE A C 1
ATOM 2746 O O . PHE A 1 376 ? 4.522 -18.128 2.949 1.00 98.88 376 PHE A O 1
ATOM 2753 N N . ASN A 1 377 ? 4.806 -19.768 4.437 1.00 98.56 377 ASN A N 1
ATOM 2754 C CA . ASN A 1 377 ? 6.157 -20.136 4.000 1.00 98.56 377 ASN A CA 1
ATOM 2755 C C . ASN A 1 377 ? 7.114 -18.933 3.966 1.00 98.56 377 ASN A C 1
ATOM 2757 O O . ASN A 1 377 ? 7.769 -18.654 2.962 1.00 98.56 377 ASN A O 1
ATOM 2761 N N . ILE A 1 378 ? 7.136 -18.199 5.078 1.00 98.75 378 ILE A N 1
ATOM 2762 C CA . ILE A 1 378 ? 7.970 -17.012 5.261 1.00 98.75 378 ILE A CA 1
ATOM 2763 C C . ILE A 1 378 ? 9.127 -17.388 6.180 1.00 98.75 378 ILE A C 1
ATOM 2765 O O . ILE A 1 378 ? 8.920 -17.647 7.369 1.00 98.75 378 ILE A O 1
ATOM 2769 N N . THR A 1 379 ? 10.333 -17.501 5.625 1.00 98.19 379 THR A N 1
ATOM 2770 C CA . THR A 1 379 ? 11.464 -18.085 6.358 1.00 98.19 379 THR A CA 1
ATOM 2771 C C . THR A 1 379 ? 12.801 -17.440 6.022 1.00 98.19 379 THR A C 1
ATOM 2773 O O . THR A 1 379 ? 13.158 -17.244 4.864 1.00 98.19 379 THR A O 1
ATOM 2776 N N . ALA A 1 380 ? 13.614 -17.187 7.046 1.00 97.25 380 ALA A N 1
ATOM 2777 C CA . ALA A 1 380 ? 14.985 -16.710 6.877 1.00 97.25 380 ALA A CA 1
ATOM 2778 C C . ALA A 1 380 ? 15.979 -17.851 6.572 1.00 97.25 380 ALA A C 1
ATOM 2780 O O . ALA A 1 380 ? 17.169 -17.600 6.374 1.00 97.25 380 ALA A O 1
ATOM 2781 N N . ALA A 1 381 ? 15.519 -19.108 6.498 1.00 96.69 381 ALA A N 1
ATOM 2782 C CA . ALA A 1 381 ? 16.376 -20.288 6.351 1.00 96.69 381 ALA A CA 1
ATOM 2783 C C . ALA A 1 381 ? 17.346 -20.211 5.160 1.00 96.69 381 ALA A C 1
ATOM 2785 O O . ALA A 1 381 ? 18.502 -20.624 5.274 1.00 96.69 381 ALA A O 1
ATOM 2786 N N . ASN A 1 382 ? 16.876 -19.676 4.030 1.00 94.81 382 ASN A N 1
ATOM 2787 C CA . ASN A 1 382 ? 17.660 -19.538 2.800 1.00 94.81 382 ASN A CA 1
ATOM 2788 C C . ASN A 1 382 ? 18.111 -18.097 2.532 1.00 94.81 382 ASN A C 1
ATOM 2790 O O . ASN A 1 382 ? 18.767 -17.848 1.521 1.00 94.81 382 ASN A O 1
ATOM 2794 N N . ASN A 1 383 ? 17.789 -17.165 3.430 1.00 96.75 383 ASN A N 1
ATOM 2795 C CA . ASN A 1 383 ? 18.202 -15.780 3.298 1.00 96.75 383 ASN A CA 1
ATOM 2796 C C . ASN A 1 383 ? 19.740 -15.688 3.407 1.00 96.75 383 ASN A C 1
ATOM 2798 O O . ASN A 1 383 ? 20.318 -16.169 4.397 1.00 96.75 383 ASN A O 1
ATOM 2802 N N . PRO A 1 384 ? 20.433 -15.069 2.431 1.00 95.62 384 PRO A N 1
ATOM 2803 C CA . PRO A 1 384 ? 21.893 -14.985 2.430 1.00 95.62 384 PRO A CA 1
ATOM 2804 C C . PRO A 1 384 ? 22.485 -14.315 3.677 1.00 95.62 384 PRO A C 1
ATOM 2806 O O . PRO A 1 384 ? 23.605 -14.651 4.073 1.00 95.62 384 PRO A O 1
ATOM 2809 N N . VAL A 1 385 ? 21.749 -13.386 4.294 1.00 96.62 385 VAL A N 1
ATOM 2810 C CA . VAL A 1 385 ? 22.195 -12.568 5.427 1.00 96.62 385 VAL A CA 1
ATOM 2811 C C . VAL A 1 385 ? 22.138 -13.319 6.753 1.00 96.62 385 VAL A C 1
ATOM 2813 O O . VAL A 1 385 ? 23.044 -13.193 7.579 1.00 96.62 385 VAL A O 1
ATOM 2816 N N . TYR A 1 386 ? 21.091 -14.112 6.978 1.00 95.44 386 TYR A N 1
ATOM 2817 C CA . TYR A 1 386 ? 20.859 -14.738 8.283 1.00 95.44 386 TYR A CA 1
ATOM 2818 C C . TYR A 1 386 ? 21.601 -16.069 8.464 1.00 95.44 386 TYR A C 1
ATOM 2820 O O . TYR A 1 386 ? 21.637 -16.613 9.569 1.00 95.44 386 TYR A O 1
ATOM 2828 N N . HIS A 1 387 ? 22.264 -16.571 7.414 1.00 94.69 387 HIS A N 1
ATOM 2829 C CA . HIS A 1 387 ? 23.143 -17.748 7.456 1.00 94.69 387 HIS A CA 1
ATOM 2830 C C . HIS A 1 387 ? 22.476 -18.984 8.092 1.00 94.69 387 HIS A C 1
ATOM 2832 O O . HIS A 1 387 ? 23.071 -19.672 8.928 1.00 94.69 387 HIS A O 1
ATOM 2838 N N . GLY A 1 388 ? 21.221 -19.245 7.716 1.00 94.56 388 GLY A N 1
ATOM 2839 C CA . GLY A 1 388 ? 20.426 -20.370 8.215 1.00 94.56 388 GLY A CA 1
ATOM 2840 C C . GLY A 1 388 ? 19.806 -20.160 9.598 1.00 94.56 388 GLY A C 1
ATOM 2841 O O . GLY A 1 388 ? 19.195 -21.086 10.132 1.00 94.56 388 GLY A O 1
ATOM 2842 N N . LYS A 1 389 ? 19.955 -18.974 10.203 1.00 95.69 389 LYS A N 1
ATOM 2843 C CA . LYS A 1 389 ? 19.181 -18.604 11.390 1.00 95.69 389 LYS A CA 1
ATOM 2844 C C . LYS A 1 389 ? 17.757 -18.261 10.973 1.00 95.69 389 LYS A C 1
ATOM 2846 O O . LYS A 1 389 ? 17.554 -17.514 10.025 1.00 95.69 389 LYS A O 1
ATOM 2851 N N . LEU A 1 390 ? 16.808 -18.810 11.717 1.00 96.69 390 LEU A N 1
ATOM 2852 C CA . LEU A 1 390 ? 15.388 -18.520 11.567 1.00 96.69 390 LEU A CA 1
ATOM 2853 C C . LEU A 1 390 ? 15.028 -17.262 12.359 1.00 96.69 390 LEU A C 1
ATOM 2855 O O . LEU A 1 390 ? 15.675 -16.962 13.367 1.00 96.69 390 LEU A O 1
ATOM 2859 N N . GLY A 1 391 ? 13.988 -16.571 11.915 1.00 95.19 391 GLY A N 1
ATOM 2860 C CA . GLY A 1 391 ? 13.511 -15.340 12.548 1.00 95.19 391 GLY A CA 1
ATOM 2861 C C . GLY A 1 391 ? 12.612 -14.481 11.667 1.00 95.19 391 GLY A C 1
ATOM 2862 O O . GLY A 1 391 ? 12.291 -13.376 12.063 1.00 95.19 391 GLY A O 1
ATOM 2863 N N . ALA A 1 392 ? 12.217 -14.966 10.490 1.00 97.56 392 ALA A N 1
ATOM 2864 C CA . ALA A 1 392 ? 11.353 -14.222 9.589 1.00 97.56 392 ALA A CA 1
ATOM 2865 C C . ALA A 1 392 ? 9.898 -14.186 10.086 1.00 97.56 392 ALA A C 1
ATOM 2867 O O . ALA A 1 392 ? 9.277 -15.228 10.332 1.00 97.56 392 ALA A O 1
ATOM 2868 N N . ASN A 1 393 ? 9.332 -12.987 10.186 1.00 98.31 393 ASN A N 1
ATOM 2869 C CA . ASN A 1 393 ? 7.941 -12.807 10.575 1.00 98.31 393 ASN A CA 1
ATOM 2870 C C . ASN A 1 393 ? 7.000 -12.967 9.380 1.00 98.31 393 ASN A C 1
ATOM 2872 O O . ASN A 1 393 ? 7.232 -12.400 8.321 1.00 98.31 393 ASN A O 1
ATOM 2876 N N . GLY A 1 394 ? 5.884 -13.673 9.548 1.00 98.56 394 GLY A N 1
ATOM 2877 C CA . GLY A 1 394 ? 4.787 -13.615 8.582 1.00 98.56 394 GLY A CA 1
ATOM 2878 C C . GLY A 1 394 ? 4.176 -12.212 8.565 1.00 98.56 394 GLY A C 1
ATOM 2879 O O . GLY A 1 394 ? 4.183 -11.531 7.544 1.00 98.56 394 GLY A O 1
ATOM 2880 N N . GLN A 1 395 ? 3.697 -11.772 9.726 1.00 98.56 395 GLN A N 1
ATOM 2881 C CA . GLN A 1 395 ? 3.217 -10.415 9.966 1.00 98.56 395 GLN A CA 1
ATOM 2882 C C . GLN A 1 395 ? 3.980 -9.794 11.134 1.00 98.56 395 GLN A C 1
ATOM 2884 O O . GLN A 1 395 ? 4.055 -10.395 12.211 1.00 98.56 395 GLN A O 1
ATOM 2889 N N . TYR A 1 396 ? 4.451 -8.567 10.957 1.00 98.62 396 TYR A N 1
ATOM 2890 C CA . TYR A 1 396 ? 5.062 -7.777 12.010 1.00 98.62 396 TYR A CA 1
ATOM 2891 C C . TYR A 1 396 ? 4.380 -6.404 12.135 1.00 98.62 396 TYR A C 1
ATOM 2893 O O . TYR A 1 396 ? 3.707 -5.896 11.233 1.00 98.62 396 TYR A O 1
ATOM 2901 N N . CYS A 1 397 ? 4.416 -5.893 13.354 1.00 98.19 397 CYS A N 1
ATOM 2902 C CA . CYS A 1 397 ? 4.133 -4.522 13.712 1.00 98.19 397 CYS A CA 1
ATOM 2903 C C . CYS A 1 397 ? 5.321 -4.106 14.578 1.00 98.19 397 CYS A C 1
ATOM 2905 O O . CYS A 1 397 ? 5.320 -4.356 15.795 1.00 98.19 397 CYS A O 1
ATOM 2907 N N . ASP A 1 398 ? 6.333 -3.545 13.925 1.00 97.81 398 ASP A N 1
ATOM 2908 C CA . ASP A 1 398 ? 7.538 -2.996 14.533 1.00 97.81 398 ASP A CA 1
ATOM 2909 C C . ASP A 1 398 ? 7.321 -1.527 14.903 1.00 97.81 398 ASP A C 1
ATOM 2911 O O . ASP A 1 398 ? 7.260 -0.637 14.063 1.00 97.81 398 ASP A O 1
ATOM 2915 N N . GLY A 1 399 ? 7.108 -1.243 16.183 1.00 97.88 399 GLY A N 1
ATOM 2916 C CA . GLY A 1 399 ? 6.857 0.119 16.652 1.00 97.88 399 GLY A CA 1
ATOM 2917 C C . GLY A 1 399 ? 5.535 0.742 16.179 1.00 97.88 399 GLY A C 1
ATOM 2918 O O . GLY A 1 399 ? 5.239 1.874 16.560 1.00 97.88 399 GLY A O 1
ATOM 2919 N N . CYS A 1 400 ? 4.709 0.035 15.403 1.00 98.00 400 CYS A N 1
ATOM 2920 C CA . CYS A 1 400 ? 3.457 0.560 14.867 1.00 98.00 400 CYS A CA 1
ATOM 2921 C C . CYS A 1 400 ? 2.426 0.900 15.959 1.00 98.00 400 CYS A C 1
ATOM 2923 O O . CYS A 1 400 ? 2.467 0.408 17.097 1.00 98.00 400 CYS A O 1
ATOM 2925 N N . THR A 1 401 ? 1.446 1.749 15.624 1.00 97.75 401 THR A N 1
ATOM 2926 C CA . THR A 1 401 ? 0.397 2.123 16.584 1.00 97.75 401 THR A CA 1
ATOM 2927 C C . THR A 1 401 ? -1.006 2.156 16.005 1.00 97.75 401 THR A C 1
ATOM 2929 O O . THR A 1 401 ? -1.216 2.594 14.883 1.00 97.75 401 THR A O 1
ATOM 2932 N N . ARG A 1 402 ? -2.014 1.748 16.785 1.00 97.00 402 ARG A N 1
ATOM 2933 C CA . ARG A 1 402 ? -3.430 1.805 16.359 1.00 97.00 402 ARG A CA 1
ATOM 2934 C C . ARG A 1 402 ? -3.697 1.002 15.077 1.00 97.00 402 ARG A C 1
ATOM 2936 O O . ARG A 1 402 ? -4.477 1.420 14.226 1.00 97.00 402 ARG A O 1
ATOM 2943 N N . VAL A 1 403 ? -3.046 -0.153 14.951 1.00 97.69 403 VAL A N 1
ATOM 2944 C CA . VAL A 1 403 ? -3.219 -1.081 13.825 1.00 97.69 403 VAL A CA 1
ATOM 2945 C C . VAL A 1 403 ? -4.098 -2.258 14.239 1.00 97.69 403 VAL A C 1
ATOM 2947 O O . VAL A 1 403 ? -3.987 -2.799 15.344 1.00 97.69 403 VAL A O 1
ATOM 2950 N N . ILE A 1 404 ? -5.003 -2.654 13.349 1.00 97.69 404 ILE A N 1
ATOM 2951 C CA . ILE A 1 404 ? -5.845 -3.839 13.504 1.00 97.69 404 ILE A CA 1
ATOM 2952 C C . ILE A 1 404 ? -5.337 -4.907 12.538 1.00 97.69 404 ILE A C 1
ATOM 2954 O O . ILE A 1 404 ? -5.377 -4.707 11.332 1.00 97.69 404 ILE A O 1
ATOM 2958 N N . ILE A 1 405 ? -4.924 -6.052 13.068 1.00 97.62 405 ILE A N 1
ATOM 2959 C CA . ILE A 1 405 ? -4.522 -7.248 12.328 1.00 97.62 405 ILE A CA 1
ATOM 2960 C C . ILE A 1 405 ? -5.598 -8.299 12.604 1.00 97.62 405 ILE A C 1
ATOM 2962 O O . ILE A 1 405 ? -5.658 -8.863 13.699 1.00 97.62 405 ILE A O 1
ATOM 2966 N N . GLU A 1 406 ? -6.508 -8.536 11.659 1.00 94.69 406 GLU A N 1
ATOM 2967 C CA . GLU A 1 406 ? -7.613 -9.467 11.906 1.00 94.69 406 GLU A CA 1
ATOM 2968 C C . GLU A 1 406 ? -7.996 -10.333 10.710 1.00 94.69 406 GLU A C 1
ATOM 2970 O O . GLU A 1 406 ? -7.934 -9.919 9.553 1.00 94.69 406 GLU A O 1
ATOM 2975 N N . ARG A 1 407 ? -8.487 -11.542 11.003 1.00 94.75 407 ARG A N 1
ATOM 2976 C CA . ARG A 1 407 ? -8.961 -12.505 9.987 1.00 94.75 407 ARG A CA 1
ATOM 2977 C C . ARG A 1 407 ? -7.926 -12.812 8.894 1.00 94.75 407 ARG A C 1
ATOM 2979 O O . ARG A 1 407 ? -8.316 -13.165 7.783 1.00 94.75 407 ARG A O 1
ATOM 2986 N N . ASN A 1 408 ? -6.640 -12.683 9.205 1.00 98.12 408 ASN A N 1
ATOM 2987 C CA . ASN A 1 408 ? -5.556 -13.141 8.344 1.00 98.12 408 ASN A CA 1
ATOM 2988 C C . ASN A 1 408 ? -5.337 -14.644 8.565 1.00 98.12 408 ASN A C 1
ATOM 2990 O O . ASN A 1 408 ? -5.482 -15.141 9.684 1.00 98.12 408 ASN A O 1
ATOM 2994 N N . LEU A 1 409 ? -4.995 -15.369 7.503 1.00 98.50 409 LEU A N 1
ATOM 2995 C CA . LEU A 1 409 ? -4.526 -16.748 7.587 1.00 98.50 409 LEU A CA 1
ATOM 2996 C C . LEU A 1 409 ? -2.999 -16.720 7.537 1.00 98.50 409 LEU A C 1
ATOM 2998 O O . LEU A 1 409 ? -2.444 -16.396 6.494 1.00 98.50 409 LEU A O 1
ATOM 3002 N N . ILE A 1 410 ? -2.340 -17.038 8.653 1.00 98.38 410 ILE A N 1
ATOM 3003 C CA . ILE A 1 410 ? -0.876 -17.001 8.754 1.00 98.38 410 ILE A CA 1
ATOM 3004 C C . ILE A 1 410 ? -0.360 -18.344 9.268 1.00 98.38 410 ILE A C 1
ATOM 3006 O O . ILE A 1 410 ? -0.762 -18.781 10.349 1.00 98.38 410 ILE A O 1
ATOM 3010 N N . HIS A 1 411 ? 0.487 -19.021 8.493 1.00 98.06 411 HIS A N 1
ATOM 3011 C CA . HIS A 1 411 ? 1.025 -20.342 8.835 1.00 98.06 411 HIS A CA 1
ATOM 3012 C C . HIS A 1 411 ? 2.379 -20.605 8.170 1.00 98.06 411 HIS A C 1
ATOM 3014 O O . HIS A 1 411 ? 2.745 -19.936 7.219 1.00 98.06 411 HIS A O 1
ATOM 3020 N N . ASP A 1 412 ? 3.130 -21.595 8.658 1.00 97.88 412 ASP A N 1
ATOM 3021 C CA . ASP A 1 412 ? 4.422 -21.998 8.077 1.00 97.88 412 ASP A CA 1
ATOM 3022 C C . ASP A 1 412 ? 5.448 -20.850 7.935 1.00 97.88 412 ASP A C 1
ATOM 3024 O O . ASP A 1 412 ? 6.309 -20.881 7.064 1.00 97.88 412 ASP A O 1
ATOM 3028 N N . SER A 1 413 ? 5.368 -19.833 8.794 1.00 98.06 413 SER A N 1
ATOM 3029 C CA . SER A 1 413 ? 6.394 -18.793 8.947 1.00 98.06 413 SER A CA 1
ATOM 3030 C C . SER A 1 413 ? 7.273 -19.094 10.162 1.00 98.06 413 SER A C 1
ATOM 3032 O O . SER A 1 413 ? 6.775 -19.692 11.121 1.00 98.06 413 SER A O 1
ATOM 3034 N N . ASP A 1 414 ? 8.538 -18.652 10.169 1.00 98.56 414 ASP A N 1
ATOM 3035 C CA . ASP A 1 414 ? 9.420 -18.843 11.337 1.00 98.56 414 ASP A CA 1
ATOM 3036 C C . ASP A 1 414 ? 8.775 -18.252 12.607 1.00 98.56 414 ASP A C 1
ATOM 3038 O O . ASP A 1 414 ? 8.747 -18.896 13.661 1.00 98.56 414 ASP A O 1
ATOM 3042 N N . ILE A 1 415 ? 8.205 -17.047 12.479 1.00 98.12 415 ILE A N 1
ATOM 3043 C CA . ILE A 1 415 ? 7.363 -16.391 13.482 1.00 98.12 415 ILE A CA 1
ATOM 3044 C C . ILE A 1 415 ? 6.061 -15.954 12.791 1.00 98.12 415 ILE A C 1
ATOM 3046 O O . ILE A 1 415 ? 6.092 -15.062 11.954 1.00 98.12 415 ILE A O 1
ATOM 3050 N N . PRO A 1 416 ? 4.887 -16.536 13.097 1.00 96.62 416 PRO A N 1
ATOM 3051 C CA . PRO A 1 416 ? 3.654 -16.171 12.393 1.00 96.62 416 PRO A CA 1
ATOM 3052 C C . PRO A 1 416 ? 3.265 -14.697 12.562 1.00 96.62 416 PRO A C 1
ATOM 3054 O O . PRO A 1 416 ? 3.009 -14.005 11.582 1.00 96.62 416 PRO A O 1
ATOM 3057 N N . VAL A 1 417 ? 3.229 -14.210 13.804 1.00 98.06 417 VAL A N 1
ATOM 3058 C CA . VAL A 1 417 ? 2.879 -12.821 14.118 1.00 98.06 417 VAL A CA 1
ATOM 3059 C C . VAL A 1 417 ? 3.778 -12.317 15.231 1.00 98.06 417 VAL A C 1
ATOM 3061 O O . VAL A 1 417 ? 3.912 -12.988 16.257 1.00 98.06 417 VAL A O 1
ATOM 3064 N N . GLU A 1 418 ? 4.322 -11.119 15.061 1.00 98.12 418 GLU A N 1
ATOM 3065 C CA . GLU A 1 418 ? 5.018 -10.389 16.115 1.00 98.12 418 GLU A CA 1
ATOM 3066 C C . GLU A 1 418 ? 4.448 -8.979 16.282 1.00 98.12 418 GLU A C 1
ATOM 3068 O O . GLU A 1 418 ? 3.933 -8.367 15.348 1.00 98.12 418 GLU A O 1
ATOM 3073 N N . VAL A 1 419 ? 4.491 -8.488 17.517 1.00 98.06 419 VAL A N 1
ATOM 3074 C CA . VAL A 1 419 ? 4.125 -7.120 17.880 1.00 98.06 419 VAL A CA 1
ATOM 3075 C C . VAL A 1 419 ? 5.150 -6.663 18.908 1.00 98.06 419 VAL A C 1
ATOM 3077 O O . VAL A 1 419 ? 5.056 -7.015 20.087 1.00 98.06 419 VAL A O 1
ATOM 3080 N N . ALA A 1 420 ? 6.153 -5.926 18.454 1.00 96.75 420 ALA A N 1
ATOM 3081 C CA . ALA A 1 420 ? 7.296 -5.506 19.255 1.00 96.75 420 ALA A CA 1
ATOM 3082 C C . ALA A 1 420 ? 7.832 -4.173 18.722 1.00 96.75 420 ALA A C 1
ATOM 3084 O O . ALA A 1 420 ? 7.153 -3.500 17.959 1.00 96.75 420 ALA A O 1
ATOM 3085 N N . SER A 1 421 ? 8.990 -3.731 19.194 1.00 96.06 421 SER A N 1
ATOM 3086 C CA . SER A 1 421 ? 9.741 -2.709 18.476 1.00 96.06 421 SER A CA 1
ATOM 3087 C C . SER A 1 421 ? 11.215 -3.069 18.503 1.00 96.06 421 SER A C 1
ATOM 3089 O O . SER A 1 421 ? 11.724 -3.440 19.567 1.00 96.06 421 SER A O 1
ATOM 3091 N N . GLU A 1 422 ? 11.898 -2.939 17.371 1.00 93.25 422 GLU A N 1
ATOM 3092 C CA . GLU A 1 422 ? 13.347 -3.126 17.287 1.00 93.25 422 GLU A CA 1
ATOM 3093 C C . GLU A 1 422 ? 14.121 -1.922 17.852 1.00 93.25 422 GLU A C 1
ATOM 3095 O O . GLU A 1 422 ? 15.295 -2.024 18.229 1.00 93.25 422 GLU A O 1
ATOM 3100 N N . HIS A 1 423 ? 13.441 -0.790 18.053 1.00 94.88 423 HIS A N 1
ATOM 3101 C CA . HIS A 1 423 ? 14.038 0.421 18.598 1.00 94.88 423 HIS A CA 1
ATOM 3102 C C . HIS A 1 423 ? 13.995 0.480 20.128 1.00 94.88 423 HIS A C 1
ATOM 3104 O O . HIS A 1 423 ? 12.948 0.553 20.778 1.00 94.88 423 HIS A O 1
ATOM 3110 N N . ALA A 1 424 ? 15.182 0.539 20.734 1.00 94.19 424 ALA A N 1
ATOM 3111 C CA . ALA A 1 424 ? 15.341 0.604 22.182 1.00 94.19 424 ALA A CA 1
ATOM 3112 C C . ALA A 1 424 ? 14.573 1.788 22.808 1.00 94.19 424 ALA A C 1
ATOM 3114 O O . ALA A 1 424 ? 14.842 2.951 22.518 1.00 94.19 424 ALA A O 1
ATOM 3115 N N . GLY A 1 425 ? 13.663 1.482 23.738 1.00 93.94 425 GLY A N 1
ATOM 3116 C CA . GLY A 1 425 ? 12.841 2.479 24.437 1.00 93.94 425 GLY A CA 1
ATOM 3117 C C . GLY A 1 425 ? 11.501 2.787 23.764 1.00 93.94 425 GLY A C 1
ATOM 3118 O O . GLY A 1 425 ? 10.708 3.538 24.334 1.00 93.94 425 GLY A O 1
ATOM 3119 N N . HIS A 1 426 ? 11.231 2.176 22.612 1.00 95.38 426 HIS A N 1
ATOM 3120 C CA . HIS A 1 426 ? 9.974 2.274 21.886 1.00 95.38 426 HIS A CA 1
ATOM 3121 C C . HIS A 1 426 ? 9.158 0.984 22.010 1.00 95.38 426 HIS A C 1
ATOM 3123 O O . HIS A 1 426 ? 9.660 -0.055 22.441 1.00 95.38 426 HIS A O 1
ATOM 3129 N N . VAL A 1 427 ? 7.860 1.077 21.716 1.00 95.31 427 VAL A N 1
ATOM 3130 C CA . VAL A 1 427 ? 6.928 -0.053 21.773 1.00 95.31 427 VAL A CA 1
ATOM 3131 C C . VAL A 1 427 ? 5.880 0.083 20.680 1.00 95.31 427 VAL A C 1
ATOM 3133 O O . VAL A 1 427 ? 5.346 1.175 20.469 1.00 95.31 427 VAL A O 1
ATOM 3136 N N . SER A 1 428 ? 5.499 -1.043 20.085 1.00 97.69 428 SER A N 1
ATOM 3137 C CA . SER A 1 428 ? 4.209 -1.147 19.412 1.00 97.69 428 SER A CA 1
ATOM 3138 C C . SER A 1 428 ? 3.075 -0.941 20.409 1.00 97.69 428 SER A C 1
ATOM 3140 O O . SER A 1 428 ? 3.097 -1.457 21.531 1.00 97.69 428 SER A O 1
ATOM 3142 N N . SER A 1 429 ? 2.076 -0.149 20.029 1.00 97.00 429 SER A N 1
ATOM 3143 C CA . SER A 1 429 ? 1.036 0.303 20.958 1.00 97.00 429 SER A CA 1
ATOM 3144 C C . SER A 1 429 ? -0.351 0.279 20.339 1.00 97.00 429 SER A C 1
ATOM 3146 O O . SER A 1 429 ? -0.541 0.581 19.171 1.00 97.00 429 SER A O 1
ATOM 3148 N N . PHE A 1 430 ? -1.368 -0.053 21.136 1.00 97.06 430 PHE A N 1
ATOM 3149 C CA . PHE A 1 430 ? -2.755 -0.049 20.661 1.00 97.06 430 PHE A CA 1
ATOM 3150 C C . PHE A 1 430 ? -2.986 -0.929 19.416 1.00 97.06 430 PHE A C 1
ATOM 3152 O O . PHE A 1 430 ? -3.737 -0.568 18.514 1.00 97.06 430 PHE A O 1
ATOM 3159 N N . VAL A 1 431 ? -2.347 -2.095 19.386 1.00 97.56 431 VAL A N 1
ATOM 3160 C CA . VAL A 1 431 ? -2.477 -3.075 18.304 1.00 97.56 431 VAL A CA 1
ATOM 3161 C C . VAL A 1 431 ? -3.508 -4.127 18.701 1.00 97.56 431 VAL A C 1
ATOM 3163 O O . VAL A 1 431 ? -3.509 -4.599 19.840 1.00 97.56 431 VAL A O 1
ATOM 3166 N N . ALA A 1 432 ? -4.394 -4.499 17.780 1.00 96.38 432 ALA A N 1
ATOM 3167 C CA . ALA A 1 432 ? -5.312 -5.621 17.962 1.00 96.38 432 ALA A CA 1
ATOM 3168 C C . ALA A 1 432 ? -4.948 -6.754 17.004 1.00 96.38 432 ALA A C 1
ATOM 3170 O O . ALA A 1 432 ? -4.948 -6.537 15.801 1.00 96.38 432 ALA A O 1
ATOM 3171 N N . VAL A 1 433 ? -4.716 -7.957 17.535 1.00 96.06 433 VAL A N 1
ATOM 3172 C CA . VAL A 1 433 ? -4.465 -9.182 16.754 1.00 96.06 433 VAL A CA 1
ATOM 3173 C C . VAL A 1 433 ? -5.566 -10.194 17.065 1.00 96.06 433 VAL A C 1
ATOM 3175 O O . VAL A 1 433 ? -5.747 -10.516 18.244 1.00 96.06 433 VAL A O 1
ATOM 3178 N N . ARG A 1 434 ? -6.338 -10.657 16.067 1.00 90.94 434 ARG A N 1
ATOM 3179 C CA . ARG A 1 434 ? -7.464 -11.591 16.305 1.00 90.94 434 ARG A CA 1
ATOM 3180 C C . ARG A 1 434 ? -8.012 -12.372 15.111 1.00 90.94 434 ARG A C 1
ATOM 3182 O O . ARG A 1 434 ? -7.991 -11.865 13.967 1.00 90.94 434 ARG A O 1
#